Protein AF-0000000074055335 (afdb_homodimer)

Structure (mmCIF, N/CA/C/O backbone):
data_AF-0000000074055335-model_v1
#
loop_
_entity.id
_entity.type
_entity.pdbx_description
1 polymer Epimerase
#
loop_
_atom_site.group_PDB
_atom_site.id
_atom_site.type_symbol
_atom_site.label_atom_id
_atom_site.label_alt_id
_atom_site.label_comp_id
_atom_site.label_asym_id
_atom_site.label_entity_id
_atom_site.label_seq_id
_atom_site.pdbx_PDB_ins_code
_atom_site.Cartn_x
_atom_site.Cartn_y
_atom_site.Cartn_z
_atom_site.occupancy
_atom_site.B_iso_or_equiv
_atom_site.auth_seq_id
_atom_site.auth_comp_id
_atom_site.auth_asym_id
_atom_site.auth_atom_id
_atom_site.pdbx_PDB_model_num
ATOM 1 N N . MET A 1 1 ? 13.797 36.438 25.469 1 27.31 1 MET A N 1
ATOM 2 C CA . MET A 1 1 ? 13.242 35.781 26.641 1 27.31 1 MET A CA 1
ATOM 3 C C . MET A 1 1 ? 12.281 34.656 26.234 1 27.31 1 MET A C 1
ATOM 5 O O . MET A 1 1 ? 11.336 34.906 25.484 1 27.31 1 MET A O 1
ATOM 9 N N . THR A 1 2 ? 12.727 33.438 26.062 1 37.62 2 THR A N 1
ATOM 10 C CA . THR A 1 2 ? 12.078 32.188 25.703 1 37.62 2 THR A CA 1
ATOM 11 C C . THR A 1 2 ? 10.781 32 26.484 1 37.62 2 THR A C 1
ATOM 13 O O . THR A 1 2 ? 10.773 32.125 27.719 1 37.62 2 THR A O 1
ATOM 16 N N . GLY A 1 3 ? 9.742 32.5 26.078 1 39.78 3 GLY A N 1
ATOM 17 C CA . GLY A 1 3 ? 8.492 32.406 26.828 1 39.78 3 GLY A CA 1
ATOM 18 C C . GLY A 1 3 ? 8.359 31.156 27.641 1 39.78 3 GLY A C 1
ATOM 19 O O . GLY A 1 3 ? 9.102 30.188 27.438 1 39.78 3 GLY A O 1
ATOM 20 N N . PRO A 1 4 ? 7.738 31.156 28.797 1 43.66 4 PRO A N 1
ATOM 21 C CA . PRO A 1 4 ? 7.664 30.031 29.75 1 43.66 4 PRO A CA 1
ATOM 22 C C . PRO A 1 4 ? 7.41 28.703 29.047 1 43.66 4 PRO A C 1
ATOM 24 O O . PRO A 1 4 ? 6.613 28.625 28.109 1 43.66 4 PRO A O 1
ATOM 27 N N . SER A 1 5 ? 8.453 27.844 28.922 1 55.03 5 SER A N 1
ATOM 28 C CA . SER A 1 5 ? 8.391 26.438 28.484 1 55.03 5 SER A CA 1
ATOM 29 C C . SER A 1 5 ? 7.137 25.766 29.016 1 55.03 5 SER A C 1
ATOM 31 O O . SER A 1 5 ? 6.867 25.797 30.219 1 55.03 5 SER A O 1
ATOM 33 N N . ASP A 1 6 ? 6.023 25.766 28.172 1 71.88 6 ASP A N 1
ATOM 34 C CA . ASP A 1 6 ? 4.828 25 28.531 1 71.88 6 ASP A CA 1
ATOM 35 C C . ASP A 1 6 ? 5.199 23.625 29.078 1 71.88 6 ASP A C 1
ATOM 37 O O . ASP A 1 6 ? 5.773 22.797 28.359 1 71.88 6 ASP A O 1
ATOM 41 N N . GLU A 1 7 ? 5.172 23.469 30.406 1 79.56 7 GLU A N 1
ATOM 42 C CA . GLU A 1 7 ? 5.527 22.25 31.141 1 79.56 7 GLU A CA 1
ATOM 43 C C . GLU A 1 7 ? 4.965 21.016 30.438 1 79.56 7 GLU A C 1
ATOM 45 O O . GLU A 1 7 ? 5.512 19.922 30.578 1 79.56 7 GLU A O 1
ATOM 50 N N . ARG A 1 8 ? 4.039 21.266 29.625 1 84.81 8 ARG A N 1
ATOM 51 C CA . ARG A 1 8 ? 3.355 20.172 28.922 1 84.81 8 ARG A CA 1
ATOM 52 C C . ARG A 1 8 ? 4.27 19.531 27.875 1 84.81 8 ARG A C 1
ATOM 54 O O . ARG A 1 8 ? 4.043 18.391 27.469 1 84.81 8 ARG A O 1
ATOM 61 N N . PHE A 1 9 ? 5.371 20.234 27.531 1 94.5 9 PHE A N 1
ATOM 62 C CA . PHE A 1 9 ? 6.203 19.719 26.453 1 94.5 9 PHE A CA 1
ATOM 63 C C . PHE A 1 9 ? 7.656 19.594 26.906 1 94.5 9 PHE A C 1
ATOM 65 O O . PHE A 1 9 ? 8.57 19.703 26.094 1 94.5 9 PHE A O 1
ATOM 72 N N . SER A 1 10 ? 7.852 19.391 28.203 1 94.5 10 SER A N 1
ATOM 73 C CA . SER A 1 10 ? 9.18 19.297 28.797 1 94.5 10 SER A CA 1
ATOM 74 C C . SER A 1 10 ? 9.93 18.078 28.266 1 94.5 10 SER A C 1
ATOM 76 O O . SER A 1 10 ? 11.164 18.016 28.344 1 94.5 10 SER A O 1
ATOM 78 N N . HIS A 1 11 ? 9.172 17.078 27.734 1 95.44 11 HIS A N 1
ATOM 79 C CA . HIS A 1 11 ? 9.789 15.867 27.188 1 95.44 11 HIS A CA 1
ATOM 80 C C . HIS A 1 11 ? 10.656 16.188 25.984 1 95.44 11 HIS A C 1
ATOM 82 O O . HIS A 1 11 ? 11.477 15.359 25.562 1 95.44 11 HIS A O 1
ATOM 88 N N . LEU A 1 12 ? 10.578 17.359 25.406 1 97.5 12 LEU A N 1
ATOM 89 C CA . LEU A 1 12 ? 11.32 17.734 24.219 1 97.5 12 LEU A CA 1
ATOM 90 C C . LEU A 1 12 ? 12.547 18.562 24.578 1 97.5 12 LEU A C 1
ATOM 92 O O . LEU A 1 12 ? 13.398 18.828 23.734 1 97.5 12 LEU A O 1
ATOM 96 N N . SER A 1 13 ? 12.633 18.984 25.844 1 97.06 13 SER A N 1
ATOM 97 C CA . SER A 1 13 ? 13.75 19.828 26.266 1 97.06 13 SER A CA 1
ATOM 98 C C . SER A 1 13 ? 15.086 19.125 26.047 1 97.06 13 SER A C 1
ATOM 100 O O . SER A 1 13 ? 15.297 18.016 26.547 1 97.06 13 SER A O 1
ATOM 102 N N . GLY A 1 14 ? 15.945 19.719 25.266 1 97 14 GLY A N 1
ATOM 103 C CA . GLY A 1 14 ? 17.281 19.188 25.016 1 97 14 GLY A CA 1
ATOM 104 C C . GLY A 1 14 ? 17.312 18.109 23.969 1 97 14 GLY A C 1
ATOM 105 O O . GLY A 1 14 ? 18.375 17.594 23.625 1 97 14 GLY A O 1
ATOM 106 N N . LYS A 1 15 ? 16.172 17.75 23.422 1 97.44 15 LYS A N 1
ATOM 107 C CA . LYS A 1 15 ? 16.109 16.672 22.438 1 97.44 15 LYS A CA 1
ATOM 108 C C . LYS A 1 15 ? 16.484 17.188 21.047 1 97.44 15 LYS A C 1
ATOM 110 O O . LYS A 1 15 ? 16.109 18.312 20.672 1 97.44 15 LYS A O 1
ATOM 115 N N . LYS A 1 16 ? 17.234 16.406 20.328 1 97.88 16 LYS A N 1
ATOM 116 C CA . LYS A 1 16 ? 17.484 16.688 18.922 1 97.88 16 LYS A CA 1
ATOM 117 C C . LYS A 1 16 ? 16.344 16.172 18.047 1 97.88 16 LYS A C 1
ATOM 119 O O . LYS A 1 16 ? 16.047 14.969 18.031 1 97.88 16 LYS A O 1
ATOM 124 N N . VAL A 1 17 ? 15.727 17.078 17.281 1 98.44 17 VAL A N 1
ATOM 125 C CA . VAL A 1 17 ? 14.539 16.734 16.5 1 98.44 17 VAL A CA 1
ATOM 126 C C . VAL A 1 17 ? 14.773 17.047 15.023 1 98.44 17 VAL A C 1
ATOM 128 O O . VAL A 1 17 ? 15.102 18.172 14.664 1 98.44 17 VAL A O 1
ATOM 131 N N . LEU A 1 18 ? 14.656 16 14.188 1 98.31 18 LEU A N 1
ATOM 132 C CA . LEU A 1 18 ? 14.695 16.188 12.734 1 98.31 18 LEU A CA 1
ATOM 133 C C . LEU A 1 18 ? 13.289 16.281 12.156 1 98.31 18 LEU A C 1
ATOM 135 O O . LEU A 1 18 ? 12.43 15.453 12.453 1 98.31 18 LEU A O 1
ATOM 139 N N . VAL A 1 19 ? 13.078 17.328 11.344 1 98.19 19 VAL A N 1
ATOM 140 C CA . VAL A 1 19 ? 11.766 17.562 10.758 1 98.19 19 VAL A CA 1
ATOM 141 C C . VAL A 1 19 ? 11.867 17.547 9.234 1 98.19 19 VAL A C 1
ATOM 143 O O . VAL A 1 19 ? 12.625 18.328 8.656 1 98.19 19 VAL A O 1
ATOM 146 N N . THR A 1 20 ? 11.141 16.625 8.602 1 96.56 20 THR A N 1
ATOM 147 C CA . THR A 1 20 ? 10.938 16.75 7.164 1 96.56 20 THR A CA 1
ATOM 148 C C . THR A 1 20 ? 9.641 17.5 6.859 1 96.56 20 THR A C 1
ATOM 150 O O . THR A 1 20 ? 8.656 17.344 7.578 1 96.56 20 THR A O 1
ATOM 153 N N . GLY A 1 21 ? 9.703 18.312 5.836 1 93.69 21 GLY A N 1
ATOM 154 C CA . GLY A 1 21 ? 8.531 19.125 5.52 1 93.69 21 GLY A CA 1
ATOM 155 C C . GLY A 1 21 ? 8.414 20.359 6.379 1 93.69 21 GLY A C 1
ATOM 156 O O . GLY A 1 21 ? 7.355 21 6.426 1 93.69 21 GLY A O 1
ATOM 157 N N . GLY A 1 22 ? 9.453 20.734 7.023 1 94.06 22 GLY A N 1
ATOM 158 C CA . GLY A 1 22 ? 9.445 21.859 7.945 1 94.06 22 GLY A CA 1
ATOM 159 C C . GLY A 1 22 ? 9.25 23.188 7.25 1 94.06 22 GLY A C 1
ATOM 160 O O . GLY A 1 22 ? 8.789 24.156 7.863 1 94.06 22 GLY A O 1
ATOM 161 N N . THR A 1 23 ? 9.523 23.266 5.992 1 92.12 23 THR A N 1
ATOM 162 C CA . THR A 1 23 ? 9.406 24.516 5.258 1 92.12 23 THR A CA 1
ATOM 163 C C . THR A 1 23 ? 7.977 24.734 4.766 1 92.12 23 THR A C 1
ATOM 165 O O . THR A 1 23 ? 7.656 25.766 4.195 1 92.12 23 THR A O 1
ATOM 168 N N . GLY A 1 24 ? 7.141 23.766 5.02 1 91.38 24 GLY A N 1
ATOM 169 C CA . GLY A 1 24 ? 5.781 23.828 4.512 1 91.38 24 GLY A CA 1
ATOM 170 C C . GLY A 1 24 ? 4.809 24.469 5.484 1 91.38 24 GLY A C 1
ATOM 171 O O . GLY A 1 24 ? 5.227 25.062 6.48 1 91.38 24 GLY A O 1
ATOM 172 N N . PHE A 1 25 ? 3.549 24.375 5.191 1 92.44 25 PHE A N 1
ATOM 173 C CA . PHE A 1 25 ? 2.434 25 5.895 1 92.44 25 PHE A CA 1
ATOM 174 C C . PHE A 1 25 ? 2.426 24.594 7.363 1 92.44 25 PHE A C 1
ATOM 176 O O . PHE A 1 25 ? 2.559 25.453 8.242 1 92.44 25 PHE A O 1
ATOM 183 N N . VAL A 1 26 ? 2.395 23.266 7.641 1 94.81 26 VAL A N 1
ATOM 184 C CA . VAL A 1 26 ? 2.316 22.797 9.023 1 94.81 26 VAL A CA 1
ATOM 185 C C . VAL A 1 26 ? 3.615 23.141 9.75 1 94.81 26 VAL A C 1
ATOM 187 O O . VAL A 1 26 ? 3.602 23.438 10.945 1 94.81 26 VAL A O 1
ATOM 190 N N . GLY A 1 27 ? 4.75 23.125 9.023 1 95.62 27 GLY A N 1
ATOM 191 C CA . GLY A 1 27 ? 6.043 23.469 9.602 1 95.62 27 GLY A CA 1
ATOM 192 C C . GLY A 1 27 ? 6.086 24.859 10.188 1 95.62 27 GLY A C 1
ATOM 193 O O . GLY A 1 27 ? 6.695 25.094 11.234 1 95.62 27 GLY A O 1
ATOM 194 N N . ARG A 1 28 ? 5.426 25.766 9.57 1 93.38 28 ARG A N 1
ATOM 195 C CA . ARG A 1 28 ? 5.371 27.156 10.008 1 93.38 28 ARG A CA 1
ATOM 196 C C . ARG A 1 28 ? 4.809 27.266 11.422 1 93.38 28 ARG A C 1
ATOM 198 O O . ARG A 1 28 ? 5.203 28.156 12.188 1 93.38 28 ARG A O 1
ATOM 205 N N . HIS A 1 29 ? 3.885 26.422 11.719 1 95.88 29 HIS A N 1
ATOM 206 C CA . HIS A 1 29 ? 3.221 26.453 13.016 1 95.88 29 HIS A CA 1
ATOM 207 C C . HIS A 1 29 ? 3.92 25.531 14.016 1 95.88 29 HIS A C 1
ATOM 209 O O . HIS A 1 29 ? 3.832 25.75 15.227 1 95.88 29 HIS A O 1
ATOM 215 N N . LEU A 1 30 ? 4.656 24.562 13.539 1 97.69 30 LEU A N 1
ATOM 216 C CA . LEU A 1 30 ? 5.254 23.531 14.367 1 97.69 30 LEU A CA 1
ATOM 217 C C . LEU A 1 30 ? 6.625 23.969 14.875 1 97.69 30 LEU A C 1
ATOM 219 O O . LEU A 1 30 ? 6.934 23.812 16.062 1 97.69 30 LEU A O 1
ATOM 223 N N . LEU A 1 31 ? 7.492 24.562 14.07 1 97.62 31 LEU A N 1
ATOM 224 C CA . LEU A 1 31 ? 8.898 24.797 14.367 1 97.62 31 LEU A CA 1
ATOM 225 C C . LEU A 1 31 ? 9.047 25.75 15.547 1 97.62 31 LEU A C 1
ATOM 227 O O . LEU A 1 31 ? 9.789 25.469 16.484 1 97.62 31 LEU A O 1
ATOM 231 N N . PRO A 1 32 ? 8.273 26.891 15.602 1 96.31 32 PRO A N 1
ATOM 232 C CA . PRO A 1 32 ? 8.398 27.781 16.766 1 96.31 32 PRO A CA 1
ATOM 233 C C . PRO A 1 32 ? 8.031 27.078 18.078 1 96.31 32 PRO A C 1
ATOM 235 O O . PRO A 1 32 ? 8.625 27.359 19.109 1 96.31 32 PRO A O 1
ATOM 238 N N . ARG A 1 33 ? 7.094 26.188 18 1 96.75 33 ARG A N 1
ATOM 239 C CA . ARG A 1 33 ? 6.652 25.5 19.203 1 96.75 33 ARG A CA 1
ATOM 240 C C . ARG A 1 33 ? 7.699 24.484 19.672 1 96.75 33 ARG A C 1
ATOM 242 O O . ARG A 1 33 ? 7.898 24.297 20.875 1 96.75 33 ARG A O 1
ATOM 249 N N . LEU A 1 34 ? 8.344 23.812 18.75 1 97.94 34 LEU A N 1
ATOM 250 C CA . LEU A 1 34 ? 9.422 22.906 19.094 1 97.94 34 LEU A CA 1
ATOM 251 C C . LEU A 1 34 ? 10.57 23.641 19.781 1 97.94 34 LEU A C 1
ATOM 253 O O . LEU A 1 34 ? 11.094 23.172 20.797 1 97.94 34 LEU A O 1
ATOM 257 N N . LEU A 1 35 ? 10.938 24.812 19.266 1 97.31 35 LEU A N 1
ATOM 258 C CA . LEU A 1 35 ? 12 25.641 19.844 1 97.31 35 LEU A CA 1
ATOM 259 C C . LEU A 1 35 ? 11.625 26.109 21.25 1 97.31 35 LEU A C 1
ATOM 261 O O . LEU A 1 35 ? 12.438 26.047 22.172 1 97.31 35 LEU A O 1
ATOM 265 N N . ALA A 1 36 ? 10.359 26.531 21.328 1 96.25 36 ALA A N 1
ATOM 266 C CA . ALA A 1 36 ? 9.867 27 22.625 1 96.25 36 ALA A CA 1
ATOM 267 C C . ALA A 1 36 ? 9.891 25.891 23.672 1 96.25 36 ALA A C 1
ATOM 269 O O . ALA A 1 36 ? 10.055 26.156 24.859 1 96.25 36 ALA A O 1
ATOM 270 N N . ALA A 1 37 ? 9.781 24.688 23.234 1 97 37 ALA A N 1
ATOM 271 C CA . ALA A 1 37 ? 9.789 23.531 24.125 1 97 37 ALA A CA 1
ATOM 272 C C . ALA A 1 37 ? 11.219 23.141 24.5 1 97 37 ALA A C 1
ATOM 274 O O . ALA A 1 37 ? 11.43 22.219 25.297 1 97 37 ALA A O 1
ATOM 275 N N . GLY A 1 38 ? 12.219 23.766 23.922 1 97.06 38 GLY A N 1
ATOM 276 C CA . GLY A 1 38 ? 13.609 23.547 24.281 1 97.06 38 GLY A CA 1
ATOM 277 C C . GLY A 1 38 ? 14.305 22.531 23.391 1 97.06 38 GLY A C 1
ATOM 278 O O . GLY A 1 38 ? 15.391 22.047 23.719 1 97.06 38 GLY A O 1
ATOM 279 N N . ALA A 1 39 ? 13.703 22.188 22.281 1 97.81 39 ALA A N 1
ATOM 280 C CA . ALA A 1 39 ? 14.297 21.203 21.375 1 97.81 39 ALA A CA 1
ATOM 281 C C . ALA A 1 39 ? 15.367 21.844 20.484 1 97.81 39 ALA A C 1
ATOM 283 O O . ALA A 1 39 ? 15.312 23.047 20.219 1 97.81 39 ALA A O 1
ATOM 284 N N . HIS A 1 40 ? 16.359 21.047 20.125 1 98.19 40 HIS A N 1
ATOM 285 C CA . HIS A 1 40 ? 17.281 21.391 19.047 1 98.19 40 HIS A CA 1
ATOM 286 C C . HIS A 1 40 ? 16.766 20.906 17.703 1 98.19 40 HIS A C 1
ATOM 288 O O . HIS A 1 40 ? 16.891 19.719 17.391 1 98.19 40 HIS A O 1
ATOM 294 N N . VAL A 1 41 ? 16.312 21.844 16.891 1 98.31 41 VAL A N 1
ATOM 295 C CA . VAL A 1 41 ? 15.531 21.469 15.711 1 98.31 41 VAL A CA 1
ATOM 296 C C . VAL A 1 41 ? 16.406 21.562 14.461 1 98.31 41 VAL A C 1
ATOM 298 O O . VAL A 1 41 ? 17.078 22.578 14.25 1 98.31 41 VAL A O 1
ATOM 301 N N . THR A 1 42 ? 16.391 20.516 13.648 1 97.69 42 THR A N 1
ATOM 302 C CA . THR A 1 42 ? 16.984 20.484 12.32 1 97.69 42 THR A CA 1
ATOM 303 C C . THR A 1 42 ? 15.914 20.219 11.258 1 97.69 42 THR A C 1
ATOM 305 O O . THR A 1 42 ? 15.18 19.234 11.352 1 97.69 42 THR A O 1
ATOM 308 N N . CYS A 1 43 ? 15.844 21.031 10.273 1 96.94 43 CYS A N 1
ATOM 309 C CA . CYS A 1 43 ? 14.922 20.844 9.156 1 96.94 43 CYS A CA 1
ATOM 310 C C . CYS A 1 43 ? 15.641 20.219 7.961 1 96.94 43 CYS A C 1
ATOM 312 O O . CYS A 1 43 ? 16.703 20.688 7.555 1 96.94 43 CYS A O 1
ATOM 314 N N . LEU A 1 44 ? 15.016 19.219 7.477 1 95.19 44 LEU A N 1
ATOM 315 C CA . LEU A 1 44 ? 15.523 18.609 6.242 1 95.19 44 LEU A CA 1
ATOM 316 C C . LEU A 1 44 ? 15.078 19.422 5.027 1 95.19 44 LEU A C 1
ATOM 318 O O . LEU A 1 44 ? 13.883 19.703 4.867 1 95.19 44 LEU A O 1
ATOM 322 N N . THR A 1 45 ? 16 19.812 4.246 1 90.38 45 THR A N 1
ATOM 323 C CA . THR A 1 45 ? 15.688 20.609 3.059 1 90.38 45 THR A CA 1
ATOM 324 C C . THR A 1 45 ? 16.359 20.016 1.822 1 90.38 45 THR A C 1
ATOM 326 O O . THR A 1 45 ? 17.328 19.266 1.937 1 90.38 45 THR A O 1
ATOM 329 N N . ARG A 1 46 ? 15.672 20.328 0.7 1 82.88 46 ARG A N 1
ATOM 330 C CA . ARG A 1 46 ? 16.312 20.016 -0.577 1 82.88 46 ARG A CA 1
ATOM 331 C C . ARG A 1 46 ? 17.094 21.203 -1.104 1 82.88 46 ARG A C 1
ATOM 333 O O . ARG A 1 46 ? 17.016 22.312 -0.546 1 82.88 46 ARG A O 1
ATOM 340 N N . ALA A 1 47 ? 17.828 20.984 -2.098 1 71.88 47 ALA A N 1
ATOM 341 C CA . ALA A 1 47 ? 18.641 22.062 -2.664 1 71.88 47 ALA A CA 1
ATOM 342 C C . ALA A 1 47 ? 17.75 23.219 -3.109 1 71.88 47 ALA A C 1
ATOM 344 O O . ALA A 1 47 ? 18.125 24.391 -2.939 1 71.88 47 ALA A O 1
ATOM 345 N N . ALA A 1 48 ? 16.547 22.938 -3.523 1 71.25 48 ALA A N 1
ATOM 346 C CA . ALA A 1 48 ? 15.656 23.953 -4.098 1 71.25 48 ALA A CA 1
ATOM 347 C C . ALA A 1 48 ? 14.781 24.578 -3.025 1 71.25 48 ALA A C 1
ATOM 349 O O . ALA A 1 48 ? 14.039 25.531 -3.303 1 71.25 48 ALA A O 1
ATOM 350 N N . SER A 1 49 ? 14.914 24.188 -1.809 1 77.88 49 SER A N 1
ATOM 351 C CA . SER A 1 49 ? 14.023 24.656 -0.753 1 77.88 49 SER A CA 1
ATOM 352 C C . SER A 1 49 ? 14.328 26.109 -0.385 1 77.88 49 SER A C 1
ATOM 354 O O . SER A 1 49 ? 15.484 26.516 -0.349 1 77.88 49 SER A O 1
ATOM 356 N N . ARG A 1 50 ? 13.227 26.891 -0.189 1 76.19 50 ARG A N 1
ATOM 357 C CA . ARG A 1 50 ? 13.359 28.234 0.362 1 76.19 50 ARG A CA 1
ATOM 358 C C . ARG A 1 50 ? 13.406 28.203 1.886 1 76.19 50 ARG A C 1
A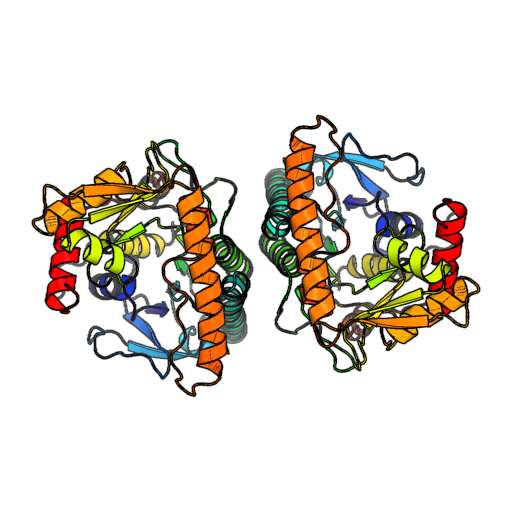TOM 360 O O . ARG A 1 50 ? 12.422 27.828 2.531 1 76.19 50 ARG A O 1
ATOM 367 N N . THR A 1 51 ? 14.555 28.594 2.418 1 82.25 51 THR A N 1
ATOM 368 C CA . THR A 1 51 ? 14.75 28.453 3.857 1 82.25 51 THR A CA 1
ATOM 369 C C . THR A 1 51 ? 14.742 29.812 4.543 1 82.25 51 THR A C 1
ATOM 371 O O . THR A 1 51 ? 14.977 29.906 5.75 1 82.25 51 THR A O 1
ATOM 374 N N . GLY A 1 52 ? 14.445 30.781 3.773 1 80.31 52 GLY A N 1
ATOM 375 C CA . GLY A 1 52 ? 14.523 32.125 4.305 1 80.31 52 GLY A CA 1
ATOM 376 C C . GLY A 1 52 ? 13.5 32.406 5.391 1 80.31 52 GLY A C 1
ATOM 377 O O . GLY A 1 52 ? 13.711 33.25 6.254 1 80.31 52 GLY A O 1
ATOM 378 N N . HIS A 1 53 ? 12.438 31.703 5.406 1 84.5 53 HIS A N 1
ATOM 379 C CA . HIS A 1 53 ? 11.352 31.984 6.344 1 84.5 53 HIS A CA 1
ATOM 380 C C . HIS A 1 53 ? 11.492 31.141 7.613 1 84.5 53 HIS A C 1
ATOM 382 O O . HIS A 1 53 ? 10.727 31.312 8.562 1 84.5 53 HIS A O 1
ATOM 388 N N . LEU A 1 54 ? 12.5 30.312 7.637 1 91.5 54 LEU A N 1
ATOM 389 C CA . LEU A 1 54 ? 12.695 29.469 8.82 1 91.5 54 LEU A CA 1
ATOM 390 C C . LEU A 1 54 ? 13.148 30.312 10.008 1 91.5 54 LEU A C 1
ATOM 392 O O . LEU A 1 54 ? 13.898 31.281 9.844 1 91.5 54 LEU A O 1
ATOM 396 N N . PRO A 1 55 ? 12.727 29.891 11.227 1 91.62 55 PRO A N 1
ATOM 397 C CA . PRO A 1 55 ? 13.242 30.578 12.414 1 91.62 55 PRO A CA 1
ATOM 398 C C . PRO A 1 55 ? 14.766 30.516 12.516 1 91.62 55 PRO A C 1
ATOM 400 O O . PRO A 1 55 ? 15.375 29.531 12.086 1 91.62 55 PRO A O 1
ATOM 403 N N . ALA A 1 56 ? 15.391 31.484 13.086 1 90.5 56 ALA A N 1
ATOM 404 C CA . ALA A 1 56 ? 16.844 31.625 13.148 1 90.5 56 ALA A CA 1
ATOM 405 C C . ALA A 1 56 ? 17.469 30.469 13.906 1 90.5 56 ALA A C 1
ATOM 407 O O . ALA A 1 56 ? 18.578 30.016 13.57 1 90.5 56 ALA A O 1
ATOM 408 N N . ASP A 1 57 ? 16.812 29.891 14.852 1 94.25 57 ASP A N 1
ATOM 409 C CA . ASP A 1 57 ? 17.406 28.875 15.727 1 94.25 57 ASP A CA 1
ATOM 410 C C . ASP A 1 57 ? 17.188 27.469 15.164 1 94.25 57 ASP A C 1
ATOM 412 O O . ASP A 1 57 ? 17.547 26.484 15.805 1 94.25 57 ASP A O 1
ATOM 416 N N . VAL A 1 58 ? 16.672 27.406 13.969 1 96.19 58 VAL A N 1
ATOM 417 C CA . VAL A 1 58 ? 16.469 26.109 13.328 1 96.19 58 VAL A CA 1
ATOM 418 C C . VAL A 1 58 ? 17.656 25.781 12.43 1 96.19 58 VAL A C 1
ATOM 420 O O . VAL A 1 58 ? 18.047 26.594 11.586 1 96.19 58 VAL A O 1
ATOM 423 N N . ALA A 1 59 ? 18.312 24.656 12.68 1 96.12 59 ALA A N 1
ATOM 424 C CA . ALA A 1 59 ? 19.375 24.188 11.797 1 96.12 59 ALA A CA 1
ATOM 425 C C . ALA A 1 59 ? 18.797 23.578 10.523 1 96.12 59 ALA A C 1
ATOM 427 O O . ALA A 1 59 ? 17.609 23.25 10.461 1 96.12 59 ALA A O 1
ATOM 428 N N . VAL A 1 60 ? 19.688 23.469 9.508 1 95.5 60 VAL A N 1
ATOM 429 C CA . VAL A 1 60 ? 19.25 22.906 8.242 1 95.5 60 VAL A CA 1
ATOM 430 C C . VAL A 1 60 ? 20.188 21.766 7.832 1 95.5 60 VAL A C 1
ATOM 432 O O . VAL A 1 60 ? 21.406 21.875 7.992 1 95.5 60 VAL A O 1
ATOM 435 N N . ALA A 1 61 ? 19.625 20.672 7.418 1 95.5 61 ALA A N 1
ATOM 436 C CA . ALA A 1 61 ? 20.359 19.562 6.816 1 95.5 61 ALA A CA 1
ATOM 437 C C . ALA A 1 61 ? 19.859 19.266 5.402 1 95.5 61 ALA A C 1
ATOM 439 O O . ALA A 1 61 ? 18.656 19.219 5.164 1 95.5 61 ALA A O 1
ATOM 440 N N . ARG A 1 62 ? 20.797 19.094 4.512 1 94.12 62 ARG A N 1
ATOM 441 C CA . ARG A 1 62 ? 20.438 18.828 3.127 1 94.12 62 ARG A CA 1
ATOM 442 C C . ARG A 1 62 ? 20.344 17.328 2.875 1 94.12 62 ARG A C 1
ATOM 444 O O . ARG A 1 62 ? 21.266 16.578 3.193 1 94.12 62 ARG A O 1
ATOM 451 N N . ALA A 1 63 ? 19.203 16.859 2.344 1 94.44 63 ALA A N 1
ATOM 452 C CA . ALA A 1 63 ? 18.984 15.477 1.951 1 94.44 63 ALA A CA 1
ATOM 453 C C . ALA A 1 63 ? 17.859 15.367 0.923 1 94.44 63 ALA A C 1
ATOM 455 O O . ALA A 1 63 ? 17.062 16.297 0.77 1 94.44 63 ALA A O 1
ATOM 456 N N . ASP A 1 64 ? 17.859 14.273 0.179 1 92.12 64 ASP A N 1
ATOM 457 C CA . ASP A 1 64 ? 16.859 14.039 -0.856 1 92.12 64 ASP A CA 1
ATOM 458 C C . ASP A 1 64 ? 16.031 12.797 -0.54 1 92.12 64 ASP A C 1
ATOM 460 O O . ASP A 1 64 ? 16.547 11.688 -0.516 1 92.12 64 ASP A O 1
ATOM 464 N N . LEU A 1 65 ? 14.789 12.977 -0.38 1 91.94 65 LEU A N 1
ATOM 465 C CA . LEU A 1 65 ? 13.891 11.883 -0.023 1 91.94 65 LEU A CA 1
ATOM 466 C C . LEU A 1 65 ? 13.656 10.961 -1.213 1 91.94 65 LEU A C 1
ATOM 468 O O . LEU A 1 65 ? 13.195 9.836 -1.046 1 91.94 65 LEU A O 1
ATOM 472 N N . ARG A 1 66 ? 13.906 11.414 -2.414 1 87.75 66 ARG A N 1
ATOM 473 C CA . ARG A 1 66 ? 13.703 10.602 -3.607 1 87.75 66 ARG A CA 1
ATOM 474 C C . ARG A 1 66 ? 14.844 9.617 -3.803 1 87.75 66 ARG A C 1
ATOM 476 O O . ARG A 1 66 ? 14.617 8.43 -4.062 1 87.75 66 ARG A O 1
ATOM 483 N N . THR A 1 67 ? 16.047 10.086 -3.59 1 88.94 67 THR A N 1
ATOM 484 C CA . THR A 1 67 ? 17.219 9.266 -3.869 1 88.94 67 THR A CA 1
ATOM 485 C C . THR A 1 67 ? 17.766 8.664 -2.58 1 88.94 67 THR A C 1
ATOM 487 O O . THR A 1 67 ? 18.531 7.688 -2.619 1 88.94 67 THR A O 1
ATOM 490 N N . GLY A 1 68 ? 17.484 9.281 -1.506 1 93.56 68 GLY A N 1
ATOM 491 C CA . GLY A 1 68 ? 18.031 8.836 -0.232 1 93.56 68 GLY A CA 1
ATOM 492 C C . GLY A 1 68 ? 19.344 9.5 0.119 1 93.56 68 GLY A C 1
ATOM 493 O O . GLY A 1 68 ? 19.859 9.32 1.223 1 93.56 68 GLY A O 1
ATOM 494 N N . GLU A 1 69 ? 19.812 10.312 -0.784 1 94.56 69 GLU A N 1
ATOM 495 C CA . GLU A 1 69 ? 21.109 10.945 -0.563 1 94.56 69 GLU A CA 1
ATOM 496 C C . GLU A 1 69 ? 21.078 11.867 0.652 1 94.56 69 GLU A C 1
ATOM 498 O O . GLU A 1 69 ? 20.188 12.719 0.764 1 94.56 69 GLU A O 1
ATOM 503 N N . GLY A 1 70 ? 22 11.664 1.592 1 95.56 70 GLY A N 1
ATOM 504 C CA . GLY A 1 70 ? 22.156 12.547 2.732 1 95.56 70 GLY A CA 1
ATOM 505 C C . GLY A 1 70 ? 21.25 12.195 3.896 1 95.56 70 GLY A C 1
ATOM 506 O O . GLY A 1 70 ? 21.344 12.789 4.969 1 95.56 70 GLY A O 1
ATOM 507 N N . LEU A 1 71 ? 20.422 11.211 3.762 1 96.38 71 LEU A N 1
ATOM 508 C CA . LEU A 1 71 ? 19.406 10.922 4.777 1 96.38 71 LEU A CA 1
ATOM 509 C C . LEU A 1 71 ? 20.047 10.289 6.008 1 96.38 71 LEU A C 1
ATOM 511 O O . LEU A 1 71 ? 19.719 10.641 7.141 1 96.38 71 LEU A O 1
ATOM 515 N N . ALA A 1 72 ? 20.953 9.359 5.781 1 95 72 ALA A N 1
ATOM 516 C CA . ALA A 1 72 ? 21.594 8.688 6.906 1 95 72 ALA A CA 1
ATOM 517 C C . ALA A 1 72 ? 22.344 9.688 7.781 1 95 72 ALA A C 1
ATOM 519 O O . ALA A 1 72 ? 22.266 9.633 9.008 1 95 72 ALA A O 1
ATOM 520 N N . GLU A 1 73 ? 23.016 10.625 7.141 1 94.81 73 GLU A N 1
ATOM 521 C CA . GLU A 1 73 ? 23.75 11.656 7.863 1 94.81 73 GLU A CA 1
ATOM 522 C C . GLU A 1 73 ? 22.812 12.555 8.656 1 94.81 73 GLU A C 1
ATOM 524 O O . GLU A 1 73 ? 23.094 12.891 9.812 1 94.81 73 GLU A O 1
ATOM 529 N N . ALA A 1 74 ? 21.719 12.852 8.086 1 95.88 74 ALA A N 1
ATOM 530 C CA . ALA A 1 74 ? 20.75 13.734 8.734 1 95.88 74 ALA A CA 1
ATOM 531 C C . ALA A 1 74 ? 20.078 13.047 9.914 1 95.88 74 ALA A C 1
ATOM 533 O O . ALA A 1 74 ? 19.734 13.703 10.906 1 95.88 74 ALA A O 1
ATOM 534 N N . LEU A 1 75 ? 19.891 11.758 9.773 1 96.19 75 LEU A N 1
ATOM 535 C CA . LEU A 1 75 ? 19.188 10.984 10.781 1 96.19 75 LEU A CA 1
ATOM 536 C C . LEU A 1 75 ? 20.109 10.648 11.953 1 96.19 75 LEU A C 1
ATOM 538 O O . LEU A 1 75 ? 19.641 10.445 13.078 1 96.19 75 LEU A O 1
ATOM 542 N N . ALA A 1 76 ? 21.375 10.602 11.703 1 93.25 76 ALA A N 1
ATOM 543 C CA . ALA A 1 76 ? 22.359 10.164 12.703 1 93.25 76 ALA A CA 1
ATOM 544 C C . ALA A 1 76 ? 22.328 11.07 13.93 1 93.25 76 ALA A C 1
ATOM 546 O O . ALA A 1 76 ? 22.422 12.297 13.812 1 93.25 76 ALA A O 1
ATOM 547 N N . GLY A 1 77 ? 22.109 10.453 15.125 1 92.56 77 GLY A N 1
ATOM 548 C CA . GLY A 1 77 ? 22.203 11.164 16.391 1 92.56 77 GLY A CA 1
ATOM 549 C C . GLY A 1 77 ? 20.906 11.852 16.781 1 92.56 77 GLY A C 1
ATOM 550 O O . GLY A 1 77 ? 20.828 12.469 17.844 1 92.56 77 GLY A O 1
ATOM 551 N N . GLN A 1 78 ? 19.859 11.75 15.953 1 96.06 78 GLN A N 1
ATOM 552 C CA . GLN A 1 78 ? 18.578 12.375 16.281 1 96.06 78 GLN A CA 1
ATOM 553 C C . GLN A 1 78 ? 17.828 11.562 17.328 1 96.06 78 GLN A C 1
ATOM 555 O O . GLN A 1 78 ? 17.844 10.328 17.297 1 96.06 78 GLN A O 1
ATOM 560 N N . ASP A 1 79 ? 17.156 12.273 18.266 1 96.56 79 ASP A N 1
ATOM 561 C CA . ASP A 1 79 ? 16.312 11.617 19.266 1 96.56 79 ASP A CA 1
ATOM 562 C C . ASP A 1 79 ? 14.906 11.367 18.719 1 96.56 79 ASP A C 1
ATOM 564 O O . ASP A 1 79 ? 14.312 10.32 19 1 96.56 79 ASP A O 1
ATOM 568 N N . VAL A 1 80 ? 14.43 12.352 18 1 98 80 VAL A N 1
ATOM 569 C CA . VAL A 1 80 ? 13.07 12.336 17.469 1 98 80 VAL A CA 1
ATOM 570 C C . VAL A 1 80 ? 13.086 12.742 16 1 98 80 VAL A C 1
ATOM 572 O O . VAL A 1 80 ? 13.836 13.641 15.609 1 98 80 VAL A O 1
ATOM 575 N N . VAL A 1 81 ? 12.312 12.047 15.203 1 98.38 81 VAL A N 1
ATOM 576 C CA . VAL A 1 81 ? 12.094 12.43 13.812 1 98.38 81 VAL A CA 1
ATOM 577 C C . VAL A 1 81 ? 10.602 12.703 13.586 1 98.38 81 VAL A C 1
ATOM 579 O O . VAL A 1 81 ? 9.758 11.898 13.984 1 98.38 81 VAL A O 1
ATOM 582 N N . ILE A 1 82 ? 10.312 13.844 13.055 1 98.62 82 ILE A N 1
ATOM 583 C CA . ILE A 1 82 ? 8.961 14.195 12.625 1 98.62 82 ILE A CA 1
ATOM 584 C C . ILE A 1 82 ? 8.906 14.266 11.102 1 98.62 82 ILE A C 1
ATOM 586 O O . ILE A 1 82 ? 9.547 15.125 10.492 1 98.62 82 ILE A O 1
ATOM 590 N N . HIS A 1 83 ? 8.133 13.336 10.531 1 97.88 83 HIS A N 1
ATOM 591 C CA . HIS A 1 83 ? 8.062 13.25 9.078 1 97.88 83 HIS A CA 1
ATOM 592 C C . HIS A 1 83 ? 6.738 13.797 8.555 1 97.88 83 HIS A C 1
ATOM 594 O O . HIS A 1 83 ? 5.695 13.156 8.719 1 97.88 83 HIS A O 1
ATOM 600 N N . MET A 1 84 ? 6.824 14.922 7.832 1 95.88 84 MET A N 1
ATOM 601 C CA . MET A 1 84 ? 5.617 15.555 7.301 1 95.88 84 MET A CA 1
ATOM 602 C C . MET A 1 84 ? 5.73 15.766 5.793 1 95.88 84 MET A C 1
ATOM 604 O O . MET A 1 84 ? 4.766 16.156 5.145 1 95.88 84 MET A O 1
ATOM 608 N N . ALA A 1 85 ? 6.836 15.492 5.266 1 89.81 85 ALA A N 1
ATOM 609 C CA . ALA A 1 85 ? 7.062 15.742 3.844 1 89.81 85 ALA A CA 1
ATOM 610 C C . ALA A 1 85 ? 6.254 14.781 2.979 1 89.81 85 ALA A C 1
ATOM 612 O O . ALA A 1 85 ? 6.137 13.602 3.305 1 89.81 85 ALA A O 1
ATOM 613 N N . ALA A 1 86 ? 5.551 15.305 2.061 1 77.62 86 ALA A N 1
ATOM 614 C CA . ALA A 1 86 ? 4.906 14.492 1.037 1 77.62 86 ALA A CA 1
ATOM 615 C C . ALA A 1 86 ? 5.449 14.82 -0.351 1 77.62 86 ALA A C 1
ATOM 617 O O . ALA A 1 86 ? 5.719 15.984 -0.657 1 77.62 86 ALA A O 1
ATOM 618 N N . LEU A 1 87 ? 5.762 13.781 -1.038 1 65.44 87 LEU A N 1
ATOM 619 C CA . LEU A 1 87 ? 6.18 14 -2.42 1 65.44 87 LEU A CA 1
ATOM 620 C C . LEU A 1 87 ? 4.977 13.992 -3.357 1 65.44 87 LEU A C 1
ATOM 622 O O . LEU A 1 87 ? 4.062 13.18 -3.199 1 65.44 87 LEU A O 1
ATOM 626 N N . LEU A 1 88 ? 4.707 15.062 -3.91 1 59.5 88 LEU A N 1
ATOM 627 C CA . LEU A 1 88 ? 3.615 15.109 -4.879 1 59.5 88 LEU A CA 1
ATOM 628 C C . LEU A 1 88 ? 4.156 15.109 -6.305 1 59.5 88 LEU A C 1
ATOM 630 O O . LEU A 1 88 ? 5.012 15.93 -6.648 1 59.5 88 LEU A O 1
ATOM 634 N N . PHE A 1 89 ? 3.979 13.773 -6.906 1 53.41 89 PHE A N 1
ATOM 635 C CA . PHE A 1 89 ? 4.332 13.688 -8.32 1 53.41 89 PHE A CA 1
ATOM 636 C C . PHE A 1 89 ? 3.092 13.453 -9.172 1 53.41 89 PHE A C 1
ATOM 638 O O . PHE A 1 89 ? 2.307 12.539 -8.906 1 53.41 89 PHE A O 1
ATOM 645 N N . GLY A 1 90 ? 2.75 14.398 -10.164 1 58.5 90 GLY A N 1
ATOM 646 C CA . GLY A 1 90 ? 1.947 14.062 -11.336 1 58.5 90 GLY A CA 1
ATOM 647 C C . GLY A 1 90 ? 0.469 13.93 -11.016 1 58.5 90 GLY A C 1
ATOM 648 O O . GLY A 1 90 ? 0.022 14.305 -9.93 1 58.5 90 GLY A O 1
ATOM 649 N N . LEU A 1 91 ? -0.24 13.484 -11.922 1 60.28 91 LEU A N 1
ATOM 650 C CA . LEU A 1 91 ? -1.696 13.578 -11.93 1 60.28 91 LEU A CA 1
ATOM 651 C C . LEU A 1 91 ? -2.334 12.195 -11.836 1 60.28 91 LEU A C 1
ATOM 653 O O . LEU A 1 91 ? -3.527 12.078 -11.547 1 60.28 91 LEU A O 1
ATOM 657 N N . GLY A 1 92 ? -1.576 11.172 -11.93 1 72.25 92 GLY A N 1
ATOM 658 C CA . GLY A 1 92 ? -2.227 9.867 -11.922 1 72.25 92 GLY A CA 1
ATOM 659 C C . GLY A 1 92 ? -2.248 9.219 -10.555 1 72.25 92 GLY A C 1
ATOM 660 O O . GLY A 1 92 ? -1.491 9.609 -9.664 1 72.25 92 GLY A O 1
ATOM 661 N N . TRP A 1 93 ? -3.172 8.328 -10.359 1 79.94 93 TRP A N 1
ATOM 662 C CA . TRP A 1 93 ? -3.348 7.68 -9.062 1 79.94 93 TRP A CA 1
ATOM 663 C C . TRP A 1 93 ? -2.068 6.973 -8.633 1 79.94 93 TRP A C 1
ATOM 665 O O . TRP A 1 93 ? -1.732 6.949 -7.441 1 79.94 93 TRP A O 1
ATOM 675 N N . GLN A 1 94 ? -1.274 6.543 -9.57 1 85.56 94 GLN A N 1
ATOM 676 C CA . GLN A 1 94 ? -0.065 5.801 -9.227 1 85.56 94 GLN A CA 1
ATOM 677 C C . GLN A 1 94 ? 1.039 6.742 -8.75 1 85.56 94 GLN A C 1
ATOM 679 O O . GLN A 1 94 ? 1.961 6.32 -8.047 1 85.56 94 GLN A O 1
ATOM 684 N N . ASP A 1 95 ? 0.935 7.91 -9.234 1 83.88 95 ASP A N 1
ATOM 685 C CA . ASP A 1 95 ? 1.965 8.875 -8.867 1 83.88 95 ASP A CA 1
ATOM 686 C C . ASP A 1 95 ? 1.949 9.148 -7.363 1 83.88 95 ASP A C 1
ATOM 688 O O . ASP A 1 95 ? 3.002 9.328 -6.75 1 83.88 95 ASP A O 1
ATOM 692 N N . TYR A 1 96 ? 0.733 9.086 -6.789 1 83.31 96 TYR A N 1
ATOM 693 C CA . TYR A 1 96 ? 0.619 9.219 -5.34 1 83.31 96 TYR A CA 1
ATOM 694 C C . TYR A 1 96 ? 1.346 8.094 -4.625 1 83.31 96 TYR A C 1
ATOM 696 O O . TYR A 1 96 ? 2.148 8.336 -3.721 1 83.31 96 TYR A O 1
ATOM 704 N N . LEU A 1 97 ? 1.155 6.969 -5.102 1 87.88 97 LEU A N 1
ATOM 705 C CA . LEU A 1 97 ? 1.726 5.781 -4.469 1 87.88 97 LEU A CA 1
ATOM 706 C C . LEU A 1 97 ? 3.236 5.738 -4.664 1 87.88 97 LEU A C 1
ATOM 708 O O . LEU A 1 97 ? 3.982 5.508 -3.709 1 87.88 97 LEU A O 1
ATOM 712 N N . ARG A 1 98 ? 3.648 6.008 -5.836 1 88.19 98 ARG A N 1
ATOM 713 C CA . ARG A 1 98 ? 5.062 5.918 -6.184 1 88.19 98 ARG A CA 1
ATOM 714 C C . ARG A 1 98 ? 5.887 6.918 -5.383 1 88.19 98 ARG A C 1
ATOM 716 O O . ARG A 1 98 ? 6.883 6.547 -4.758 1 88.19 98 ARG A O 1
ATOM 723 N N . ALA A 1 99 ? 5.473 8.109 -5.375 1 85.81 99 ALA A N 1
ATOM 724 C CA . ALA A 1 99 ? 6.23 9.188 -4.75 1 85.81 99 ALA A CA 1
ATOM 725 C C . ALA A 1 99 ? 6.359 8.969 -3.246 1 85.81 99 ALA A C 1
ATOM 727 O O . ALA A 1 99 ? 7.465 9 -2.699 1 85.81 99 ALA A O 1
ATOM 728 N N . ASN A 1 100 ? 5.277 8.672 -2.623 1 86.5 100 ASN A N 1
ATOM 729 C CA . ASN A 1 100 ? 5.297 8.523 -1.173 1 86.5 100 ASN A CA 1
ATOM 730 C C . ASN A 1 100 ? 5.988 7.227 -0.75 1 86.5 100 ASN A C 1
ATOM 732 O O . ASN A 1 100 ? 6.676 7.191 0.271 1 86.5 100 ASN A O 1
ATOM 736 N N . ALA A 1 101 ? 5.82 6.23 -1.556 1 89.5 101 ALA A N 1
ATOM 737 C CA . ALA A 1 101 ? 6.504 4.977 -1.262 1 89.5 101 ALA A CA 1
ATOM 738 C C . ALA A 1 101 ? 8.016 5.133 -1.388 1 89.5 101 ALA A C 1
ATOM 740 O O . ALA A 1 101 ? 8.773 4.602 -0.568 1 89.5 101 ALA A O 1
ATOM 741 N N . LEU A 1 102 ? 8.375 5.82 -2.393 1 90.19 102 LEU A N 1
ATOM 742 C CA . LEU A 1 102 ? 9.805 6.035 -2.623 1 90.19 102 LEU A CA 1
ATOM 743 C C . LEU A 1 102 ? 10.438 6.77 -1.446 1 90.19 102 LEU A C 1
ATOM 745 O O . LEU A 1 102 ? 11.5 6.379 -0.967 1 90.19 102 LEU A O 1
ATOM 749 N N . ALA A 1 103 ? 9.805 7.746 -1 1 92.12 103 ALA A N 1
ATOM 750 C CA . ALA A 1 103 ? 10.312 8.516 0.133 1 92.12 103 ALA A CA 1
ATOM 751 C C . ALA A 1 103 ? 10.359 7.664 1.398 1 92.12 103 ALA A C 1
ATOM 753 O O . ALA A 1 103 ? 11.352 7.695 2.135 1 92.12 103 ALA A O 1
ATOM 754 N N . ALA A 1 104 ? 9.312 6.938 1.66 1 94.94 104 ALA A N 1
ATOM 755 C CA . ALA A 1 104 ? 9.242 6.078 2.84 1 94.94 104 ALA A CA 1
ATOM 756 C C . ALA A 1 104 ? 10.336 5.016 2.809 1 94.94 104 ALA A C 1
ATOM 758 O O . ALA A 1 104 ? 10.977 4.738 3.828 1 94.94 104 ALA A O 1
ATOM 759 N N . ARG A 1 105 ? 10.594 4.496 1.676 1 94.44 105 ARG A N 1
ATOM 760 C CA . ARG A 1 105 ? 11.625 3.477 1.532 1 94.44 105 ARG A CA 1
ATOM 761 C C . ARG A 1 105 ? 13.016 4.07 1.74 1 94.44 105 ARG A C 1
ATOM 763 O O . ARG A 1 105 ? 13.875 3.445 2.363 1 94.44 105 ARG A O 1
ATOM 770 N N . ALA A 1 106 ? 13.211 5.188 1.158 1 94.31 106 ALA A N 1
ATOM 771 C CA . ALA A 1 106 ? 14.492 5.867 1.354 1 94.31 106 ALA A CA 1
ATOM 772 C C . ALA A 1 106 ? 14.766 6.094 2.838 1 94.31 106 ALA A C 1
ATOM 774 O O . ALA A 1 106 ? 15.883 5.871 3.307 1 94.31 106 ALA A O 1
ATOM 775 N N . LEU A 1 107 ? 13.75 6.484 3.514 1 96.06 107 LEU A N 1
ATOM 776 C CA . LEU A 1 107 ? 13.883 6.691 4.953 1 96.06 107 LEU A CA 1
ATOM 777 C C . LEU A 1 107 ? 14.172 5.375 5.664 1 96.06 107 LEU A C 1
ATOM 779 O O . LEU A 1 107 ? 15.031 5.316 6.543 1 96.06 107 LEU A O 1
ATOM 783 N N . ALA A 1 108 ? 13.484 4.348 5.309 1 95.38 108 ALA A N 1
ATOM 784 C CA . ALA A 1 108 ? 13.664 3.035 5.926 1 95.38 108 ALA A CA 1
ATOM 785 C C . ALA A 1 108 ? 15.086 2.529 5.723 1 95.38 108 ALA A C 1
ATOM 787 O O . ALA A 1 108 ? 15.711 2.021 6.656 1 95.38 108 ALA A O 1
ATOM 788 N N . VAL A 1 109 ? 15.57 2.693 4.543 1 94.5 109 VAL A N 1
ATOM 789 C CA . VAL A 1 109 ? 16.922 2.26 4.227 1 94.5 109 VAL A CA 1
ATOM 790 C C . VAL A 1 109 ? 17.938 3.074 5.035 1 94.5 109 VAL A C 1
ATOM 792 O O . VAL A 1 109 ? 18.875 2.518 5.609 1 94.5 109 VAL A O 1
ATOM 795 N N . ALA A 1 110 ? 17.719 4.32 5.07 1 95.38 110 ALA A N 1
ATOM 796 C CA . ALA A 1 110 ? 18.609 5.199 5.824 1 95.38 110 ALA A CA 1
ATOM 797 C C . ALA A 1 110 ? 18.625 4.828 7.305 1 95.38 110 ALA A C 1
ATOM 799 O O . ALA A 1 110 ? 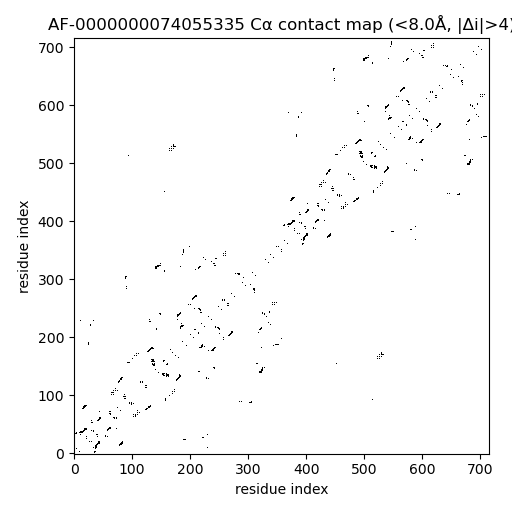19.672 4.855 7.953 1 95.38 110 ALA A O 1
ATOM 800 N N . LEU A 1 111 ? 17.484 4.516 7.828 1 94.81 111 LEU A N 1
ATOM 801 C CA . LEU A 1 111 ? 17.375 4.105 9.227 1 94.81 111 LEU A CA 1
ATOM 802 C C . LEU A 1 111 ? 18.156 2.818 9.477 1 94.81 111 LEU A C 1
ATOM 804 O O . LEU A 1 111 ? 18.812 2.68 10.5 1 94.81 111 LEU A O 1
ATOM 808 N N . ALA A 1 112 ? 18.047 1.938 8.594 1 91.69 112 ALA A N 1
ATOM 809 C CA . ALA A 1 112 ? 18.797 0.692 8.695 1 91.69 112 ALA A CA 1
ATOM 810 C C . ALA A 1 112 ? 20.312 0.959 8.68 1 91.69 112 ALA A C 1
ATOM 812 O O . ALA A 1 112 ? 21.062 0.333 9.422 1 91.69 112 ALA A O 1
ATOM 813 N N . ASP A 1 113 ? 20.688 1.879 7.82 1 92.12 113 ASP A N 1
ATOM 814 C CA . ASP A 1 113 ? 22.094 2.26 7.738 1 92.12 113 ASP A CA 1
ATOM 815 C C . ASP A 1 113 ? 22.578 2.859 9.055 1 92.12 113 ASP A C 1
ATOM 817 O O . ASP A 1 113 ? 23.672 2.545 9.516 1 92.12 113 ASP A O 1
ATOM 821 N N . VAL A 1 114 ? 21.766 3.654 9.586 1 92.75 114 VAL A N 1
ATOM 822 C CA . VAL A 1 114 ? 22.109 4.289 10.859 1 92.75 114 VAL A CA 1
ATOM 823 C C . VAL A 1 114 ? 22.234 3.23 11.953 1 92.75 114 VAL A C 1
ATOM 825 O O . VAL A 1 114 ? 23.156 3.275 12.766 1 92.75 114 VAL A O 1
ATOM 828 N N . GLU A 1 115 ? 21.312 2.312 12.008 1 89.75 115 GLU A N 1
ATOM 829 C CA . GLU A 1 115 ? 21.328 1.235 12.992 1 89.75 115 GLU A CA 1
ATOM 830 C C . GLU A 1 115 ? 22.594 0.384 12.859 1 89.75 115 GLU A C 1
ATOM 832 O O . GLU A 1 115 ? 23.219 0.028 13.852 1 89.75 115 GLU A O 1
ATOM 837 N N . ALA A 1 116 ? 22.938 0.088 11.672 1 88.31 116 ALA A N 1
ATOM 838 C CA . ALA A 1 116 ? 24.125 -0.724 11.414 1 88.31 116 ALA A CA 1
ATOM 839 C C . ALA A 1 116 ? 25.391 -0.006 11.859 1 88.31 116 ALA A C 1
ATOM 841 O O . ALA A 1 116 ? 26.312 -0.633 12.391 1 88.31 116 ALA A O 1
ATOM 842 N N . ALA A 1 117 ? 25.391 1.191 11.656 1 85.44 117 ALA A N 1
ATOM 843 C CA . ALA A 1 117 ? 26.547 1.994 12.031 1 85.44 117 ALA A CA 1
ATOM 844 C C . ALA A 1 117 ? 26.625 2.166 13.547 1 85.44 117 ALA A C 1
ATOM 846 O O . ALA A 1 117 ? 27.719 2.352 14.102 1 85.44 117 ALA A O 1
ATOM 847 N N . ALA A 1 118 ? 25.5 2.197 14.258 1 80.38 118 ALA A N 1
ATOM 848 C CA . ALA A 1 118 ? 25.422 2.41 15.695 1 80.38 118 ALA A CA 1
ATOM 849 C C . ALA A 1 118 ? 25.906 1.182 16.469 1 80.38 118 ALA A C 1
ATOM 851 O O . ALA A 1 118 ? 26.375 1.294 17.594 1 80.38 118 ALA A O 1
ATOM 852 N N . GLN A 1 119 ? 25.609 -0.127 16.062 1 66.56 119 GLN A N 1
ATOM 853 C CA . GLN A 1 119 ? 26.094 -1.316 16.75 1 66.56 119 GLN A CA 1
ATOM 854 C C . GLN A 1 119 ? 27.516 -1.12 17.266 1 66.56 119 GLN A C 1
ATOM 856 O O . GLN A 1 119 ? 27.906 -1.71 18.266 1 66.56 119 GLN A O 1
ATOM 861 N N . GLY A 1 120 ? 28.141 0.001 16.797 1 54.41 120 GLY A N 1
ATOM 862 C CA . GLY A 1 120 ? 29.484 0.274 17.297 1 54.41 120 GLY A CA 1
ATOM 863 C C . GLY A 1 120 ? 29.562 1.52 18.156 1 54.41 120 GLY A C 1
ATOM 864 O O . GLY A 1 120 ? 30.5 1.688 18.938 1 54.41 120 GLY A O 1
ATOM 865 N N . SER A 1 121 ? 28.719 2.533 18.016 1 53.53 121 SER A N 1
ATOM 866 C CA . SER A 1 121 ? 28.984 3.854 18.594 1 53.53 121 SER A CA 1
ATOM 867 C C . SER A 1 121 ? 27.938 4.211 19.641 1 53.53 121 SER A C 1
ATOM 869 O O . SER A 1 121 ? 28.094 5.184 20.375 1 53.53 121 SER A O 1
ATOM 871 N N . GLY A 1 122 ? 26.922 3.295 19.969 1 54.81 122 GLY A N 1
ATOM 872 C CA . GLY A 1 122 ? 25.922 3.572 21 1 54.81 122 GLY A CA 1
ATOM 873 C C . GLY A 1 122 ? 24.797 4.457 20.5 1 54.81 122 GLY A C 1
ATOM 874 O O . GLY A 1 122 ? 23.828 4.695 21.219 1 54.81 122 GLY A O 1
ATOM 875 N N . LYS A 1 123 ? 25.141 5.273 19.422 1 60.88 123 LYS A N 1
ATOM 876 C CA . LYS A 1 123 ? 24.062 6.164 18.969 1 60.88 123 LYS A CA 1
ATOM 877 C C . LYS A 1 123 ? 23.078 5.426 18.078 1 60.88 123 LYS A C 1
ATOM 879 O O . LYS A 1 123 ? 23.391 5.102 16.938 1 60.88 123 LYS A O 1
ATOM 884 N N . GLY A 1 124 ? 21.953 4.902 18.594 1 74.06 124 GLY A N 1
ATOM 885 C CA . GLY A 1 124 ? 21 4 17.969 1 74.06 124 GLY A CA 1
ATOM 886 C C . GLY A 1 124 ? 19.922 4.723 17.188 1 74.06 124 GLY A C 1
ATOM 887 O O . GLY A 1 124 ? 20.109 5.875 16.781 1 74.06 124 GLY A O 1
ATOM 888 N N . LEU A 1 125 ? 18.984 4.16 16.688 1 83.56 125 LEU A N 1
ATOM 889 C CA . LEU A 1 125 ? 17.781 4.66 16.031 1 83.56 125 LEU A CA 1
ATOM 890 C C . LEU A 1 125 ? 17.094 5.715 16.875 1 83.56 125 LEU A C 1
ATOM 892 O O . LEU A 1 125 ? 17.203 5.703 18.109 1 83.56 125 LEU A O 1
ATOM 896 N N . PRO A 1 126 ? 16.516 6.805 16.141 1 92.12 126 PRO A N 1
ATOM 897 C CA . PRO A 1 126 ? 15.672 7.707 16.938 1 92.12 126 PRO A CA 1
ATOM 898 C C . PRO A 1 126 ? 14.695 6.957 17.844 1 92.12 126 PRO A C 1
ATOM 900 O O . PRO A 1 126 ? 14.148 5.926 17.438 1 92.12 126 PRO A O 1
ATOM 903 N N . ALA A 1 127 ? 14.617 7.406 19.016 1 90.25 127 ALA A N 1
ATOM 904 C CA . ALA A 1 127 ? 13.727 6.77 19.984 1 90.25 127 ALA A CA 1
ATOM 905 C C . ALA A 1 127 ? 12.266 6.895 19.547 1 90.25 127 ALA A C 1
ATOM 907 O O . ALA A 1 127 ? 11.43 6.062 19.906 1 90.25 127 ALA A O 1
ATOM 908 N N . ARG A 1 128 ? 12.062 8.008 18.75 1 96.19 128 ARG A N 1
ATOM 909 C CA . ARG A 1 128 ? 10.688 8.281 18.328 1 96.19 128 ARG A CA 1
ATOM 910 C C . ARG A 1 128 ? 10.641 8.789 16.891 1 96.19 128 ARG A C 1
ATOM 912 O O . ARG A 1 128 ? 11.477 9.602 16.484 1 96.19 128 ARG A O 1
ATOM 919 N N . PHE A 1 129 ? 9.719 8.203 16.172 1 98.12 129 PHE A N 1
ATOM 920 C CA . PHE A 1 129 ? 9.406 8.641 14.812 1 98.12 129 PHE A CA 1
ATOM 921 C C . PHE A 1 129 ? 7.926 8.984 14.672 1 98.12 129 PHE A C 1
ATOM 923 O O . PHE A 1 129 ? 7.074 8.094 14.734 1 98.12 129 PHE A O 1
ATOM 930 N N . VAL A 1 130 ? 7.637 10.281 14.492 1 98.75 130 VAL A N 1
ATOM 931 C CA . VAL A 1 130 ? 6.254 10.727 14.344 1 98.75 130 VAL A CA 1
ATOM 932 C C . VAL A 1 130 ? 5.941 10.961 12.867 1 98.75 130 VAL A C 1
ATOM 934 O O . VAL A 1 130 ? 6.574 11.797 12.219 1 98.75 130 VAL A O 1
ATOM 937 N N . LEU A 1 131 ? 4.992 10.211 12.344 1 98.5 131 LEU A N 1
ATOM 938 C CA . LEU A 1 131 ? 4.527 10.367 10.969 1 98.5 131 LEU A CA 1
ATOM 939 C C . LEU A 1 131 ? 3.209 11.133 10.93 1 98.5 131 LEU A C 1
ATOM 941 O O . LEU A 1 131 ? 2.234 10.734 11.57 1 98.5 131 LEU A O 1
ATOM 945 N N . VAL A 1 132 ? 3.24 12.188 10.18 1 98 132 VAL A N 1
ATOM 946 C CA . VAL A 1 132 ? 1.979 12.867 9.883 1 98 132 VAL A CA 1
ATOM 947 C C . VAL A 1 132 ? 1.362 12.273 8.625 1 98 132 VAL A C 1
ATOM 949 O O . VAL A 1 132 ? 1.795 12.578 7.508 1 98 132 VAL A O 1
ATOM 952 N N . SER A 1 133 ? 0.399 11.445 8.805 1 97.19 133 SER A N 1
ATOM 953 C CA . SER A 1 133 ? -0.355 10.797 7.738 1 97.19 133 SER A CA 1
ATOM 954 C C . SER A 1 133 ? -1.63 11.57 7.418 1 97.19 133 SER A C 1
ATOM 956 O O . SER A 1 133 ? -1.58 12.773 7.137 1 97.19 133 SER A O 1
ATOM 958 N N . SER A 1 134 ? -2.744 10.898 7.285 1 96.06 134 SER A N 1
ATOM 959 C CA . SER A 1 134 ? -3.992 11.562 6.918 1 96.06 134 SER A CA 1
ATOM 960 C C . SER A 1 134 ? -5.199 10.711 7.297 1 96.06 134 SER A C 1
ATOM 962 O O . SER A 1 134 ? -5.133 9.484 7.277 1 96.06 134 SER A O 1
ATOM 964 N N . LEU A 1 135 ? -6.277 11.398 7.625 1 97.44 135 LEU A N 1
ATOM 965 C CA . LEU A 1 135 ? -7.551 10.711 7.828 1 97.44 135 LEU A CA 1
ATOM 966 C C . LEU A 1 135 ? -7.914 9.867 6.617 1 97.44 135 LEU A C 1
ATOM 968 O O . LEU A 1 135 ? -8.562 8.82 6.75 1 97.44 135 LEU A O 1
ATOM 972 N N . ALA A 1 136 ? -7.438 10.227 5.473 1 95.06 136 ALA A N 1
ATOM 973 C CA . ALA A 1 136 ? -7.711 9.508 4.234 1 95.06 136 ALA A CA 1
ATOM 974 C C . ALA A 1 136 ? -7.176 8.078 4.305 1 95.06 136 ALA A C 1
ATOM 976 O O . ALA A 1 136 ? -7.648 7.195 3.582 1 95.06 136 ALA A O 1
ATOM 977 N N . ALA A 1 137 ? -6.199 7.859 5.105 1 96.06 137 ALA A N 1
ATOM 978 C CA . ALA A 1 137 ? -5.664 6.508 5.27 1 96.06 137 ALA A CA 1
ATOM 979 C C . ALA A 1 137 ? -6.648 5.617 6.023 1 96.06 137 ALA A C 1
ATOM 981 O O . ALA A 1 137 ? -6.641 4.395 5.859 1 96.06 137 ALA A O 1
ATOM 982 N N . THR A 1 138 ? -7.457 6.234 6.91 1 96.44 138 THR A N 1
ATOM 983 C CA . THR A 1 138 ? -8.477 5.488 7.641 1 96.44 138 THR A CA 1
ATOM 984 C C . THR A 1 138 ? -9.719 5.293 6.781 1 96.44 138 THR A C 1
ATOM 986 O O . THR A 1 138 ? -10.219 4.172 6.645 1 96.44 138 THR A O 1
ATOM 989 N N . GLY A 1 139 ? -10.18 6.34 6.203 1 95.75 139 GLY A N 1
ATOM 990 C CA . GLY A 1 139 ? -11.406 6.281 5.422 1 95.75 139 GLY A CA 1
ATOM 991 C C . GLY A 1 139 ? -12.484 7.207 5.945 1 95.75 139 GLY A C 1
ATOM 992 O O . GLY A 1 139 ? -12.297 7.895 6.949 1 95.75 139 GLY A O 1
ATOM 993 N N . PRO A 1 140 ? -13.578 7.223 5.242 1 95 140 PRO A N 1
ATOM 994 C CA . PRO A 1 140 ? -14.656 8.164 5.547 1 95 140 PRO A CA 1
ATOM 995 C C . PRO A 1 140 ? -15.578 7.664 6.656 1 95 140 PRO A C 1
ATOM 997 O O . PRO A 1 140 ? -15.602 6.465 6.953 1 95 140 PRO A O 1
ATOM 1000 N N . SER A 1 141 ? -16.203 8.57 7.293 1 94.31 141 SER A N 1
ATOM 1001 C CA . SER A 1 141 ? -17.297 8.32 8.227 1 94.31 141 SER A CA 1
ATOM 1002 C C . SER A 1 141 ? -18.219 9.531 8.328 1 94.31 141 SER A C 1
ATOM 1004 O O . SER A 1 141 ? -17.766 10.672 8.352 1 94.31 141 SER A O 1
ATOM 1006 N N . ASP A 1 142 ? -19.516 9.211 8.367 1 92.12 142 ASP A N 1
ATOM 1007 C CA . ASP A 1 142 ? -20.484 10.289 8.508 1 92.12 142 ASP A CA 1
ATOM 1008 C C . ASP A 1 142 ? -21.219 10.203 9.852 1 92.12 142 ASP A C 1
ATOM 1010 O O . ASP A 1 142 ? -22.125 10.984 10.125 1 92.12 142 ASP A O 1
ATOM 1014 N N . CYS A 1 143 ? -20.75 9.344 10.648 1 91.69 143 CYS A N 1
ATOM 1015 C CA . CYS A 1 143 ? -21.422 9.133 11.922 1 91.69 143 CYS A CA 1
ATOM 1016 C C . CYS A 1 143 ? -20.578 9.656 13.078 1 91.69 143 CYS A C 1
ATOM 1018 O O . CYS A 1 143 ? -19.453 9.203 13.289 1 91.69 143 CYS A O 1
ATOM 1020 N N . PRO A 1 144 ? -21.172 10.586 13.844 1 92 144 PRO A N 1
ATOM 1021 C CA . PRO A 1 144 ? -20.422 11.047 15.023 1 92 144 PRO A CA 1
ATOM 1022 C C . PRO A 1 144 ? -20.156 9.93 16.031 1 92 144 PRO A C 1
ATOM 1024 O O . PRO A 1 144 ? -21 9.039 16.203 1 92 144 PRO A O 1
ATOM 1027 N N . PRO A 1 145 ? -19.031 9.984 16.75 1 93.31 145 PRO A N 1
ATOM 1028 C CA . PRO A 1 145 ? -18.031 11.047 16.75 1 93.31 145 PRO A CA 1
ATOM 1029 C C . PRO A 1 145 ? -17.062 10.938 15.578 1 93.31 145 PRO A C 1
ATOM 1031 O O . PRO A 1 145 ? -16.172 11.789 15.422 1 93.31 145 PRO A O 1
ATOM 1034 N N . GLY A 1 146 ? -17.25 9.953 14.734 1 94.5 146 GLY A N 1
ATOM 1035 C CA . GLY A 1 146 ? -16.375 9.703 13.602 1 94.5 146 GLY A CA 1
ATOM 1036 C C . GLY A 1 146 ? -15.617 8.391 13.719 1 94.5 146 GLY A C 1
ATOM 1037 O O . GLY A 1 146 ? -15.844 7.613 14.648 1 94.5 146 GLY A O 1
ATOM 1038 N N . VAL A 1 147 ? -14.734 8.164 12.734 1 93.38 147 VAL A N 1
ATOM 1039 C CA . VAL A 1 147 ? -13.992 6.906 12.703 1 93.38 147 VAL A CA 1
ATOM 1040 C C . VAL A 1 147 ? -13.023 6.844 13.883 1 93.38 147 VAL A C 1
ATOM 1042 O O . VAL A 1 147 ? -12.367 7.836 14.211 1 93.38 147 VAL A O 1
ATOM 1045 N N . ALA A 1 148 ? -12.977 5.707 14.477 1 93.19 148 ALA A N 1
ATOM 1046 C CA . ALA A 1 148 ? -12.078 5.473 15.602 1 93.19 148 ALA A CA 1
ATOM 1047 C C . ALA A 1 148 ? -10.664 5.148 15.109 1 93.19 148 ALA A C 1
ATOM 1049 O O . ALA A 1 148 ? -10.469 4.793 13.945 1 93.19 148 ALA A O 1
ATOM 1050 N N . ASP A 1 149 ? -9.734 5.273 16.047 1 92.69 149 ASP A N 1
ATOM 1051 C CA . ASP A 1 149 ? -8.328 5.074 15.711 1 92.69 149 ASP A CA 1
ATOM 1052 C C . ASP A 1 149 ? -8.047 3.613 15.375 1 92.69 149 ASP A C 1
ATOM 1054 O O . ASP A 1 149 ? -7.09 3.309 14.656 1 92.69 149 ASP A O 1
ATOM 1058 N N . ASN A 1 150 ? -8.875 2.707 15.906 1 89 150 ASN A N 1
ATOM 1059 C CA . ASN A 1 150 ? -8.625 1.283 15.703 1 89 150 ASN A CA 1
ATOM 1060 C C . ASN A 1 150 ? -9.469 0.729 14.555 1 89 150 ASN A C 1
ATOM 1062 O O . ASN A 1 150 ? -9.508 -0.482 14.336 1 89 150 ASN A O 1
ATOM 1066 N N . ALA A 1 151 ? -10.109 1.631 13.859 1 90.5 151 ALA A N 1
ATOM 1067 C CA . ALA A 1 151 ? -10.906 1.184 12.727 1 90.5 151 ALA A CA 1
ATOM 1068 C C . ALA A 1 151 ? -10.023 0.553 11.648 1 90.5 151 ALA A C 1
ATOM 1070 O O . ALA A 1 151 ? -8.883 0.97 11.453 1 90.5 151 ALA A O 1
ATOM 1071 N N . VAL A 1 152 ? -10.586 -0.445 10.969 1 88.62 152 VAL A N 1
ATOM 1072 C CA . VAL A 1 152 ? -9.883 -1.025 9.828 1 88.62 152 VAL A CA 1
ATOM 1073 C C . VAL A 1 152 ? -9.766 0.01 8.711 1 88.62 152 VAL A C 1
ATOM 1075 O O . VAL A 1 152 ? -10.773 0.558 8.258 1 88.62 152 VAL A O 1
ATOM 1078 N N . PRO A 1 153 ? -8.586 0.286 8.336 1 93.62 153 PRO A N 1
ATOM 1079 C CA . PRO A 1 153 ? -8.422 1.295 7.289 1 93.62 153 PRO A CA 1
ATOM 1080 C C . PRO A 1 153 ? -9.18 0.943 6.008 1 93.62 153 PRO A C 1
ATOM 1082 O O . PRO A 1 153 ? -9.172 -0.214 5.582 1 93.62 153 PRO A O 1
ATOM 1085 N N . ALA A 1 154 ? -9.82 1.888 5.434 1 91.88 154 ALA A N 1
ATOM 1086 C CA . ALA A 1 154 ? -10.594 1.744 4.199 1 91.88 154 ALA A CA 1
ATOM 1087 C C . ALA A 1 154 ? -10.461 2.988 3.326 1 91.88 154 ALA A C 1
ATOM 1089 O O . ALA A 1 154 ? -11.453 3.662 3.045 1 91.88 154 ALA A O 1
ATOM 1090 N N . PRO A 1 155 ? -9.227 3.205 2.85 1 94.88 155 PRO A N 1
ATOM 1091 C CA . PRO A 1 155 ? -9.055 4.371 1.977 1 94.88 155 PRO A CA 1
ATOM 1092 C C . PRO A 1 155 ? -9.938 4.309 0.73 1 94.88 155 PRO A C 1
ATOM 1094 O O . PRO A 1 155 ? -10.258 3.217 0.254 1 94.88 155 PRO A O 1
ATOM 1097 N N . VAL A 1 156 ? -10.281 5.496 0.18 1 93.69 156 VAL A N 1
ATOM 1098 C CA . VAL A 1 156 ? -11.164 5.531 -0.983 1 93.69 156 VAL A CA 1
ATOM 1099 C C . VAL A 1 156 ? -10.508 6.336 -2.105 1 93.69 156 VAL A C 1
ATOM 1101 O O . VAL A 1 156 ? -11.156 6.664 -3.1 1 93.69 156 VAL A O 1
ATOM 1104 N N . SER A 1 157 ? -9.266 6.699 -1.953 1 90.94 157 SER A N 1
ATOM 1105 C CA . SER A 1 157 ? -8.523 7.492 -2.926 1 90.94 157 SER A CA 1
ATOM 1106 C C . SER A 1 157 ? -7.07 7.035 -3.023 1 90.94 157 SER A C 1
ATOM 1108 O O . SER A 1 157 ? -6.566 6.355 -2.129 1 90.94 157 SER A O 1
ATOM 1110 N N . ALA A 1 158 ? -6.41 7.363 -4.141 1 89.94 158 ALA A N 1
ATOM 1111 C CA . ALA A 1 158 ? -4.992 7.062 -4.305 1 89.94 158 ALA A CA 1
ATOM 1112 C C . ALA A 1 158 ? -4.16 7.727 -3.213 1 89.94 158 ALA A C 1
ATOM 1114 O O . ALA A 1 158 ? -3.191 7.145 -2.719 1 89.94 158 ALA A O 1
ATOM 1115 N N . TYR A 1 159 ? -4.551 8.906 -2.879 1 89.69 159 TYR A N 1
ATOM 1116 C CA . TYR A 1 159 ? -3.887 9.609 -1.789 1 89.69 159 TYR A CA 1
ATOM 1117 C C . TYR A 1 159 ? -3.99 8.828 -0.488 1 89.69 159 TYR A C 1
ATOM 1119 O O . TYR A 1 159 ? -2.982 8.586 0.183 1 89.69 159 TYR A O 1
ATOM 1127 N N . GLY A 1 160 ? -5.195 8.375 -0.115 1 93.62 160 GLY A N 1
ATOM 1128 C CA . GLY A 1 160 ? -5.398 7.582 1.085 1 93.62 160 GLY A CA 1
ATOM 1129 C C . GLY A 1 160 ? -4.582 6.301 1.095 1 93.62 160 GLY A C 1
ATOM 1130 O O . GLY A 1 160 ? -3.934 5.98 2.092 1 93.62 160 GLY A O 1
ATOM 1131 N N . TRP A 1 161 ? -4.629 5.629 -0.007 1 93.56 161 TRP A N 1
ATOM 1132 C CA . TRP A 1 161 ? -3.871 4.391 -0.126 1 93.56 161 TRP A CA 1
ATOM 1133 C C . TRP A 1 161 ? -2.375 4.652 -0.002 1 93.56 161 TRP A C 1
ATOM 1135 O O . TRP A 1 161 ? -1.646 3.857 0.596 1 93.56 161 TRP A O 1
ATOM 1145 N N . SER A 1 162 ? -1.901 5.723 -0.599 1 92.94 162 SER A N 1
ATOM 1146 C CA . SER A 1 162 ? -0.486 6.074 -0.536 1 92.94 162 SER A CA 1
ATOM 1147 C C . SER A 1 162 ? -0.043 6.324 0.902 1 92.94 162 SER A C 1
ATOM 1149 O O . SER A 1 162 ? 1.043 5.902 1.305 1 92.94 162 SER A O 1
ATOM 1151 N N . LYS A 1 163 ? -0.881 7.02 1.612 1 95 163 LYS A N 1
ATOM 1152 C CA . LYS A 1 163 ? -0.553 7.289 3.01 1 95 163 LYS A CA 1
ATOM 1153 C C . LYS A 1 163 ? -0.529 6 3.826 1 95 163 LYS A C 1
ATOM 1155 O O . LYS A 1 163 ? 0.346 5.812 4.676 1 95 163 LYS A O 1
ATOM 1160 N N . LEU A 1 164 ? -1.466 5.18 3.621 1 95.88 164 LEU A N 1
ATOM 1161 C CA . LEU A 1 164 ? -1.488 3.898 4.32 1 95.88 164 LEU A CA 1
ATOM 1162 C C . LEU A 1 164 ? -0.234 3.088 4.012 1 95.88 164 LEU A C 1
ATOM 1164 O O . LEU A 1 164 ? 0.35 2.473 4.91 1 95.88 164 LEU A O 1
ATOM 1168 N N . LEU A 1 165 ? 0.145 3.039 2.754 1 95.38 165 LEU A N 1
ATOM 1169 C CA . LEU A 1 165 ? 1.345 2.316 2.346 1 95.38 165 LEU A CA 1
ATOM 1170 C C . LEU A 1 165 ? 2.576 2.857 3.066 1 95.38 165 LEU A C 1
ATOM 1172 O O . LEU A 1 165 ? 3.412 2.084 3.541 1 95.38 165 LEU A O 1
ATOM 1176 N N . VAL A 1 166 ? 2.68 4.156 3.201 1 96.31 166 VAL A N 1
ATOM 1177 C CA . VAL A 1 166 ? 3.789 4.797 3.898 1 96.31 166 VAL A CA 1
ATOM 1178 C C . VAL A 1 166 ? 3.828 4.328 5.352 1 96.31 166 VAL A C 1
ATOM 1180 O O . VAL A 1 166 ? 4.895 4.004 5.875 1 96.31 166 VAL A O 1
ATOM 1183 N N . GLU A 1 167 ? 2.654 4.281 5.996 1 97.25 167 GLU A N 1
ATOM 1184 C CA . GLU A 1 167 ? 2.553 3.812 7.375 1 97.25 167 GLU A CA 1
ATOM 1185 C C . GLU A 1 167 ? 3.111 2.398 7.52 1 97.25 167 GLU A C 1
ATOM 1187 O O . GLU A 1 167 ? 3.799 2.096 8.492 1 97.25 167 GLU A O 1
ATOM 1192 N N . GLN A 1 168 ? 2.791 1.602 6.543 1 95.44 168 GLN A N 1
ATOM 1193 C CA . GLN A 1 168 ? 3.217 0.208 6.625 1 95.44 168 GLN A CA 1
ATOM 1194 C C . GLN A 1 168 ? 4.719 0.078 6.402 1 95.44 168 GLN A C 1
ATOM 1196 O O . GLN A 1 168 ? 5.395 -0.676 7.109 1 95.44 168 GLN A O 1
ATOM 1201 N N . ILE A 1 169 ? 5.277 0.771 5.426 1 95.75 169 ILE A N 1
ATOM 1202 C CA . ILE A 1 169 ? 6.703 0.717 5.129 1 95.75 169 ILE A CA 1
ATOM 1203 C C . ILE A 1 169 ? 7.504 1.176 6.344 1 95.75 169 ILE A C 1
ATOM 1205 O O . ILE A 1 169 ? 8.422 0.484 6.789 1 95.75 169 ILE A O 1
ATOM 1209 N N . LEU A 1 170 ? 7.121 2.287 6.859 1 97.12 170 LEU A N 1
ATOM 1210 C CA . LEU A 1 170 ? 7.848 2.822 8.008 1 97.12 170 LEU A CA 1
ATOM 1211 C C . LEU A 1 170 ? 7.582 1.989 9.25 1 97.12 170 LEU A C 1
ATOM 1213 O O . LEU A 1 170 ? 8.461 1.838 10.102 1 97.12 170 LEU A O 1
ATOM 1217 N N . GLY A 1 171 ? 6.344 1.491 9.398 1 96.44 171 GLY A N 1
ATOM 1218 C CA . GLY A 1 171 ? 6.027 0.607 10.508 1 96.44 171 GLY A CA 1
ATOM 1219 C C . GLY A 1 171 ? 6.895 -0.635 10.547 1 96.44 171 GLY A C 1
ATOM 1220 O O . GLY A 1 171 ? 7.301 -1.082 11.625 1 96.44 171 GLY A O 1
ATOM 1221 N N . ARG A 1 172 ? 7.141 -1.204 9.406 1 94 172 ARG A N 1
ATOM 1222 C CA . ARG A 1 172 ? 8.008 -2.377 9.305 1 94 172 ARG A CA 1
ATOM 1223 C C . ARG A 1 172 ? 9.43 -2.049 9.75 1 94 172 ARG A C 1
ATOM 1225 O O . ARG A 1 172 ? 10.07 -2.852 10.43 1 94 172 ARG A O 1
ATOM 1232 N N . ALA A 1 173 ? 9.867 -0.861 9.438 1 92.94 173 ALA A N 1
ATOM 1233 C CA . ALA A 1 173 ? 11.242 -0.449 9.727 1 92.94 173 ALA A CA 1
ATOM 1234 C C . ALA A 1 173 ? 11.391 -0.043 11.188 1 92.94 173 ALA A C 1
ATOM 1236 O O . ALA A 1 173 ? 12.461 -0.212 11.773 1 92.94 173 ALA A O 1
ATOM 1237 N N . LEU A 1 174 ? 10.297 0.445 11.812 1 95.38 174 LEU A N 1
ATOM 1238 C CA . LEU A 1 174 ? 10.469 1.15 13.078 1 95.38 174 LEU A CA 1
ATOM 1239 C C . LEU A 1 174 ? 9.75 0.42 14.203 1 95.38 174 LEU A C 1
ATOM 1241 O O . LEU A 1 174 ? 10.031 0.66 15.383 1 95.38 174 LEU A O 1
ATOM 1245 N N . GLY A 1 175 ? 8.781 -0.398 13.875 1 92.62 175 GLY A N 1
ATOM 1246 C CA . GLY A 1 175 ? 7.992 -1.046 14.914 1 92.62 175 GLY A CA 1
ATOM 1247 C C . GLY A 1 175 ? 7.281 -0.064 15.82 1 92.62 175 GLY A C 1
ATOM 1248 O O . GLY A 1 175 ? 6.609 0.855 15.344 1 92.62 175 GLY A O 1
ATOM 1249 N N . ASP A 1 176 ? 7.469 -0.222 17.109 1 92.44 176 ASP A N 1
ATOM 1250 C CA . ASP A 1 176 ? 6.738 0.557 18.109 1 92.44 176 ASP A CA 1
ATOM 1251 C C . ASP A 1 176 ? 7.297 1.974 18.219 1 92.44 176 ASP A C 1
ATOM 1253 O O . ASP A 1 176 ? 6.691 2.838 18.859 1 92.44 176 ASP A O 1
ATOM 1257 N N . ARG A 1 177 ? 8.422 2.275 17.594 1 95.69 177 ARG A N 1
ATOM 1258 C CA . ARG A 1 177 ? 8.992 3.621 17.609 1 95.69 177 ARG A CA 1
ATOM 1259 C C . ARG A 1 177 ? 8.172 4.559 16.719 1 95.69 177 ARG A C 1
ATOM 1261 O O . ARG A 1 177 ? 8.281 5.781 16.844 1 95.69 177 ARG A O 1
ATOM 1268 N N . LEU A 1 178 ? 7.355 3.957 15.859 1 97.81 178 LEU A N 1
ATOM 1269 C CA . LEU A 1 178 ? 6.539 4.766 14.953 1 97.81 178 LEU A CA 1
ATOM 1270 C C . LEU A 1 178 ? 5.227 5.168 15.625 1 97.81 178 LEU A C 1
ATOM 1272 O O . LEU A 1 178 ? 4.5 4.312 16.141 1 97.81 178 LEU A O 1
ATOM 1276 N N . VAL A 1 179 ? 4.961 6.441 15.672 1 98.5 179 VAL A N 1
ATOM 1277 C CA . VAL A 1 179 ? 3.664 6.992 16.047 1 98.5 179 VAL A CA 1
ATOM 1278 C C . VAL A 1 179 ? 3.053 7.727 14.852 1 98.5 179 VAL A C 1
ATOM 1280 O O . VAL A 1 179 ? 3.697 8.586 14.242 1 98.5 179 VAL A O 1
ATOM 1283 N N . THR A 1 180 ? 1.852 7.352 14.5 1 98.5 180 THR A N 1
ATOM 1284 C CA . THR A 1 180 ? 1.201 7.914 13.32 1 98.5 180 THR A CA 1
ATOM 1285 C C . THR A 1 180 ? 0.062 8.844 13.727 1 98.5 180 THR A C 1
ATOM 1287 O O . THR A 1 180 ? -0.792 8.477 14.531 1 98.5 180 THR A O 1
ATOM 1290 N N . LEU A 1 181 ? 0.098 10.023 13.211 1 98.5 181 LEU A N 1
ATOM 1291 C CA . LEU A 1 181 ? -0.99 10.984 13.352 1 98.5 181 LEU A CA 1
ATOM 1292 C C . LEU A 1 181 ? -1.779 11.109 12.055 1 98.5 181 LEU A C 1
ATOM 1294 O O . LEU A 1 181 ? -1.199 11.336 10.992 1 98.5 181 LEU A O 1
ATOM 1298 N N . ARG A 1 182 ? -3.092 10.875 12.117 1 98.44 182 ARG A N 1
ATOM 1299 C CA . ARG A 1 182 ? -3.977 10.977 10.961 1 98.44 182 ARG A CA 1
ATOM 1300 C C . ARG A 1 182 ? -4.922 12.164 11.094 1 98.44 182 ARG A C 1
ATOM 1302 O O . ARG A 1 182 ? -6.078 12 11.5 1 98.44 182 ARG A O 1
ATOM 1309 N N . PRO A 1 183 ? -4.488 13.305 10.656 1 98.06 183 PRO A N 1
ATOM 1310 C CA . PRO A 1 183 ? -5.332 14.5 10.766 1 98.06 183 PRO A CA 1
ATOM 1311 C C . PRO A 1 183 ? -6.398 14.57 9.68 1 98.06 183 PRO A C 1
ATOM 1313 O O . PRO A 1 183 ? -6.23 13.992 8.602 1 98.06 183 PRO A O 1
ATOM 1316 N N . PRO A 1 184 ? -7.527 15.25 10.023 1 97.25 184 PRO A N 1
ATOM 1317 C CA . PRO A 1 184 ? -8.484 15.656 8.984 1 97.25 184 PRO A CA 1
ATOM 1318 C C . PRO A 1 184 ? -8.047 16.906 8.227 1 97.25 184 PRO A C 1
ATOM 1320 O O . PRO A 1 184 ? -6.848 17.109 8 1 97.25 184 PRO A O 1
ATOM 1323 N N . ILE A 1 185 ? -8.984 17.75 7.832 1 95.81 185 ILE A N 1
ATOM 1324 C CA . ILE A 1 185 ? -8.656 19.016 7.184 1 95.81 185 ILE A CA 1
ATOM 1325 C C . ILE A 1 185 ? -7.816 19.891 8.125 1 95.81 185 ILE A C 1
ATOM 1327 O O . ILE A 1 185 ? -8.211 20.125 9.266 1 95.81 185 ILE A O 1
ATOM 1331 N N . ILE A 1 186 ? -6.672 20.25 7.688 1 97.38 186 ILE A N 1
ATOM 1332 C CA . ILE A 1 186 ? -5.848 21.203 8.422 1 97.38 186 ILE A CA 1
ATOM 1333 C C . ILE A 1 186 ? -5.941 22.578 7.762 1 97.38 186 ILE A C 1
ATOM 1335 O O . ILE A 1 186 ? -5.82 22.688 6.539 1 97.38 186 ILE A O 1
ATOM 1339 N N . TYR A 1 187 ? -6.227 23.578 8.539 1 96.75 187 TYR A N 1
ATOM 1340 C CA . TYR A 1 187 ? -6.316 24.922 7.984 1 96.75 187 TYR A CA 1
ATOM 1341 C C . TYR A 1 187 ? -5.57 25.922 8.852 1 96.75 187 TYR A C 1
ATOM 1343 O O . TYR A 1 187 ? -5.223 25.625 10 1 96.75 187 TYR A O 1
ATOM 1351 N N . GLY A 1 188 ? -5.27 27.016 8.305 1 97.38 188 GLY A N 1
ATOM 1352 C CA . GLY A 1 188 ? -4.531 28.078 8.977 1 97.38 188 GLY A CA 1
ATOM 1353 C C . GLY A 1 188 ? -3.693 28.922 8.031 1 97.38 188 GLY A C 1
ATOM 1354 O O . GLY A 1 188 ? -3.682 28.672 6.82 1 97.38 188 GLY A O 1
ATOM 1355 N N . SER A 1 189 ? -3.021 29.906 8.656 1 95.81 189 SER A N 1
ATOM 1356 C CA . SER A 1 189 ? -2.154 30.781 7.871 1 95.81 189 SER A CA 1
ATOM 1357 C C . SER A 1 189 ? -1.071 29.984 7.148 1 95.81 189 SER A C 1
ATOM 1359 O O . SER A 1 189 ? -0.387 29.156 7.762 1 95.81 189 SER A O 1
ATOM 1361 N N . GLY A 1 190 ? -1.023 30.156 5.828 1 92.75 190 GLY A N 1
ATOM 1362 C CA . GLY A 1 190 ? 0.015 29.5 5.051 1 92.75 190 GLY A CA 1
ATOM 1363 C C . GLY A 1 190 ? -0.489 28.297 4.277 1 92.75 190 GLY A C 1
ATOM 1364 O O . GLY A 1 190 ? 0.226 27.75 3.438 1 92.75 190 GLY A O 1
ATOM 1365 N N . ASP A 1 191 ? -1.699 27.891 4.539 1 93.69 191 ASP A N 1
ATOM 1366 C CA . ASP A 1 191 ? -2.266 26.734 3.848 1 93.69 191 ASP A CA 1
ATOM 1367 C C . ASP A 1 191 ? -2.557 27.062 2.383 1 93.69 191 ASP A C 1
ATOM 1369 O O . ASP A 1 191 ? -3.25 28.031 2.084 1 93.69 191 ASP A O 1
ATOM 1373 N N . LYS A 1 192 ? -2.068 26.266 1.526 1 88.69 192 LYS A N 1
ATOM 1374 C CA . LYS A 1 192 ? -2.33 26.484 0.108 1 88.69 192 LYS A CA 1
ATOM 1375 C C . LYS A 1 192 ? -3.424 25.562 -0.406 1 88.69 192 LYS A C 1
ATOM 1377 O O . LYS A 1 192 ? -3.986 25.781 -1.479 1 88.69 192 LYS A O 1
ATOM 1382 N N . GLY A 1 193 ? -3.701 24.578 0.355 1 86.88 193 GLY A N 1
ATOM 1383 C CA . GLY A 1 193 ? -4.695 23.594 -0.065 1 86.88 193 GLY A CA 1
ATOM 1384 C C . GLY A 1 193 ? -6.102 24.156 -0.122 1 86.88 193 GLY A C 1
ATOM 1385 O O . GLY A 1 193 ? -6.816 23.953 -1.103 1 86.88 193 GLY A O 1
ATOM 1386 N N . LEU A 1 194 ? -6.445 24.922 0.839 1 90.75 194 LEU A N 1
ATOM 1387 C CA . LEU A 1 194 ? -7.797 25.469 0.928 1 90.75 194 LEU A CA 1
ATOM 1388 C C . LEU A 1 194 ? -7.859 26.875 0.324 1 90.75 194 LEU A C 1
ATOM 1390 O O . LEU A 1 194 ? -8.938 27.469 0.249 1 90.75 194 LEU A O 1
ATOM 1394 N N . LEU A 1 195 ? -6.777 27.359 -0.145 1 90.31 195 LEU A N 1
ATOM 1395 C CA . LEU A 1 195 ? -6.715 28.734 -0.665 1 90.31 195 LEU A CA 1
ATOM 1396 C C . LEU A 1 195 ? -7.746 28.938 -1.77 1 90.31 195 LEU A C 1
ATOM 1398 O O . LEU A 1 195 ? -8.445 29.953 -1.792 1 90.31 195 LEU A O 1
ATOM 1402 N N . PRO A 1 196 ? -7.926 27.953 -2.674 1 86.88 196 PRO A N 1
ATOM 1403 C CA . PRO A 1 196 ? -8.945 28.141 -3.709 1 86.88 196 PRO A CA 1
ATOM 1404 C C . PRO A 1 196 ? -10.352 28.281 -3.133 1 86.88 196 PRO A C 1
ATOM 1406 O O . PRO A 1 196 ? -11.18 29.016 -3.678 1 86.88 196 PRO A O 1
ATOM 1409 N N . VAL A 1 197 ? -10.609 27.641 -2.123 1 89.5 197 VAL A N 1
ATOM 1410 C CA . VAL A 1 197 ? -11.914 27.719 -1.479 1 89.5 197 VAL A CA 1
ATOM 1411 C C . VAL A 1 197 ? -12.094 29.094 -0.827 1 89.5 197 VAL A C 1
ATOM 1413 O O . VAL A 1 197 ? -13.156 29.703 -0.933 1 89.5 197 VAL A O 1
ATOM 1416 N N . PHE A 1 198 ? -11.094 29.562 -0.192 1 92.56 198 PHE A N 1
ATOM 1417 C CA . PHE A 1 198 ? -11.125 30.891 0.417 1 92.56 198 PHE A CA 1
ATOM 1418 C C . PHE A 1 198 ? -11.328 31.969 -0.642 1 92.56 198 PHE A C 1
ATOM 1420 O O . PHE A 1 198 ? -12.07 32.938 -0.426 1 92.56 198 PHE A O 1
ATOM 1427 N N . LYS A 1 199 ? -10.648 31.797 -1.712 1 92.31 199 LYS A N 1
ATOM 1428 C CA . LYS A 1 199 ? -10.789 32.75 -2.803 1 92.31 199 LYS A CA 1
ATOM 1429 C C . LYS A 1 199 ? -12.211 32.75 -3.352 1 92.31 199 LYS A C 1
ATOM 1431 O O . LYS A 1 199 ? -12.758 33.812 -3.666 1 92.31 199 LYS A O 1
ATOM 1436 N N . GLY A 1 200 ? -12.797 31.609 -3.535 1 91.81 200 GLY A N 1
ATOM 1437 C CA . GLY A 1 200 ? -14.203 31.531 -3.912 1 91.81 200 GLY A CA 1
ATOM 1438 C C . GLY A 1 200 ? -15.125 32.219 -2.918 1 91.81 200 GLY A C 1
ATOM 1439 O O . GLY A 1 200 ? -16.016 32.969 -3.307 1 91.81 200 GLY A O 1
ATOM 1440 N N . ALA A 1 201 ? -14.891 31.984 -1.697 1 93.12 201 ALA A N 1
ATOM 1441 C CA . ALA A 1 201 ? -15.695 32.594 -0.636 1 93.12 201 ALA A CA 1
ATOM 1442 C C . ALA A 1 201 ? -15.555 34.094 -0.637 1 93.12 201 ALA A C 1
ATOM 1444 O O . ALA A 1 201 ? -16.531 34.812 -0.379 1 93.12 201 ALA A O 1
ATOM 1445 N N . ALA A 1 202 ? -14.391 34.531 -0.868 1 93.56 202 ALA A N 1
ATOM 1446 C CA . ALA A 1 202 ? -14.148 35.969 -0.95 1 93.56 202 ALA A CA 1
ATOM 1447 C C . ALA A 1 202 ? -14.969 36.594 -2.064 1 93.56 202 ALA A C 1
ATOM 1449 O O . ALA A 1 202 ? -15.297 37.781 -2.004 1 93.56 202 ALA A O 1
ATOM 1450 N N . ARG A 1 203 ? -15.266 35.812 -3.023 1 92.5 203 ARG A N 1
ATOM 1451 C CA . ARG A 1 203 ? -16.094 36.281 -4.129 1 92.5 203 ARG A CA 1
ATOM 1452 C C . ARG A 1 203 ? -17.578 36.031 -3.85 1 92.5 203 ARG A C 1
ATOM 1454 O O . ARG A 1 203 ? -18.422 36.281 -4.699 1 92.5 203 ARG A O 1
ATOM 1461 N N . GLY A 1 204 ? -17.828 35.438 -2.762 1 92.44 204 GLY A N 1
ATOM 1462 C CA . GLY A 1 204 ? -19.203 35.281 -2.312 1 92.44 204 GLY A CA 1
ATOM 1463 C C . GLY A 1 204 ? -19.781 33.906 -2.531 1 92.44 204 GLY A C 1
ATOM 1464 O O . GLY A 1 204 ? -20.984 33.688 -2.354 1 92.44 204 GLY A O 1
ATOM 1465 N N . PHE A 1 205 ? -18.922 33 -2.895 1 92.06 205 PHE A N 1
ATOM 1466 C CA . PHE A 1 205 ? -19.469 31.688 -3.152 1 92.06 205 PHE A CA 1
ATOM 1467 C C . PHE A 1 205 ? -18.562 30.594 -2.588 1 92.06 205 PHE A C 1
ATOM 1469 O O . PHE A 1 205 ? -17.359 30.812 -2.412 1 92.06 205 PHE A O 1
ATOM 1476 N N . ALA A 1 206 ? -19.141 29.5 -2.275 1 90.62 206 ALA A N 1
ATOM 1477 C CA . ALA A 1 206 ? -18.438 28.266 -1.89 1 90.62 206 ALA A CA 1
ATOM 1478 C C . ALA A 1 206 ? -19.188 27.031 -2.371 1 90.62 206 ALA A C 1
ATOM 1480 O O . ALA A 1 206 ? -20.375 27.109 -2.701 1 90.62 206 ALA A O 1
ATOM 1481 N N . VAL A 1 207 ? -18.438 25.969 -2.459 1 85.44 207 VAL A N 1
ATOM 1482 C CA . VAL A 1 207 ? -19.047 24.75 -2.982 1 85.44 207 VAL A CA 1
ATOM 1483 C C . VAL A 1 207 ? -19.016 23.656 -1.91 1 85.44 207 VAL A C 1
ATOM 1485 O O . VAL A 1 207 ? -18.031 23.516 -1.189 1 85.44 207 VAL A O 1
ATOM 1488 N N . SER A 1 208 ? -20.109 22.984 -1.715 1 86.19 208 SER A N 1
ATOM 1489 C CA . SER A 1 208 ? -20.219 21.781 -0.88 1 86.19 208 SER A CA 1
ATOM 1490 C C . SER A 1 208 ? -20.547 20.547 -1.718 1 86.19 208 SER A C 1
ATOM 1492 O O . SER A 1 208 ? -21.344 20.625 -2.658 1 86.19 208 SER A O 1
ATOM 1494 N N . PRO A 1 209 ? -19.891 19.438 -1.357 1 85.56 209 PRO A N 1
ATOM 1495 C CA . PRO A 1 209 ? -20.125 18.25 -2.164 1 85.56 209 PRO A CA 1
ATOM 1496 C C . PRO A 1 209 ? -21.516 17.656 -1.953 1 85.56 209 PRO A C 1
ATOM 1498 O O . PRO A 1 209 ? -21.922 17.438 -0.812 1 85.56 209 PRO A O 1
ATOM 1501 N N . GLY A 1 210 ? -22.156 17.281 -3.127 1 81.31 210 GLY A N 1
ATOM 1502 C CA . GLY A 1 210 ? -23.406 16.531 -3.115 1 81.31 210 GLY A CA 1
ATOM 1503 C C . GLY A 1 210 ? -24.625 17.438 -2.951 1 81.31 210 GLY A C 1
ATOM 1504 O O . GLY A 1 210 ? -24.719 18.172 -1.976 1 81.31 210 GLY A O 1
ATOM 1505 N N . ALA A 1 211 ? -25.516 17.266 -3.879 1 78.69 211 ALA A N 1
ATOM 1506 C CA . ALA A 1 211 ? -26.781 18 -3.771 1 78.69 211 ALA A CA 1
ATOM 1507 C C . ALA A 1 211 ? -27.688 17.375 -2.715 1 78.69 211 ALA A C 1
ATOM 1509 O O . ALA A 1 211 ? -27.734 16.141 -2.58 1 78.69 211 ALA A O 1
ATOM 1510 N N . PHE A 1 212 ? -28.266 18.141 -1.865 1 77.81 212 PHE A N 1
ATOM 1511 C CA . PHE A 1 212 ? -29.297 17.781 -0.904 1 77.81 212 PHE A CA 1
ATOM 1512 C C . PHE A 1 212 ? -28.719 16.938 0.223 1 77.81 212 PHE A C 1
ATOM 1514 O O . PHE A 1 212 ? -29.391 16.031 0.743 1 77.81 212 PHE A O 1
ATOM 1521 N N . ARG A 1 213 ? -27.484 16.953 0.395 1 82.62 213 ARG A N 1
ATOM 1522 C CA . ARG A 1 213 ? -26.922 16.203 1.521 1 82.62 213 ARG A CA 1
ATOM 1523 C C . ARG A 1 213 ? -26.031 17.094 2.379 1 82.62 213 ARG A C 1
ATOM 1525 O O . ARG A 1 213 ? -25.5 18.094 1.896 1 82.62 213 ARG A O 1
ATOM 1532 N N . ASP A 1 214 ? -26.109 16.703 3.621 1 86.44 214 ASP A N 1
ATOM 1533 C CA . ASP A 1 214 ? -25.109 17.281 4.516 1 86.44 214 ASP A CA 1
ATOM 1534 C C . ASP A 1 214 ? -23.781 16.531 4.418 1 86.44 214 ASP A C 1
ATOM 1536 O O . ASP A 1 214 ? -23.75 15.336 4.105 1 86.44 214 ASP A O 1
ATOM 1540 N N . PHE A 1 215 ? -22.719 17.219 4.387 1 92.62 215 PHE A N 1
ATOM 1541 C CA . PHE A 1 215 ? -21.391 16.641 4.305 1 92.62 215 PHE A CA 1
ATOM 1542 C C . PHE A 1 215 ? -20.578 16.953 5.555 1 92.62 215 PHE A C 1
ATOM 1544 O O . PHE A 1 215 ? -19.875 17.969 5.605 1 92.62 215 PHE A O 1
ATOM 1551 N N . PRO A 1 216 ? -20.734 16.078 6.551 1 95.06 216 PRO A N 1
ATOM 1552 C CA . PRO A 1 216 ? -20.016 16.344 7.801 1 95.06 216 PRO A CA 1
ATOM 1553 C C . PRO A 1 216 ? -18.5 16.203 7.66 1 95.06 216 PRO A C 1
ATOM 1555 O O . PRO A 1 216 ? -18.016 15.281 6.988 1 95.06 216 PRO A O 1
ATOM 1558 N N . VAL A 1 217 ? -17.766 17.109 8.305 1 95.94 217 VAL A N 1
ATOM 1559 C CA . VAL A 1 217 ? -16.312 17.094 8.211 1 95.94 217 VAL A CA 1
ATOM 1560 C C . VAL A 1 217 ? -15.695 17.453 9.562 1 95.94 217 VAL A C 1
ATOM 1562 O O . VAL A 1 217 ? -16.25 18.266 10.305 1 95.94 217 VAL A O 1
ATOM 1565 N N . SER A 1 218 ? -14.609 16.781 9.891 1 97.44 218 SER A N 1
ATOM 1566 C CA . SER A 1 218 ? -13.734 17.203 10.977 1 97.44 218 SER A CA 1
ATOM 1567 C C . SER A 1 218 ? -12.633 18.141 10.477 1 97.44 218 SER A C 1
ATOM 1569 O O . SER A 1 218 ? -12.25 18.078 9.305 1 97.44 218 SER A O 1
ATOM 1571 N N . ALA A 1 219 ? -12.203 19.031 11.328 1 97.44 219 ALA A N 1
ATOM 1572 C CA . ALA A 1 219 ? -11.133 19.969 11 1 97.44 219 ALA A CA 1
ATOM 1573 C C . ALA A 1 219 ? -10.242 20.25 12.211 1 97.44 219 ALA A C 1
ATOM 1575 O O . ALA A 1 219 ? -10.617 19.938 13.344 1 97.44 219 ALA A O 1
ATOM 1576 N N . VAL A 1 220 ? -9.07 20.719 11.922 1 98.25 220 VAL A N 1
ATOM 1577 C CA . VAL A 1 220 ? -8.141 21.109 12.969 1 98.25 220 VAL A CA 1
ATOM 1578 C C . VAL A 1 220 ? -7.277 22.281 12.484 1 98.25 220 VAL A C 1
ATOM 1580 O O . VAL A 1 220 ? -6.848 22.297 11.328 1 98.25 220 VAL A O 1
ATOM 1583 N N . HIS A 1 221 ? -7.191 23.266 13.359 1 98.44 221 HIS A N 1
ATOM 1584 C CA . HIS A 1 221 ? -6.297 24.375 13.031 1 98.44 221 HIS A CA 1
ATOM 1585 C C . HIS A 1 221 ? -4.836 23.953 13.141 1 98.44 221 HIS A C 1
ATOM 1587 O O . HIS A 1 221 ? -4.484 23.125 13.984 1 98.44 221 HIS A O 1
ATOM 1593 N N . ALA A 1 222 ? -3.965 24.562 12.367 1 98.19 222 ALA A N 1
ATOM 1594 C CA . ALA A 1 222 ? -2.549 24.219 12.281 1 98.19 222 ALA A CA 1
ATOM 1595 C C . ALA A 1 222 ? -1.871 24.344 13.641 1 98.19 222 ALA A C 1
ATOM 1597 O O . ALA A 1 222 ? -0.959 23.578 13.961 1 98.19 222 ALA A O 1
ATOM 1598 N N . ARG A 1 223 ? -2.295 25.266 14.461 1 97.62 223 ARG A N 1
ATOM 1599 C CA . ARG A 1 223 ? -1.725 25.422 15.797 1 97.62 223 ARG A CA 1
ATOM 1600 C C . ARG A 1 223 ? -2.023 24.219 16.672 1 97.62 223 ARG A C 1
ATOM 1602 O O . ARG A 1 223 ? -1.158 23.75 17.422 1 97.62 223 ARG A O 1
ATOM 1609 N N . ASP A 1 224 ? -3.26 23.766 16.578 1 98.19 224 ASP A N 1
ATOM 1610 C CA . ASP A 1 224 ? -3.631 22.562 17.328 1 98.19 224 ASP A CA 1
ATOM 1611 C C . ASP A 1 224 ? -2.973 21.328 16.75 1 98.19 224 ASP A C 1
ATOM 1613 O O . ASP A 1 224 ? -2.629 20.391 17.469 1 98.19 224 ASP A O 1
ATOM 1617 N N . MET A 1 225 ? -2.805 21.312 15.445 1 98.12 225 MET A N 1
ATOM 1618 C CA . MET A 1 225 ? -2.049 20.234 14.797 1 98.12 225 MET A CA 1
ATOM 1619 C C . MET A 1 225 ? -0.625 20.172 15.336 1 98.12 225 MET A C 1
ATOM 1621 O O . MET A 1 225 ? -0.119 19.094 15.633 1 98.12 225 MET A O 1
ATOM 1625 N N . ALA A 1 226 ? -0.001 21.312 15.461 1 98.06 226 ALA A N 1
ATOM 1626 C CA . ALA A 1 226 ? 1.352 21.375 16.016 1 98.06 226 ALA A CA 1
ATOM 1627 C C . ALA A 1 226 ? 1.395 20.828 17.438 1 98.06 226 ALA A C 1
ATOM 1629 O O . ALA A 1 226 ? 2.307 20.078 17.781 1 98.06 226 ALA A O 1
ATOM 1630 N N . GLN A 1 227 ? 0.403 21.219 18.203 1 97.69 227 GLN A N 1
ATOM 1631 C CA . GLN A 1 227 ? 0.301 20.688 19.562 1 97.69 227 GLN A CA 1
ATOM 1632 C C . GLN A 1 227 ? 0.256 19.156 19.547 1 97.69 227 GLN A C 1
ATOM 1634 O O . GLN A 1 227 ? 0.95 18.5 20.328 1 97.69 227 GLN A O 1
ATOM 1639 N N . ALA A 1 228 ? -0.571 18.625 18.703 1 98.5 228 ALA A N 1
ATOM 1640 C CA . ALA A 1 228 ? -0.736 17.172 18.609 1 98.5 228 ALA A CA 1
ATOM 1641 C C . ALA A 1 228 ? 0.58 16.5 18.25 1 98.5 228 ALA A C 1
ATOM 1643 O O . ALA A 1 228 ? 0.918 15.445 18.797 1 98.5 228 ALA A O 1
ATOM 1644 N N . VAL A 1 229 ? 1.312 17.078 17.328 1 98.69 229 VAL A N 1
ATOM 1645 C CA . VAL A 1 229 ? 2.594 16.516 16.906 1 98.69 229 VAL A CA 1
ATOM 1646 C C . VAL A 1 229 ? 3.551 16.469 18.094 1 98.69 229 VAL A C 1
ATOM 1648 O O . VAL A 1 229 ? 4.215 15.453 18.328 1 98.69 229 VAL A O 1
ATOM 1651 N N . LEU A 1 230 ? 3.641 17.562 18.891 1 98.56 230 LEU A N 1
ATOM 1652 C CA . LEU A 1 230 ? 4.516 17.594 20.062 1 98.56 230 LEU A CA 1
ATOM 1653 C C . LEU A 1 230 ? 4.145 16.5 21.062 1 98.56 230 LEU A C 1
ATOM 1655 O O . LEU A 1 230 ? 5.02 15.828 21.609 1 98.56 230 LEU A O 1
ATOM 1659 N N . LEU A 1 231 ? 2.855 16.312 21.25 1 98.44 231 LEU A N 1
ATOM 1660 C CA . LEU A 1 231 ? 2.381 15.305 22.188 1 98.44 231 LEU A CA 1
ATOM 1661 C C . LEU A 1 231 ? 2.742 13.906 21.703 1 98.44 231 LEU A C 1
ATOM 1663 O O . LEU A 1 231 ? 3.061 13.023 22.516 1 98.44 231 LEU A O 1
ATOM 1667 N N . CYS A 1 232 ? 2.742 13.695 20.406 1 98.5 232 CYS A N 1
ATOM 1668 C CA . CYS A 1 232 ? 3.051 12.391 19.828 1 98.5 232 CYS A CA 1
ATOM 1669 C C . CYS A 1 232 ? 4.531 12.062 19.984 1 98.5 232 CYS A C 1
ATOM 1671 O O . CYS A 1 232 ? 4.941 10.922 19.781 1 98.5 232 CYS A O 1
ATOM 1673 N N . CYS A 1 233 ? 5.336 13.039 20.359 1 98.31 233 CYS A N 1
ATOM 1674 C CA . CYS A 1 233 ? 6.762 12.828 20.578 1 98.31 233 CYS A CA 1
ATOM 1675 C C . CYS A 1 233 ? 7.023 12.234 21.953 1 98.31 233 CYS A C 1
ATOM 1677 O O . CYS A 1 233 ? 8.141 11.812 22.25 1 98.31 233 CYS A O 1
ATOM 1679 N N . LYS A 1 234 ? 5.973 12.156 22.797 1 97.25 234 LYS A N 1
ATOM 1680 C CA . LYS A 1 234 ? 6.113 11.57 24.125 1 97.25 234 LYS A CA 1
ATOM 1681 C C . LYS A 1 234 ? 6.465 10.086 24.031 1 97.25 234 LYS A C 1
ATOM 1683 O O . LYS A 1 234 ? 6.047 9.398 23.094 1 97.25 234 LYS A O 1
ATOM 1688 N N . ASP A 1 235 ? 7.125 9.602 25.047 1 94.88 235 ASP A N 1
ATOM 1689 C CA . ASP A 1 235 ? 7.496 8.188 25.109 1 94.88 235 ASP A CA 1
ATOM 1690 C C . ASP A 1 235 ? 6.262 7.309 25.297 1 94.88 235 ASP A C 1
ATOM 1692 O O . ASP A 1 235 ? 6.285 6.125 24.953 1 94.88 235 ASP A O 1
ATOM 1696 N N . THR A 1 236 ? 5.16 7.891 25.781 1 96.06 236 THR A N 1
ATOM 1697 C CA . THR A 1 236 ? 3.951 7.125 26.062 1 96.06 236 THR A CA 1
ATOM 1698 C C . THR A 1 236 ? 3.096 6.988 24.797 1 96.06 236 THR A C 1
ATOM 1700 O O . THR A 1 236 ? 2.172 6.172 24.75 1 96.06 236 THR A O 1
ATOM 1703 N N . ALA A 1 237 ? 3.393 7.773 23.812 1 97.44 237 ALA A N 1
ATOM 1704 C CA . ALA A 1 237 ? 2.613 7.699 22.578 1 97.44 237 ALA A CA 1
ATOM 1705 C C . ALA A 1 237 ? 2.867 6.387 21.859 1 97.44 237 ALA A C 1
ATOM 1707 O O . ALA A 1 237 ? 3.99 5.879 21.844 1 97.44 237 ALA A O 1
ATOM 1708 N N . ARG A 1 238 ? 1.789 5.809 21.312 1 96.5 238 ARG A N 1
ATOM 1709 C CA . ARG A 1 238 ? 1.917 4.551 20.578 1 96.5 238 ARG A CA 1
ATOM 1710 C C . ARG A 1 238 ? 0.839 4.434 19.5 1 96.5 238 ARG A C 1
ATOM 1712 O O . ARG A 1 238 ? -0.3 4.855 19.703 1 96.5 238 ARG A O 1
ATOM 1719 N N . GLY A 1 239 ? 1.224 3.875 18.438 1 96.25 239 GLY A N 1
ATOM 1720 C CA . GLY A 1 239 ? 0.237 3.506 17.438 1 96.25 239 GLY A CA 1
ATOM 1721 C C . GLY A 1 239 ? -0.285 4.695 16.641 1 96.25 239 GLY A C 1
ATOM 1722 O O . GLY A 1 239 ? 0.489 5.559 16.234 1 96.25 239 GLY A O 1
ATOM 1723 N N . VAL A 1 240 ? -1.573 4.676 16.359 1 97.88 240 VAL A N 1
ATOM 1724 C CA . VAL A 1 240 ? -2.215 5.648 15.477 1 97.88 240 VAL A CA 1
ATOM 1725 C C . VAL A 1 240 ? -3.154 6.539 16.281 1 97.88 240 VAL A C 1
ATOM 1727 O O . VAL A 1 240 ? -3.879 6.051 17.156 1 97.88 240 VAL A O 1
ATOM 1730 N N . TYR A 1 241 ? -3.115 7.84 16.016 1 98.56 241 TYR A N 1
ATOM 1731 C CA . TYR A 1 241 ? -4.035 8.789 16.625 1 98.56 241 TYR A CA 1
ATOM 1732 C C . TYR A 1 241 ? -4.75 9.617 15.562 1 98.56 241 TYR A C 1
ATOM 1734 O O . TYR A 1 241 ? -4.145 10.023 14.57 1 98.56 241 TYR A O 1
ATOM 1742 N N . HIS A 1 242 ? -6.023 9.836 15.773 1 98.44 242 HIS A N 1
ATOM 1743 C CA . HIS A 1 242 ? -6.75 10.898 15.086 1 98.44 242 HIS A CA 1
ATOM 1744 C C . HIS A 1 242 ? -6.797 12.164 15.93 1 98.44 242 HIS A C 1
ATOM 1746 O O . HIS A 1 242 ? -6.641 12.117 17.156 1 98.44 242 HIS A O 1
ATOM 1752 N N . ILE A 1 243 ? -7.023 13.289 15.195 1 98.06 243 ILE A N 1
ATOM 1753 C CA . ILE A 1 243 ? -7.16 14.562 15.898 1 98.06 243 ILE A CA 1
ATOM 1754 C C . ILE A 1 243 ? -8.242 15.406 15.227 1 98.06 243 ILE A C 1
ATOM 1756 O O . ILE A 1 243 ? -8.516 15.242 14.039 1 98.06 243 ILE A O 1
ATOM 1760 N N . ASN A 1 244 ? -8.883 16.172 15.953 1 97.75 244 ASN A N 1
ATOM 1761 C CA . ASN A 1 244 ? -9.812 17.188 15.484 1 97.75 244 ASN A CA 1
ATOM 1762 C C . ASN A 1 244 ? -9.945 18.328 16.484 1 97.75 244 ASN A C 1
ATOM 1764 O O . ASN A 1 244 ? -9.266 18.344 17.5 1 97.75 244 ASN A O 1
ATOM 1768 N N . ASP A 1 245 ? -10.719 19.312 16.219 1 97.12 245 ASP A N 1
ATOM 1769 C CA . ASP A 1 245 ? -10.828 20.469 17.094 1 97.12 245 ASP A CA 1
ATOM 1770 C C . ASP A 1 245 ? -12 20.312 18.062 1 97.12 245 ASP A C 1
ATOM 1772 O O . ASP A 1 245 ? -12.328 21.25 18.797 1 97.12 245 ASP A O 1
ATOM 1776 N N . GLY A 1 246 ? -12.633 19.172 18.016 1 94.38 246 GLY A N 1
ATOM 1777 C CA . GLY A 1 246 ? -13.719 18.906 18.938 1 94.38 246 GLY A CA 1
ATOM 1778 C C . GLY A 1 246 ? -15.078 19.281 18.375 1 94.38 246 GLY A C 1
ATOM 1779 O O . GLY A 1 246 ? -16.109 18.922 18.938 1 94.38 246 GLY A O 1
ATOM 1780 N N . GLY A 1 247 ? -15.094 19.938 17.281 1 92.12 247 GLY A N 1
ATOM 1781 C CA . GLY A 1 247 ? -16.344 20.375 16.688 1 92.12 247 GLY A CA 1
ATOM 1782 C C . GLY A 1 247 ? -16.922 19.375 15.695 1 92.12 247 GLY A C 1
ATOM 1783 O O . GLY A 1 247 ? -16.219 18.469 15.25 1 92.12 247 GLY A O 1
ATOM 1784 N N . LEU A 1 248 ? -18.188 19.516 15.469 1 88.75 248 LEU A N 1
ATOM 1785 C CA . LEU A 1 248 ? -18.922 18.812 14.414 1 88.75 248 LEU A CA 1
ATOM 1786 C C . LEU A 1 248 ? -19.5 19.797 13.406 1 88.75 248 LEU A C 1
ATOM 1788 O O . LEU A 1 248 ? -20.375 20.594 13.734 1 88.75 248 LEU A O 1
ATOM 1792 N N . TYR A 1 249 ? -18.891 19.672 12.227 1 92.56 249 TYR A N 1
ATOM 1793 C CA . TYR A 1 249 ? -19.281 20.641 11.211 1 92.56 249 TYR A CA 1
ATOM 1794 C C . TYR A 1 249 ? -19.828 19.938 9.977 1 92.56 249 TYR A C 1
ATOM 1796 O O . TYR A 1 249 ? -19.469 18.781 9.695 1 92.56 249 TYR A O 1
ATOM 1804 N N . SER A 1 250 ? -20.75 20.672 9.375 1 93.12 250 SER A N 1
ATOM 1805 C CA . SER A 1 250 ? -20.984 20.375 7.965 1 93.12 250 SER A CA 1
ATOM 1806 C C . SER A 1 250 ? -20.062 21.219 7.078 1 93.12 250 SER A C 1
ATOM 1808 O O . SER A 1 250 ? -19.594 22.281 7.488 1 93.12 250 SER A O 1
ATOM 1810 N N . MET A 1 251 ? -19.828 20.703 5.898 1 93.5 251 MET A N 1
ATOM 1811 C CA . MET A 1 251 ? -19.016 21.484 4.965 1 93.5 251 MET A CA 1
ATOM 1812 C C . MET A 1 251 ? -19.641 22.859 4.727 1 93.5 251 MET A C 1
ATOM 1814 O O . MET A 1 251 ? -18.938 23.859 4.641 1 93.5 251 MET A O 1
ATOM 1818 N N . ALA A 1 252 ? -20.969 22.922 4.668 1 92.12 252 ALA A N 1
ATOM 1819 C CA . ALA A 1 252 ? -21.672 24.188 4.484 1 92.12 252 ALA A CA 1
ATOM 1820 C C . ALA A 1 252 ? -21.406 25.141 5.648 1 92.12 252 ALA A C 1
ATOM 1822 O O . ALA A 1 252 ? -21.125 26.328 5.438 1 92.12 252 ALA A O 1
ATOM 1823 N N . HIS A 1 253 ? -21.516 24.594 6.801 1 93.06 253 HIS A N 1
ATOM 1824 C CA . HIS A 1 253 ? -21.234 25.406 7.977 1 93.06 253 HIS A CA 1
ATOM 1825 C C . HIS A 1 253 ? -19.781 25.875 7.992 1 93.06 253 HIS A C 1
ATOM 1827 O O . HIS A 1 253 ? -19.5 27.031 8.312 1 93.06 253 HIS A O 1
ATOM 1833 N N . PHE A 1 254 ? -18.859 24.984 7.711 1 94.69 254 PHE A N 1
ATOM 1834 C CA . PHE A 1 254 ? -17.438 25.297 7.605 1 94.69 254 PHE A CA 1
ATOM 1835 C C . PHE A 1 254 ? -17.203 26.469 6.668 1 94.69 254 PHE A C 1
ATOM 1837 O O . PHE A 1 254 ? -16.5 27.422 7.016 1 94.69 254 PHE A O 1
ATOM 1844 N N . CYS A 1 255 ? -17.922 26.469 5.574 1 93.75 255 CYS A N 1
ATOM 1845 C CA . CYS A 1 255 ? -17.781 27.516 4.57 1 93.75 255 CYS A CA 1
ATOM 1846 C C . CYS A 1 255 ? -18.406 28.812 5.051 1 93.75 255 CYS A C 1
ATOM 1848 O O . CYS A 1 255 ? -17.891 29.906 4.77 1 93.75 255 CYS A O 1
ATOM 1850 N N . ARG A 1 256 ? -19.469 28.719 5.695 1 94.44 256 ARG A N 1
ATOM 1851 C CA . ARG A 1 256 ? -20.141 29.922 6.188 1 94.44 256 ARG A CA 1
ATOM 1852 C C . ARG A 1 256 ? -19.266 30.656 7.203 1 94.44 256 ARG A C 1
ATOM 1854 O O . ARG A 1 256 ? -19.219 31.891 7.207 1 94.44 256 ARG A O 1
ATOM 1861 N N . VAL A 1 257 ? -18.609 29.875 8.039 1 95.56 257 VAL A N 1
ATOM 1862 C CA . VAL A 1 257 ? -17.719 30.484 9.008 1 95.56 257 VAL A CA 1
ATOM 1863 C C . VAL A 1 257 ? -16.531 31.141 8.281 1 95.56 257 VAL A C 1
ATOM 1865 O O . VAL A 1 257 ? -16.078 32.219 8.672 1 95.56 257 VAL A O 1
ATOM 1868 N N . MET A 1 258 ? -16.062 30.516 7.246 1 95.44 258 MET A N 1
ATOM 1869 C CA . MET A 1 258 ? -15.031 31.078 6.383 1 95.44 258 MET A CA 1
ATOM 1870 C C . MET A 1 258 ? -15.492 32.406 5.789 1 95.44 258 MET A C 1
ATOM 1872 O O . MET A 1 258 ? -14.75 33.375 5.812 1 95.44 258 MET A O 1
ATOM 1876 N N . GLY A 1 259 ? -16.703 32.438 5.301 1 95.38 259 GLY A N 1
ATOM 1877 C CA . GLY A 1 259 ? -17.281 33.656 4.746 1 95.38 259 GLY A CA 1
ATOM 1878 C C . GLY A 1 259 ? -17.375 34.781 5.754 1 95.38 259 GLY A C 1
ATOM 1879 O O . GLY A 1 259 ? -17.062 35.906 5.445 1 95.38 259 GLY A O 1
ATOM 1880 N N . ALA A 1 260 ? -17.797 34.406 6.875 1 96.19 260 ALA A N 1
ATOM 1881 C CA . ALA A 1 260 ? -17.906 35.406 7.938 1 96.19 260 ALA A CA 1
ATOM 1882 C C . ALA A 1 260 ? -16.562 36.062 8.242 1 96.19 260 ALA A C 1
ATOM 1884 O O . ALA A 1 260 ? -16.469 37.25 8.43 1 96.19 260 ALA A O 1
ATOM 1885 N N . ALA A 1 261 ? -15.523 35.25 8.305 1 96.25 261 ALA A N 1
ATOM 1886 C CA . ALA A 1 261 ? -14.172 35.75 8.578 1 96.25 261 ALA A CA 1
ATOM 1887 C C . ALA A 1 261 ? -13.672 36.656 7.449 1 96.25 261 ALA A C 1
ATOM 1889 O O . ALA A 1 261 ? -12.836 37.531 7.668 1 96.25 261 ALA A O 1
ATOM 1890 N N . LEU A 1 262 ? -14.258 36.469 6.285 1 96.5 262 LEU A N 1
ATOM 1891 C CA . LEU A 1 262 ? -13.859 37.219 5.105 1 96.5 262 LEU A CA 1
ATOM 1892 C C . LEU A 1 262 ? -14.695 38.5 4.961 1 96.5 262 LEU A C 1
ATOM 1894 O O . LEU A 1 262 ? -14.5 39.281 4.027 1 96.5 262 LEU A O 1
ATOM 1898 N N . GLY A 1 263 ? -15.68 38.625 5.836 1 94.5 263 GLY A N 1
ATOM 1899 C CA . GLY A 1 263 ? -16.594 39.75 5.742 1 94.5 263 GLY A CA 1
ATOM 1900 C C . GLY A 1 263 ? -17.75 39.5 4.797 1 94.5 263 GLY A C 1
ATOM 1901 O O . GLY A 1 263 ? -18.312 40.438 4.238 1 94.5 263 GLY A O 1
ATOM 1902 N N . ARG A 1 264 ? -17.953 38.281 4.508 1 92.06 264 ARG A N 1
ATOM 1903 C CA . ARG A 1 264 ? -19.062 37.875 3.664 1 92.06 264 ARG A CA 1
ATOM 1904 C C . ARG A 1 264 ? -20.047 37 4.438 1 92.06 264 ARG A C 1
ATOM 1906 O O . ARG A 1 264 ? -20.203 35.812 4.125 1 92.06 264 ARG A O 1
ATOM 1913 N N . PRO A 1 265 ? -20.812 37.5 5.297 1 87.31 265 PRO A N 1
ATOM 1914 C CA . PRO A 1 265 ? -21.672 36.688 6.152 1 87.31 265 PRO A CA 1
ATOM 1915 C C . PRO A 1 265 ? -22.797 36 5.371 1 87.31 265 PRO A C 1
ATOM 1917 O O . PRO A 1 265 ? -23.375 35.031 5.844 1 87.31 265 PRO A O 1
ATOM 1920 N N . ARG A 1 266 ? -23.156 36.562 4.172 1 90.75 266 ARG A N 1
ATOM 1921 C CA . ARG A 1 266 ? -24.203 35.969 3.354 1 90.75 266 ARG A CA 1
ATOM 1922 C C . ARG A 1 266 ? -23.609 35.125 2.238 1 90.75 266 ARG A C 1
ATOM 1924 O O . ARG A 1 266 ? -24.078 35.156 1.104 1 90.75 266 ARG A O 1
ATOM 1931 N N . LEU A 1 267 ? -22.625 34.344 2.568 1 91.38 267 LEU A N 1
ATOM 1932 C CA . LEU A 1 267 ? -21.953 33.469 1.606 1 91.38 267 LEU A CA 1
ATOM 1933 C C . LEU A 1 267 ? -22.938 32.469 1.028 1 91.38 267 LEU A C 1
ATOM 1935 O O . LEU A 1 267 ? -23.703 31.844 1.77 1 91.38 267 LEU A O 1
ATOM 1939 N N . ARG A 1 268 ? -23 32.344 -0.299 1 92.31 268 ARG A N 1
ATOM 1940 C CA . ARG A 1 268 ? -23.844 31.344 -0.967 1 92.31 268 ARG A CA 1
ATOM 1941 C C . ARG A 1 268 ? -23.109 30.016 -1.098 1 92.31 268 ARG A C 1
ATOM 1943 O O . ARG A 1 268 ? -22.109 29.922 -1.803 1 92.31 268 ARG A O 1
ATOM 1950 N N . VAL A 1 269 ? -23.641 29.031 -0.443 1 92.12 269 VAL A N 1
ATOM 1951 C CA . VAL A 1 269 ? -23.062 27.703 -0.537 1 92.12 269 VAL A CA 1
ATOM 1952 C C . VAL A 1 269 ? -23.797 26.891 -1.605 1 92.12 269 VAL A C 1
ATOM 1954 O O . VAL A 1 269 ? -24.984 26.594 -1.455 1 92.12 269 VAL A O 1
ATOM 1957 N N . ILE A 1 270 ? -23.109 26.578 -2.635 1 89.62 270 ILE A N 1
ATOM 1958 C CA . ILE A 1 270 ? -23.688 25.828 -3.744 1 89.62 270 ILE A CA 1
ATOM 1959 C C . ILE A 1 270 ? -23.438 24.328 -3.531 1 89.62 270 ILE A C 1
ATOM 1961 O O . ILE A 1 270 ? -22.297 23.906 -3.354 1 89.62 270 ILE A O 1
ATOM 1965 N N . HIS A 1 271 ? -24.438 23.594 -3.539 1 90.38 271 HIS A N 1
ATOM 1966 C CA . HIS A 1 271 ? -24.344 22.141 -3.443 1 90.38 271 HIS A CA 1
ATOM 1967 C C . HIS A 1 271 ? -24.312 21.484 -4.824 1 90.38 271 HIS A C 1
ATOM 1969 O O . HIS A 1 271 ? -25.359 21.359 -5.477 1 90.38 271 HIS A O 1
ATOM 1975 N N . LEU A 1 272 ? -23.203 21.062 -5.207 1 86.75 272 LEU A N 1
ATOM 1976 C CA . LEU A 1 272 ? -23.047 20.5 -6.547 1 86.75 272 LEU A CA 1
ATOM 1977 C C . LEU A 1 272 ? -23.438 19.031 -6.574 1 86.75 272 LEU A C 1
ATOM 1979 O O . LEU A 1 272 ? -22.953 18.234 -5.766 1 86.75 272 LEU A O 1
ATOM 1983 N N . PRO A 1 273 ? -24.25 18.719 -7.562 1 88.88 273 PRO A N 1
ATOM 1984 C CA . PRO A 1 273 ? -24.594 17.312 -7.691 1 88.88 273 PRO A CA 1
ATOM 1985 C C . PRO A 1 273 ? -23.391 16.438 -8.031 1 88.88 273 PRO A C 1
ATOM 1987 O O . PRO A 1 273 ? -22.516 16.844 -8.789 1 88.88 273 PRO A O 1
ATOM 1990 N N . LEU A 1 274 ? -23.391 15.25 -7.508 1 87 274 LEU A N 1
ATOM 1991 C CA . LEU A 1 274 ? -22.25 14.352 -7.621 1 87 274 LEU A CA 1
ATOM 1992 C C . LEU A 1 274 ? -21.938 14.055 -9.086 1 87 274 LEU A C 1
ATOM 1994 O O . LEU A 1 274 ? -20.766 14.031 -9.477 1 87 274 LEU A O 1
ATOM 1998 N N . PRO A 1 275 ? -22.953 13.867 -9.938 1 85.19 275 PRO A N 1
ATOM 1999 C CA . PRO A 1 275 ? -22.625 13.617 -11.344 1 85.19 275 PRO A CA 1
ATOM 2000 C C . PRO A 1 275 ? -21.875 14.781 -12 1 85.19 275 PRO A C 1
ATOM 2002 O O . PRO A 1 275 ? -20.984 14.562 -12.812 1 85.19 275 PRO A O 1
ATOM 2005 N N . LEU A 1 276 ? -22.312 15.961 -11.609 1 84.88 276 LEU A N 1
ATOM 2006 C CA . LEU A 1 276 ? -21.625 17.125 -12.141 1 84.88 276 LEU A CA 1
ATOM 2007 C C . LEU A 1 276 ? -20.188 17.188 -11.633 1 84.88 276 LEU A C 1
ATOM 2009 O O . LEU A 1 276 ? -19.266 17.531 -12.391 1 84.88 276 LEU A O 1
ATOM 2013 N N . MET A 1 277 ? -20.031 16.859 -10.422 1 84.75 277 MET A N 1
ATOM 2014 C CA . MET A 1 277 ? -18.688 16.828 -9.836 1 84.75 277 MET A CA 1
ATOM 2015 C C . MET A 1 277 ? -17.812 15.773 -10.516 1 84.75 277 MET A C 1
ATOM 2017 O O . MET A 1 277 ? -16.625 15.992 -10.742 1 84.75 277 MET A O 1
ATOM 2021 N N . ALA A 1 278 ? -18.406 14.711 -10.867 1 84.31 278 ALA A N 1
ATOM 2022 C CA . ALA A 1 278 ? -17.688 13.641 -11.555 1 84.31 278 ALA A CA 1
ATOM 2023 C C . ALA A 1 278 ? -17.172 14.109 -12.914 1 84.31 278 ALA A C 1
ATOM 2025 O O . ALA A 1 278 ? -16.031 13.844 -13.273 1 84.31 278 ALA A O 1
ATOM 2026 N N . VAL A 1 279 ? -18.031 14.812 -13.578 1 81 279 VAL A N 1
ATOM 2027 C CA . VAL A 1 279 ? -17.703 15.281 -14.922 1 81 279 VAL A CA 1
ATOM 2028 C C . VAL A 1 279 ? -16.562 16.297 -14.852 1 81 279 VAL A C 1
ATOM 2030 O O . VAL A 1 279 ? -15.602 16.234 -15.625 1 81 279 VAL A O 1
ATOM 2033 N N . THR A 1 280 ? -16.656 17.172 -13.859 1 79.06 280 THR A N 1
ATOM 2034 C CA . THR A 1 280 ? -15.633 18.203 -13.75 1 79.06 280 THR A CA 1
ATOM 2035 C C . THR A 1 280 ? -14.297 17.609 -13.312 1 79.06 280 THR A C 1
ATOM 2037 O O . THR A 1 280 ? -13.234 18.047 -13.758 1 79.06 280 THR A O 1
ATOM 2040 N N . ALA A 1 281 ? -14.383 16.656 -12.516 1 78.31 281 ALA A N 1
ATOM 2041 C CA . ALA A 1 281 ? -13.164 15.969 -12.086 1 78.31 281 ALA A CA 1
ATOM 2042 C C . ALA A 1 281 ? -12.508 15.227 -13.25 1 78.31 281 ALA A C 1
ATOM 2044 O O . ALA A 1 281 ? -11.281 15.234 -13.383 1 78.31 281 ALA A O 1
ATOM 2045 N N . GLY A 1 282 ? -13.359 14.609 -13.992 1 76.38 282 GLY A N 1
ATOM 2046 C CA . GLY A 1 282 ? -12.867 13.93 -15.18 1 76.38 282 GLY A CA 1
ATOM 2047 C C . GLY A 1 282 ? -12.188 14.859 -16.172 1 76.38 282 GLY A C 1
ATOM 2048 O O . GLY A 1 282 ? -11.102 14.555 -16.672 1 76.38 282 GLY A O 1
ATOM 2049 N N . LEU A 1 283 ? -12.82 15.961 -16.391 1 71.94 283 LEU A N 1
ATOM 2050 C CA . LEU A 1 283 ? -12.281 16.953 -17.312 1 71.94 283 LEU A CA 1
ATOM 2051 C C . LEU A 1 283 ? -10.969 17.531 -16.781 1 71.94 283 LEU A C 1
ATOM 2053 O O . LEU A 1 283 ? -10.016 17.719 -17.547 1 71.94 283 LEU A O 1
ATOM 2057 N N . ALA A 1 284 ? -10.922 17.75 -15.523 1 70.5 284 ALA A N 1
ATOM 2058 C CA . ALA A 1 284 ? -9.711 18.281 -14.898 1 70.5 284 ALA A CA 1
ATOM 2059 C C . ALA A 1 284 ? -8.57 17.266 -14.977 1 70.5 284 ALA A C 1
ATOM 2061 O O . ALA A 1 284 ? -7.422 17.641 -15.227 1 70.5 284 ALA A O 1
ATOM 2062 N N . SER A 1 285 ? -8.953 16.109 -14.742 1 69 285 SER A N 1
ATOM 2063 C CA . SER A 1 285 ? -7.941 15.047 -14.805 1 69 285 SER A CA 1
ATOM 2064 C C . SER A 1 285 ? -7.418 14.867 -16.219 1 69 285 SER A C 1
ATOM 2066 O O . SER A 1 285 ? -6.219 14.672 -16.422 1 69 285 SER A O 1
ATOM 2068 N N . SER A 1 286 ? -8.297 14.922 -17.125 1 66.69 286 SER A N 1
ATOM 2069 C CA . SER A 1 286 ? -7.914 14.797 -18.531 1 66.69 286 SER A CA 1
ATOM 2070 C C . SER A 1 286 ? -7.129 16.016 -19 1 66.69 286 SER A C 1
ATOM 2072 O O . SER A 1 286 ? -6.172 15.883 -19.781 1 66.69 286 SER A O 1
ATOM 2074 N N . GLY A 1 287 ? -7.594 17.172 -18.594 1 58.81 287 GLY A N 1
ATOM 2075 C CA . GLY A 1 287 ? -6.887 18.406 -18.938 1 58.81 287 GLY A CA 1
ATOM 2076 C C . GLY A 1 287 ? -5.496 18.469 -18.344 1 58.81 287 GLY A C 1
ATOM 2077 O O . GLY A 1 287 ? -4.562 18.953 -18.984 1 58.81 287 GLY A O 1
ATOM 2078 N N . GLY A 1 288 ? -5.465 18.062 -17.141 1 54.38 288 GLY A N 1
ATOM 2079 C CA . GLY A 1 288 ? -4.16 18 -16.5 1 54.38 288 GLY A CA 1
ATOM 2080 C C . GLY A 1 288 ? -3.199 17.062 -17.219 1 54.38 288 GLY A C 1
ATOM 2081 O O . GLY A 1 288 ? -2.027 17.391 -17.391 1 54.38 288 GLY A O 1
ATOM 2082 N N . LEU A 1 289 ? -3.781 15.953 -17.578 1 54 289 LEU A N 1
ATOM 2083 C CA . LEU A 1 289 ? -2.967 15.008 -18.328 1 54 289 LEU A CA 1
ATOM 2084 C C . LEU A 1 289 ? -2.531 15.602 -19.672 1 54 289 LEU A C 1
ATOM 2086 O O . LEU A 1 289 ? -1.376 15.445 -20.078 1 54 289 LEU A O 1
ATOM 2090 N N . LEU A 1 290 ? -3.494 16.203 -20.266 1 53 290 LEU A N 1
ATOM 2091 C CA . LEU A 1 290 ? -3.195 16.828 -21.547 1 53 290 LEU A CA 1
ATOM 2092 C C . LEU A 1 290 ? -2.164 17.938 -21.375 1 53 290 LEU A C 1
ATOM 2094 O O . LEU A 1 290 ? -1.254 18.078 -22.203 1 53 290 LEU A O 1
ATOM 2098 N N . TRP A 1 291 ? -2.43 18.656 -20.359 1 52.59 291 TRP A N 1
ATOM 2099 C CA . TRP A 1 291 ? -1.495 19.75 -20.094 1 52.59 291 TRP A CA 1
ATOM 2100 C C . TRP A 1 291 ? -0.113 19.203 -19.75 1 52.59 291 TRP A C 1
ATOM 2102 O O . TRP A 1 291 ? 0.903 19.75 -20.188 1 52.59 291 TRP A O 1
ATOM 2112 N N . ALA A 1 292 ? -0.124 18.266 -18.906 1 51.16 292 ALA A N 1
ATOM 2113 C CA . ALA A 1 292 ? 1.153 17.625 -18.594 1 51.16 292 ALA A CA 1
ATOM 2114 C C . ALA A 1 292 ? 1.835 17.125 -19.859 1 51.16 292 ALA A C 1
ATOM 2116 O O . ALA A 1 292 ? 3.051 17.25 -20.016 1 51.16 292 ALA A O 1
ATOM 2117 N N . ARG A 1 293 ? 1.077 16.516 -20.719 1 50.66 293 ARG A N 1
ATOM 2118 C CA . ARG A 1 293 ? 1.601 16.047 -22 1 50.66 293 ARG A CA 1
ATOM 2119 C C . ARG A 1 293 ? 2.08 17.203 -22.859 1 50.66 293 ARG A C 1
ATOM 2121 O O . ARG A 1 293 ? 3.102 17.094 -23.547 1 50.66 293 ARG A O 1
ATOM 2128 N N . LEU A 1 294 ? 1.299 18.172 -22.781 1 47.03 294 LEU A N 1
ATOM 2129 C CA . LEU A 1 294 ? 1.654 19.344 -23.594 1 47.03 294 LEU A CA 1
ATOM 2130 C C . LEU A 1 294 ? 2.82 20.094 -22.969 1 47.03 294 LEU A C 1
ATOM 2132 O O . LEU A 1 294 ? 3.641 20.672 -23.688 1 47.03 294 LEU A O 1
ATOM 2136 N N . SER A 1 295 ? 2.699 20.141 -21.656 1 46.34 295 SER A N 1
ATOM 2137 C CA . SER A 1 295 ? 3.766 20.875 -20.984 1 46.34 295 SER A CA 1
ATOM 2138 C C . SER A 1 295 ? 5.07 20.078 -21 1 46.34 295 SER A C 1
ATOM 2140 O O . SER A 1 295 ? 6.129 20.609 -20.656 1 46.34 295 SER A O 1
ATOM 2142 N N . CYS A 1 296 ? 4.984 18.781 -20.938 1 45.12 296 CYS A N 1
ATOM 2143 C CA . CYS A 1 296 ? 6.227 18.031 -21.078 1 45.12 296 CYS A CA 1
ATOM 2144 C C . CYS A 1 296 ? 7.07 18.562 -22.219 1 45.12 296 CYS A C 1
ATOM 2146 O O . CYS A 1 296 ? 8.281 18.359 -22.266 1 45.12 296 CYS A O 1
ATOM 2148 N N . CYS A 1 297 ? 6.434 18.922 -23.297 1 38.81 297 CYS A N 1
ATOM 2149 C CA . CYS A 1 297 ? 7.191 19.531 -24.375 1 38.81 297 CYS A CA 1
ATOM 2150 C C . CYS A 1 297 ? 7.723 20.906 -23.969 1 38.81 297 CYS A C 1
ATOM 2152 O O . CYS A 1 297 ? 8.547 21.484 -24.672 1 38.81 297 CYS A O 1
ATOM 2154 N N . LEU A 1 298 ? 7.059 21.547 -23.125 1 36.5 298 LEU A N 1
ATOM 2155 C CA . LEU A 1 298 ? 7.617 22.828 -22.703 1 36.5 298 LEU A CA 1
ATOM 2156 C C . LEU A 1 298 ? 8.586 22.641 -21.547 1 36.5 298 LEU A C 1
ATOM 2158 O O . LEU A 1 298 ? 8.391 21.781 -20.688 1 36.5 298 LEU A O 1
ATOM 2162 N N . PRO A 1 299 ? 9.898 22.984 -21.719 1 37.59 299 PRO A N 1
ATOM 2163 C CA . PRO A 1 299 ? 11.008 22.859 -20.781 1 37.59 299 PRO A CA 1
ATOM 2164 C C . PRO A 1 299 ? 10.609 23.219 -19.344 1 37.59 299 PRO A C 1
ATOM 2166 O O . PRO A 1 299 ? 11.461 23.281 -18.453 1 37.59 299 PRO A O 1
ATOM 2169 N N . SER A 1 300 ? 9.523 23.906 -19.078 1 36.41 300 SER A N 1
ATOM 2170 C CA . SER A 1 300 ? 9.477 24.5 -17.734 1 36.41 300 SER A CA 1
ATOM 2171 C C . SER A 1 300 ? 9.359 23.438 -16.656 1 36.41 300 SER A C 1
ATOM 2173 O O . SER A 1 300 ? 8.609 22.469 -16.812 1 36.41 300 SER A O 1
ATOM 2175 N N . ARG A 1 301 ? 10.367 23.219 -15.75 1 41.41 301 ARG A N 1
ATOM 2176 C CA . ARG A 1 301 ? 10.82 22.547 -14.539 1 41.41 301 ARG A CA 1
ATOM 2177 C C . ARG A 1 301 ? 9.719 22.516 -13.484 1 41.41 301 ARG A C 1
ATOM 2179 O O . ARG A 1 301 ? 9.969 22.172 -12.32 1 41.41 301 ARG A O 1
ATOM 2186 N N . ALA A 1 302 ? 8.648 23.219 -13.625 1 39.56 302 ALA A N 1
ATOM 2187 C CA . ALA A 1 302 ? 7.855 23.344 -12.406 1 39.56 302 ALA A CA 1
ATOM 2188 C C . ALA A 1 302 ? 7.105 22.047 -12.094 1 39.56 302 ALA A C 1
ATOM 2190 O O . ALA A 1 302 ? 6.461 21.469 -12.977 1 39.56 302 ALA A O 1
ATOM 2191 N N . PRO A 1 303 ? 7.465 21.406 -11.141 1 46.44 303 PRO A N 1
ATOM 2192 C CA . PRO A 1 303 ? 6.707 20.234 -10.711 1 46.44 303 PRO A CA 1
ATOM 2193 C C . PRO A 1 303 ? 5.195 20.422 -10.828 1 46.44 303 PRO A C 1
ATOM 2195 O O . PRO A 1 303 ? 4.668 21.453 -10.406 1 46.44 303 PRO A O 1
ATOM 2198 N N . GLN A 1 304 ? 4.641 19.891 -11.875 1 47.5 304 GLN A N 1
ATOM 2199 C CA . GLN A 1 304 ? 3.215 20.062 -12.141 1 47.5 304 GLN A CA 1
ATOM 2200 C C . GLN A 1 304 ? 2.373 19.484 -11 1 47.5 304 GLN A C 1
ATOM 2202 O O . GLN A 1 304 ? 2.463 18.297 -10.695 1 47.5 304 GLN A O 1
ATOM 2207 N N . ARG A 1 305 ? 2.145 20.344 -10.102 1 52.38 305 ARG A N 1
ATOM 2208 C CA . ARG A 1 305 ? 1.203 19.969 -9.047 1 52.38 305 ARG A CA 1
ATOM 2209 C C . ARG A 1 305 ? -0.144 19.578 -9.641 1 52.38 305 ARG A C 1
ATOM 2211 O O . ARG A 1 305 ? -0.629 20.203 -10.578 1 52.38 305 ARG A O 1
ATOM 2218 N N . ALA A 1 306 ? -0.583 18.375 -9.352 1 54.19 306 ALA A N 1
ATOM 2219 C CA . ALA A 1 306 ? -1.937 17.969 -9.734 1 54.19 306 ALA A CA 1
ATOM 2220 C C . ALA A 1 306 ? -2.939 19.078 -9.438 1 54.19 306 ALA A C 1
ATOM 2222 O O . ALA A 1 306 ? -2.795 19.812 -8.445 1 54.19 306 ALA A O 1
ATOM 2223 N N . PRO A 1 307 ? -3.904 19.328 -10.43 1 56.47 307 PRO A N 1
ATOM 2224 C CA . PRO A 1 307 ? -4.957 20.281 -10.062 1 56.47 307 PRO A CA 1
ATOM 2225 C C . PRO A 1 307 ? -5.625 19.938 -8.734 1 56.47 307 PRO A C 1
ATOM 2227 O O . PRO A 1 307 ? -5.691 18.766 -8.352 1 56.47 307 PRO A O 1
ATOM 2230 N N . ASN A 1 308 ? -5.984 20.891 -7.992 1 60.34 308 ASN A N 1
ATOM 2231 C CA . ASN A 1 308 ? -6.633 20.75 -6.691 1 60.34 308 ASN A CA 1
ATOM 2232 C C . ASN A 1 308 ? -7.867 19.859 -6.785 1 60.34 308 ASN A C 1
ATOM 2234 O O . ASN A 1 308 ? -8.188 19.125 -5.836 1 60.34 308 ASN A O 1
ATOM 2238 N N . TRP A 1 309 ? -8.469 19.922 -8.039 1 68.31 309 TRP A N 1
ATOM 2239 C CA . TRP A 1 309 ? -9.664 19.109 -8.266 1 68.31 309 TRP A CA 1
ATOM 2240 C C . TRP A 1 309 ? -9.398 18.031 -9.312 1 68.31 309 TRP A C 1
ATOM 2242 O O . TRP A 1 309 ? -8.992 18.344 -10.438 1 68.31 309 TRP A O 1
ATOM 2252 N N . ASN A 1 310 ? -9.508 16.797 -8.898 1 75.62 310 ASN A N 1
ATOM 2253 C CA . ASN A 1 310 ? -9.289 15.648 -9.773 1 75.62 310 ASN A CA 1
ATOM 2254 C C . ASN A 1 310 ? -10.148 14.453 -9.359 1 75.62 310 ASN A C 1
ATOM 2256 O O . ASN A 1 310 ? -11.016 14.578 -8.492 1 75.62 310 ASN A O 1
ATOM 2260 N N . LEU A 1 311 ? -9.992 13.398 -10.047 1 78.44 311 LEU A N 1
ATOM 2261 C CA . LEU A 1 311 ? -10.828 12.227 -9.797 1 78.44 311 LEU A CA 1
ATOM 2262 C C . LEU A 1 311 ? -10.586 11.68 -8.398 1 78.44 311 LEU A C 1
ATOM 2264 O O . LEU A 1 311 ? -11.508 11.156 -7.762 1 78.44 311 LEU A O 1
ATOM 2268 N N . ASP A 1 312 ? -9.461 11.867 -7.922 1 84.19 312 ASP A N 1
ATOM 2269 C CA . ASP A 1 312 ? -9.141 11.406 -6.578 1 84.19 312 ASP A CA 1
ATOM 2270 C C . ASP A 1 312 ? -9.906 12.203 -5.523 1 84.19 312 ASP A C 1
ATOM 2272 O O . ASP A 1 312 ? -10.453 11.633 -4.578 1 84.19 312 ASP A O 1
ATOM 2276 N N . LYS A 1 313 ? -9.945 13.469 -5.715 1 82.69 313 LYS A N 1
ATOM 2277 C CA . LYS A 1 313 ? -10.711 14.32 -4.809 1 82.69 313 LYS A CA 1
ATOM 2278 C C . LYS A 1 313 ? -12.203 14.055 -4.926 1 82.69 313 LYS A C 1
ATOM 2280 O O . LYS A 1 313 ? -12.938 14.141 -3.939 1 82.69 313 LYS A O 1
ATOM 2285 N N . TYR A 1 314 ? -12.602 13.805 -6.137 1 84.38 314 TYR A N 1
ATOM 2286 C CA . TYR A 1 314 ? -14 13.453 -6.32 1 84.38 314 TYR A CA 1
ATOM 2287 C C . TYR A 1 314 ? -14.359 12.203 -5.52 1 84.38 314 TYR A C 1
ATOM 2289 O O . TYR A 1 314 ? -15.43 12.133 -4.914 1 84.38 314 TYR A O 1
ATOM 2297 N N . ARG A 1 315 ? -13.492 11.227 -5.52 1 86.56 315 ARG A N 1
ATOM 2298 C CA . ARG A 1 315 ? -13.734 9.992 -4.781 1 86.56 315 ARG A CA 1
ATOM 2299 C C . ARG A 1 315 ? -13.891 10.266 -3.289 1 86.56 315 ARG A C 1
ATOM 2301 O O . ARG A 1 315 ? -14.664 9.594 -2.605 1 86.56 315 ARG A O 1
ATOM 2308 N N . GLU A 1 316 ? -13.211 11.188 -2.85 1 88.31 316 GLU A N 1
ATOM 2309 C CA . GLU A 1 316 ? -13.344 11.57 -1.446 1 88.31 316 GLU A CA 1
ATOM 2310 C C . GLU A 1 316 ? -14.617 12.383 -1.212 1 88.31 316 GLU A C 1
ATOM 2312 O O . GLU A 1 316 ? -15.32 12.156 -0.227 1 88.31 316 GLU A O 1
ATOM 2317 N N . ALA A 1 317 ? -14.906 13.211 -2.145 1 88.81 317 ALA A N 1
ATOM 2318 C CA . ALA A 1 317 ? -16.047 14.109 -2.018 1 88.81 317 ALA A CA 1
ATOM 2319 C C . ALA A 1 317 ? -17.359 13.336 -2.133 1 88.81 317 ALA A C 1
ATOM 2321 O O . ALA A 1 317 ? -18.391 13.781 -1.622 1 88.81 317 ALA A O 1
ATOM 2322 N N . ARG A 1 318 ? -17.312 12.25 -2.807 1 90.62 318 ARG A N 1
ATOM 2323 C CA . ARG A 1 318 ? -18.547 11.516 -3.035 1 90.62 318 ARG A CA 1
ATOM 2324 C C . ARG A 1 318 ? -18.953 10.727 -1.794 1 90.62 318 ARG A C 1
ATOM 2326 O O . ARG A 1 318 ? -20.062 10.219 -1.711 1 90.62 318 ARG A O 1
ATOM 2333 N N . GLN A 1 319 ? -18.062 10.633 -0.874 1 91.31 319 GLN A N 1
ATOM 2334 C CA . GLN A 1 319 ? -18.375 9.906 0.353 1 91.31 319 GLN A CA 1
ATOM 2335 C C . GLN A 1 319 ? -19.391 10.672 1.199 1 91.31 319 GLN A C 1
ATOM 2337 O O . GLN A 1 319 ? -19.719 11.828 0.907 1 91.31 319 GLN A O 1
ATOM 2342 N N . ALA A 1 320 ? -19.875 9.969 2.244 1 89.06 320 ALA A N 1
ATOM 2343 C CA . ALA A 1 320 ? -20.969 10.547 3.035 1 89.06 320 ALA A CA 1
ATOM 2344 C C . ALA A 1 320 ? -20.438 11.594 4.012 1 89.06 320 ALA A C 1
ATOM 2346 O O . ALA A 1 320 ? -21.188 12.453 4.469 1 89.06 320 ALA A O 1
ATOM 2347 N N . GLY A 1 321 ? -19.219 11.477 4.375 1 94.31 321 GLY A N 1
ATOM 2348 C CA . GLY A 1 321 ? -18.609 12.414 5.309 1 94.31 321 GLY A CA 1
ATOM 2349 C C . GLY A 1 321 ? -17.219 12.008 5.742 1 94.31 321 GLY A C 1
ATOM 2350 O O . GLY A 1 321 ? -16.766 10.898 5.441 1 94.31 321 GLY A O 1
ATOM 2351 N N . TRP A 1 322 ? -16.562 12.922 6.438 1 96.31 322 TRP A N 1
ATOM 2352 C CA . TRP A 1 322 ? -15.188 12.711 6.906 1 96.31 322 TRP A CA 1
ATOM 2353 C C . TRP A 1 322 ? -15.039 13.148 8.359 1 96.31 322 TRP A C 1
ATOM 2355 O O . TRP A 1 322 ? -14.375 14.148 8.641 1 96.31 322 TRP A O 1
ATOM 2365 N N . LEU A 1 323 ? -15.594 12.328 9.211 1 96.75 323 LEU A N 1
ATOM 2366 C CA . LEU A 1 323 ? -15.5 12.578 10.648 1 96.75 323 LEU A CA 1
ATOM 2367 C C . LEU A 1 323 ? -14.508 11.617 11.297 1 96.75 323 LEU A C 1
ATOM 2369 O O . LEU A 1 323 ? -14.445 10.438 10.93 1 96.75 323 LEU A O 1
ATOM 2373 N N . CYS A 1 324 ? -13.727 12.133 12.25 1 97.38 324 CYS A N 1
ATOM 2374 C CA . CYS A 1 324 ? -12.836 11.266 13.016 1 97.38 324 CYS A CA 1
ATOM 2375 C C . CYS A 1 324 ? -12.945 11.555 14.508 1 97.38 324 CYS A C 1
ATOM 2377 O O . CYS A 1 324 ? -13.32 12.664 14.906 1 97.38 324 CYS A O 1
ATOM 2379 N N . ASP A 1 325 ? -12.695 10.586 15.273 1 97.5 325 ASP A N 1
ATOM 2380 C CA . ASP A 1 325 ? -12.781 10.656 16.719 1 97.5 325 ASP A CA 1
ATOM 2381 C C . ASP A 1 325 ? -11.398 10.859 17.344 1 97.5 325 ASP A C 1
ATOM 2383 O O . ASP A 1 325 ? -10.5 10.039 17.156 1 97.5 325 ASP A O 1
ATOM 2387 N N . ALA A 1 326 ? -11.227 11.93 18.156 1 97.69 326 ALA A N 1
ATOM 2388 C CA . ALA A 1 326 ? -9.938 12.25 18.766 1 97.69 326 ALA A CA 1
ATOM 2389 C C . ALA A 1 326 ? -9.922 11.867 20.25 1 97.69 326 ALA A C 1
ATOM 2391 O O . ALA A 1 326 ? -9.125 12.391 21.016 1 97.69 326 ALA A O 1
ATOM 2392 N N . ALA A 1 327 ? -10.734 10.977 20.672 1 96.81 327 ALA A N 1
ATOM 2393 C CA . ALA A 1 327 ? -10.875 10.617 22.078 1 96.81 327 ALA A CA 1
ATOM 2394 C C . ALA A 1 327 ? -9.594 9.977 22.609 1 96.81 327 ALA A C 1
ATOM 2396 O O . ALA A 1 327 ? -9.188 10.25 23.734 1 96.81 327 ALA A O 1
ATOM 2397 N N . ARG A 1 328 ? -8.945 9.18 21.875 1 97.62 328 ARG A N 1
ATOM 2398 C CA . ARG A 1 328 ? -7.785 8.438 22.359 1 97.62 328 ARG A CA 1
A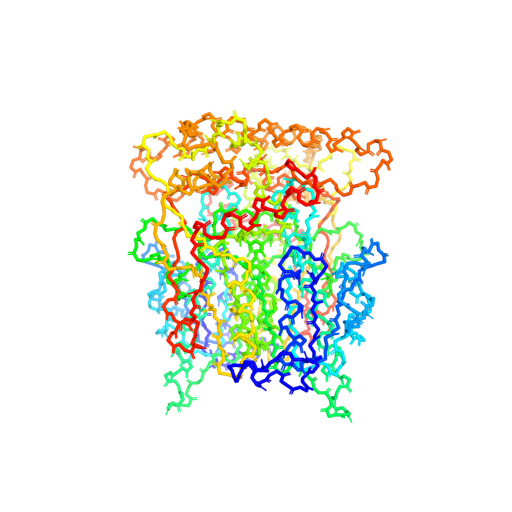TOM 2399 C C . ARG A 1 328 ? -6.625 9.375 22.656 1 97.62 328 ARG A C 1
ATOM 2401 O O . ARG A 1 328 ? -6.012 9.281 23.719 1 97.62 328 ARG A O 1
ATOM 2408 N N . ILE A 1 329 ? -6.316 10.289 21.75 1 98.12 329 ILE A N 1
ATOM 2409 C CA . ILE A 1 329 ? -5.184 11.18 21.953 1 98.12 329 ILE A CA 1
ATOM 2410 C C . ILE A 1 329 ? -5.469 12.109 23.125 1 98.12 329 ILE A C 1
ATOM 2412 O O . ILE A 1 329 ? -4.562 12.469 23.875 1 98.12 329 ILE A O 1
ATOM 2416 N N . ARG A 1 330 ? -6.723 12.516 23.328 1 97.69 330 ARG A N 1
ATOM 2417 C CA . ARG A 1 330 ? -7.113 13.336 24.469 1 97.69 330 ARG A CA 1
ATOM 2418 C C . ARG A 1 330 ? -6.883 12.594 25.781 1 97.69 330 ARG A C 1
ATOM 2420 O O . ARG A 1 330 ? -6.309 13.141 26.734 1 97.69 330 ARG A O 1
ATOM 2427 N N . ARG A 1 331 ? -7.262 11.375 25.781 1 97 331 ARG A N 1
ATOM 2428 C CA . ARG A 1 331 ? -7.184 10.562 27 1 97 331 ARG A CA 1
ATOM 2429 C C . ARG A 1 331 ? -5.742 10.164 27.297 1 97 331 ARG A C 1
ATOM 2431 O O . ARG A 1 331 ? -5.285 10.273 28.438 1 97 331 ARG A O 1
ATOM 2438 N N . GLU A 1 332 ? -4.988 9.773 26.281 1 97.44 332 GLU A N 1
ATOM 2439 C CA . GLU A 1 332 ? -3.689 9.141 26.5 1 97.44 332 GLU A CA 1
ATOM 2440 C C . GLU A 1 332 ? -2.568 10.172 26.531 1 97.44 332 GLU A C 1
ATOM 2442 O O . GLU A 1 332 ? -1.564 9.984 27.219 1 97.44 332 GLU A O 1
ATOM 2447 N N . LEU A 1 333 ? -2.744 11.312 25.734 1 97.69 333 LEU A N 1
ATOM 2448 C CA . LEU A 1 333 ? -1.602 12.203 25.578 1 97.69 333 LEU A CA 1
ATOM 2449 C C . LEU A 1 333 ? -1.939 13.609 26.078 1 97.69 333 LEU A C 1
ATOM 2451 O O . LEU A 1 333 ? -1.072 14.484 26.109 1 97.69 333 LEU A O 1
ATOM 2455 N N . GLY A 1 334 ? -3.209 13.852 26.406 1 97 334 GLY A N 1
ATOM 2456 C CA . GLY A 1 334 ? -3.598 15.141 26.953 1 97 334 GLY A CA 1
ATOM 2457 C C . GLY A 1 334 ? -3.844 16.188 25.875 1 97 334 GLY A C 1
ATOM 2458 O O . GLY A 1 334 ? -3.662 17.375 26.109 1 97 334 GLY A O 1
ATOM 2459 N N . TYR A 1 335 ? -4.219 15.781 24.719 1 97.56 335 TYR A N 1
ATOM 2460 C CA . TYR A 1 335 ? -4.547 16.703 23.641 1 97.56 335 TYR A CA 1
ATOM 2461 C C . TYR A 1 335 ? -5.781 17.531 23.984 1 97.56 335 TYR A C 1
ATOM 2463 O O . TYR A 1 335 ? -6.812 16.984 24.375 1 97.56 335 TYR A O 1
ATOM 2471 N N . GLU A 1 336 ? -5.633 18.844 23.828 1 96.12 336 GLU A N 1
ATOM 2472 C CA . GLU A 1 336 ? -6.715 19.797 24.078 1 96.12 336 GLU A CA 1
ATOM 2473 C C . GLU A 1 336 ? -6.734 20.891 23 1 96.12 336 GLU A C 1
ATOM 2475 O O . GLU A 1 336 ? -5.973 21.859 23.078 1 96.12 336 GLU A O 1
ATOM 2480 N N . PRO A 1 337 ? -7.66 20.703 22.078 1 95.94 337 PRO A N 1
ATOM 2481 C CA . PRO A 1 337 ? -7.746 21.781 21.094 1 95.94 337 PRO A CA 1
ATOM 2482 C C . PRO A 1 337 ? -8.102 23.125 21.703 1 95.94 337 PRO A C 1
ATOM 2484 O O . PRO A 1 337 ? -8.938 23.203 22.609 1 95.94 337 PRO A O 1
ATOM 2487 N N . ARG A 1 338 ? -7.461 24.203 21.203 1 95.62 338 ARG A N 1
ATOM 2488 C CA . ARG A 1 338 ? -7.633 25.5 21.828 1 95.62 338 ARG A CA 1
ATOM 2489 C C . ARG A 1 338 ? -8.164 26.531 20.828 1 95.62 338 ARG A C 1
ATOM 2491 O O . ARG A 1 338 ? -8.625 27.594 21.203 1 95.62 338 ARG A O 1
ATOM 2498 N N . VAL A 1 339 ? -8.094 26.234 19.594 1 97.31 339 VAL A N 1
ATOM 2499 C CA . VAL A 1 339 ? -8.492 27.188 18.562 1 97.31 339 VAL A CA 1
ATOM 2500 C C . VAL A 1 339 ? -9.906 26.859 18.062 1 97.31 339 VAL A C 1
ATOM 2502 O O . VAL A 1 339 ? -10.141 25.797 17.5 1 97.31 339 VAL A O 1
ATOM 2505 N N . SER A 1 340 ? -10.805 27.797 18.281 1 96.56 340 SER A N 1
ATOM 2506 C CA . SER A 1 340 ? -12.141 27.609 17.734 1 96.56 340 SER A CA 1
ATOM 2507 C C . SER A 1 340 ? -12.148 27.797 16.219 1 96.56 340 SER A C 1
ATOM 2509 O O . SER A 1 340 ? -11.219 28.359 15.648 1 96.56 340 SER A O 1
ATOM 2511 N N . LEU A 1 341 ? -13.219 27.266 15.617 1 97.19 341 LEU A N 1
ATOM 2512 C CA . LEU A 1 341 ? -13.32 27.375 14.164 1 97.19 341 LEU A CA 1
ATOM 2513 C C . LEU A 1 341 ? -13.305 28.844 13.734 1 97.19 341 LEU A C 1
ATOM 2515 O O . LEU A 1 341 ? -12.602 29.203 12.789 1 97.19 341 LEU A O 1
ATOM 2519 N N . ALA A 1 342 ? -14.039 29.703 14.43 1 96.88 342 ALA A N 1
ATOM 2520 C CA . ALA A 1 342 ? -14.133 31.109 14.094 1 96.88 342 ALA A CA 1
ATOM 2521 C C . ALA A 1 342 ? -12.773 31.797 14.219 1 96.88 342 ALA A C 1
ATOM 2523 O O . ALA A 1 342 ? -12.352 32.531 13.32 1 96.88 342 ALA A O 1
ATOM 2524 N N . GLU A 1 343 ? -12.109 31.531 15.344 1 97.56 343 GLU A N 1
ATOM 2525 C CA . GLU A 1 343 ? -10.789 32.125 15.578 1 97.56 343 GLU A CA 1
ATOM 2526 C C . GLU A 1 343 ? -9.781 31.641 14.539 1 97.56 343 GLU A C 1
ATOM 2528 O O . GLU A 1 343 ? -8.961 32.406 14.055 1 97.56 343 GLU A O 1
ATOM 2533 N N . GLY A 1 344 ? -9.844 30.359 14.25 1 97.94 344 GLY A N 1
ATOM 2534 C CA . GLY A 1 344 ? -8.93 29.781 13.273 1 97.94 344 GLY A CA 1
ATOM 2535 C C . GLY A 1 344 ? -9.141 30.328 11.875 1 97.94 344 GLY A C 1
ATOM 2536 O O . GLY A 1 344 ? -8.172 30.609 11.156 1 97.94 344 GLY A O 1
ATOM 2537 N N . MET A 1 345 ? -10.359 30.531 11.523 1 97.25 345 MET A N 1
ATOM 2538 C CA . MET A 1 345 ? -10.664 31.078 10.203 1 97.25 345 MET A CA 1
ATOM 2539 C C . MET A 1 345 ? -10.188 32.531 10.094 1 97.25 345 MET A C 1
ATOM 2541 O O . MET A 1 345 ? -9.641 32.906 9.062 1 97.25 345 MET A O 1
ATOM 2545 N N . ALA A 1 346 ? -10.414 33.219 11.117 1 97.69 346 ALA A N 1
ATOM 2546 C CA . ALA A 1 346 ? -9.938 34.594 11.133 1 97.69 346 ALA A CA 1
ATOM 2547 C C . ALA A 1 346 ? -8.422 34.656 10.984 1 97.69 346 ALA A C 1
ATOM 2549 O O . ALA A 1 346 ? -7.898 35.5 10.234 1 97.69 346 ALA A O 1
ATOM 2550 N N . GLU A 1 347 ? -7.785 33.812 11.711 1 97.56 347 GLU A N 1
ATOM 2551 C CA . GLU A 1 347 ? -6.328 33.75 11.641 1 97.56 347 GLU A CA 1
ATOM 2552 C C . GLU A 1 347 ? -5.859 33.375 10.234 1 97.56 347 GLU A C 1
ATOM 2554 O O . GLU A 1 347 ? -4.879 33.906 9.734 1 97.56 347 GLU A O 1
ATOM 2559 N N . ALA A 1 348 ? -6.496 32.438 9.609 1 97.25 348 ALA A N 1
ATOM 2560 C CA . ALA A 1 348 ? -6.16 32.031 8.25 1 97.25 348 ALA A CA 1
ATOM 2561 C C . ALA A 1 348 ? -6.312 33.188 7.27 1 97.25 348 ALA A C 1
ATOM 2563 O O . ALA A 1 348 ? -5.414 33.438 6.461 1 97.25 348 ALA A O 1
ATOM 2564 N N . VAL A 1 349 ? -7.422 33.906 7.414 1 97 349 VAL A N 1
ATOM 2565 C CA . VAL A 1 349 ? -7.715 35.031 6.531 1 97 349 VAL A CA 1
ATOM 2566 C C . VAL A 1 349 ? -6.652 36.094 6.703 1 97 349 VAL A C 1
ATOM 2568 O O . VAL A 1 349 ? -6.145 36.656 5.719 1 97 349 VAL A O 1
ATOM 2571 N N . GLU A 1 350 ? -6.359 36.406 7.922 1 97.12 350 GLU A N 1
ATOM 2572 C CA . GLU A 1 350 ? -5.324 37.406 8.203 1 97.12 350 GLU A CA 1
ATOM 2573 C C . GLU A 1 350 ? -3.99 37 7.582 1 97.12 350 GLU A C 1
ATOM 2575 O O . GLU A 1 350 ? -3.279 37.812 7.023 1 97.12 350 GLU A O 1
ATOM 2580 N N . GLY A 1 351 ? -3.676 35.75 7.723 1 95.88 351 GLY A N 1
ATOM 2581 C CA . GLY A 1 351 ? -2.455 35.219 7.121 1 95.88 351 GLY A CA 1
ATOM 2582 C C . GLY A 1 351 ? -2.438 35.375 5.609 1 95.88 351 GLY A C 1
ATOM 2583 O O . GLY A 1 351 ? -1.436 35.781 5.027 1 95.88 351 GLY A O 1
ATOM 2584 N N . TYR A 1 352 ? -3.525 35.031 4.992 1 95.75 352 TYR A N 1
ATOM 2585 C CA . TYR A 1 352 ? -3.629 35.125 3.541 1 95.75 352 TYR A CA 1
ATOM 2586 C C . TYR A 1 352 ? -3.469 36.562 3.09 1 95.75 352 TYR A C 1
ATOM 2588 O O . TYR A 1 352 ? -2.807 36.844 2.086 1 95.75 352 TYR A O 1
ATOM 2596 N N . ARG A 1 353 ? -4.043 37.469 3.797 1 96 353 ARG A N 1
ATOM 2597 C CA . ARG A 1 353 ? -3.955 38.906 3.467 1 96 353 ARG A CA 1
ATOM 2598 C C . ARG A 1 353 ? -2.527 39.406 3.625 1 96 353 ARG A C 1
ATOM 2600 O O . ARG A 1 353 ? -2.031 40.156 2.777 1 96 353 ARG A O 1
ATOM 2607 N N . ARG A 1 354 ? -1.879 39 4.648 1 94.75 354 ARG A N 1
ATOM 2608 C CA . ARG A 1 354 ? -0.497 39.375 4.895 1 94.75 354 ARG A CA 1
ATOM 2609 C C . ARG A 1 354 ? 0.415 38.938 3.76 1 94.75 354 ARG A C 1
ATOM 2611 O O . ARG A 1 354 ? 1.351 39.656 3.385 1 94.75 354 ARG A O 1
ATOM 2618 N N . GLU A 1 355 ? 0.108 37.781 3.186 1 93.12 355 GLU A N 1
ATOM 2619 C CA . GLU A 1 355 ? 0.931 37.219 2.123 1 93.12 355 GLU A CA 1
ATOM 2620 C C . GLU A 1 355 ? 0.493 37.75 0.753 1 93.12 355 GLU A C 1
ATOM 2622 O O . GLU A 1 355 ? 1.13 37.438 -0.259 1 93.12 355 GLU A O 1
ATOM 2627 N N . GLY A 1 356 ? -0.637 38.375 0.673 1 93.5 356 GLY A N 1
ATOM 2628 C CA . GLY A 1 356 ? -1.137 38.938 -0.576 1 93.5 356 GLY A CA 1
ATOM 2629 C C . GLY A 1 356 ? -1.911 37.938 -1.406 1 93.5 356 GLY A C 1
ATOM 2630 O O . GLY A 1 356 ? -2.01 38.062 -2.627 1 93.5 356 GLY A O 1
ATOM 2631 N N . TRP A 1 357 ? -2.363 36.906 -0.764 1 92.81 357 TRP A N 1
ATOM 2632 C CA . TRP A 1 357 ? -3.07 35.844 -1.495 1 92.81 357 TRP A CA 1
ATOM 2633 C C . TRP A 1 357 ? -4.562 36.156 -1.582 1 92.81 357 TRP A C 1
ATOM 2635 O O . TRP A 1 357 ? -5.281 35.562 -2.389 1 92.81 357 TRP A O 1
ATOM 2645 N N . LEU A 1 358 ? -5.043 37 -0.694 1 91.12 358 LEU A N 1
ATOM 2646 C CA . LEU A 1 358 ? -6.438 37.438 -0.653 1 91.12 358 LEU A CA 1
ATOM 2647 C C . LEU A 1 358 ? -6.539 38.969 -0.656 1 91.12 358 LEU A C 1
ATOM 2649 O O . LEU A 1 358 ? -5.629 39.656 -0.185 1 91.12 358 LEU A O 1
ATOM 2653 N N . MET B 1 1 ? 3.201 -46.438 -0.429 1 27.73 1 MET B N 1
ATOM 2654 C CA . MET B 1 1 ? 4.648 -46.312 -0.281 1 27.73 1 MET B CA 1
ATOM 2655 C C . MET B 1 1 ? 5.109 -44.906 -0.624 1 27.73 1 MET B C 1
ATOM 2657 O O . MET B 1 1 ? 4.82 -44.375 -1.709 1 27.73 1 MET B O 1
ATOM 2661 N N . THR B 1 2 ? 5.195 -43.969 0.313 1 37.53 2 THR B N 1
ATOM 2662 C CA . THR B 1 2 ? 5.621 -42.562 0.317 1 37.53 2 THR B CA 1
ATOM 2663 C C . THR B 1 2 ? 6.914 -42.406 -0.477 1 37.53 2 THR B C 1
ATOM 2665 O O . THR B 1 2 ? 7.887 -43.125 -0.252 1 37.53 2 THR B O 1
ATOM 2668 N N . GLY B 1 3 ? 6.871 -42.219 -1.693 1 40.12 3 GLY B N 1
ATOM 2669 C CA . GLY B 1 3 ? 8.07 -42.125 -2.504 1 40.12 3 GLY B CA 1
ATOM 2670 C C . GLY B 1 3 ? 9.234 -41.469 -1.775 1 40.12 3 GLY B C 1
ATOM 2671 O O . GLY B 1 3 ? 9.039 -40.844 -0.732 1 40.12 3 GLY B O 1
ATOM 2672 N N . PRO B 1 4 ? 10.469 -41.875 -1.99 1 43.5 4 PRO B N 1
ATOM 2673 C CA . PRO B 1 4 ? 11.648 -41.406 -1.261 1 43.5 4 PRO B CA 1
ATOM 2674 C C . PRO B 1 4 ? 11.641 -39.906 -0.997 1 43.5 4 PRO B C 1
ATOM 2676 O O . PRO B 1 4 ? 11.266 -39.125 -1.876 1 43.5 4 PRO B O 1
ATOM 2679 N N . SER B 1 5 ? 11.312 -39.5 0.253 1 54.81 5 SER B N 1
ATOM 2680 C CA . SER B 1 5 ? 11.453 -38.125 0.765 1 54.81 5 SER B CA 1
ATOM 2681 C C . SER B 1 5 ? 12.695 -37.438 0.203 1 54.81 5 SER B C 1
ATOM 2683 O O . SER B 1 5 ? 13.805 -38 0.291 1 54.81 5 SER B O 1
ATOM 2685 N N . ASP B 1 6 ? 12.508 -36.656 -0.94 1 71.38 6 ASP B N 1
ATOM 2686 C CA . ASP B 1 6 ? 13.602 -35.844 -1.455 1 71.38 6 ASP B CA 1
ATOM 2687 C C . ASP B 1 6 ? 14.336 -35.156 -0.32 1 71.38 6 ASP B C 1
ATOM 2689 O O . ASP B 1 6 ? 13.758 -34.312 0.381 1 71.38 6 ASP B O 1
ATOM 2693 N N . GLU B 1 7 ? 15.492 -35.688 0.076 1 79.12 7 GLU B N 1
ATOM 2694 C CA . GLU B 1 7 ? 16.328 -35.219 1.166 1 79.12 7 GLU B CA 1
ATOM 2695 C C . GLU B 1 7 ? 16.438 -33.688 1.146 1 79.12 7 GLU B C 1
ATOM 2697 O O . GLU B 1 7 ? 16.656 -33.062 2.184 1 79.12 7 GLU B O 1
ATOM 2702 N N . ARG B 1 8 ? 16.094 -33.156 0.043 1 84.69 8 ARG B N 1
ATOM 2703 C CA . ARG B 1 8 ? 16.203 -31.719 -0.155 1 84.69 8 ARG B CA 1
ATOM 2704 C C . ARG B 1 8 ? 15.133 -30.984 0.645 1 84.69 8 ARG B C 1
ATOM 2706 O O . ARG B 1 8 ? 15.266 -29.781 0.918 1 84.69 8 ARG B O 1
ATOM 2713 N N . PHE B 1 9 ? 14.109 -31.734 1.125 1 94.5 9 PHE B N 1
ATOM 2714 C CA . PHE B 1 9 ? 13 -31.047 1.787 1 94.5 9 PHE B CA 1
ATOM 2715 C C . PHE B 1 9 ? 12.742 -31.656 3.162 1 94.5 9 PHE B C 1
ATOM 2717 O O . PHE B 1 9 ? 11.609 -31.625 3.654 1 94.5 9 PHE B O 1
ATOM 2724 N N . SER B 1 10 ? 13.789 -32.219 3.766 1 94.38 10 SER B N 1
ATOM 2725 C CA . SER B 1 10 ? 13.688 -32.875 5.066 1 94.38 10 SER B CA 1
ATOM 2726 C C . SER B 1 10 ? 13.305 -31.875 6.156 1 94.38 10 SER B C 1
ATOM 2728 O O . SER B 1 10 ? 12.836 -32.25 7.227 1 94.38 10 SER B O 1
ATOM 2730 N N . HIS B 1 11 ? 13.547 -30.547 5.887 1 95.44 11 HIS B N 1
ATOM 2731 C CA . HIS B 1 11 ? 13.219 -29.516 6.867 1 95.44 11 HIS B CA 1
ATOM 2732 C C . HIS B 1 11 ? 11.719 -29.453 7.109 1 95.44 11 HIS B C 1
ATOM 2734 O O . HIS B 1 11 ? 11.266 -28.844 8.086 1 95.44 11 HIS B O 1
ATOM 2740 N N . LEU B 1 12 ? 10.891 -30.078 6.312 1 97.44 12 LEU B N 1
ATOM 2741 C CA . LEU B 1 12 ? 9.438 -30.031 6.43 1 97.44 12 LEU B CA 1
ATOM 2742 C C . LEU B 1 12 ? 8.906 -31.266 7.125 1 97.44 12 LEU B C 1
ATOM 2744 O O . LEU B 1 12 ? 7.723 -31.328 7.473 1 97.44 12 LEU B O 1
ATOM 2748 N N . SER B 1 13 ? 9.766 -32.281 7.312 1 96.94 13 SER B N 1
ATOM 2749 C CA . SER B 1 13 ? 9.328 -33.531 7.926 1 96.94 13 SER B CA 1
ATOM 2750 C C . SER B 1 13 ? 8.758 -33.281 9.32 1 96.94 13 SER B C 1
ATOM 2752 O O . SER B 1 13 ? 9.43 -32.719 10.18 1 96.94 13 SER B O 1
ATOM 2754 N N . GLY B 1 14 ? 7.52 -33.656 9.516 1 96.94 14 GLY B N 1
ATOM 2755 C CA . GLY B 1 14 ? 6.883 -33.531 10.82 1 96.94 14 GLY B CA 1
ATOM 2756 C C . GLY B 1 14 ? 6.352 -32.156 11.109 1 96.94 14 GLY B C 1
ATOM 2757 O O . GLY B 1 14 ? 5.75 -31.922 12.156 1 96.94 14 GLY B O 1
ATOM 2758 N N . LYS B 1 15 ? 6.555 -31.219 10.219 1 97.38 15 LYS B N 1
ATOM 2759 C CA . LYS B 1 15 ? 6.113 -29.844 10.445 1 97.38 15 LYS B CA 1
ATOM 2760 C C . LYS B 1 15 ? 4.633 -29.672 10.125 1 97.38 15 LYS B C 1
ATOM 2762 O O . LYS B 1 15 ? 4.125 -30.281 9.172 1 97.38 15 LYS B O 1
ATOM 2767 N N . LYS B 1 16 ? 3.951 -28.938 10.953 1 97.81 16 LYS B N 1
ATOM 2768 C CA . LYS B 1 16 ? 2.58 -28.531 10.656 1 97.81 16 LYS B CA 1
ATOM 2769 C C . LYS B 1 16 ? 2.555 -27.312 9.742 1 97.81 16 LYS B C 1
ATOM 2771 O O . LYS B 1 16 ? 3.064 -26.25 10.109 1 97.81 16 LYS B O 1
ATOM 2776 N N . VAL B 1 17 ? 1.911 -27.453 8.578 1 98.38 17 VAL B N 1
ATOM 2777 C CA . VAL B 1 17 ? 1.93 -26.406 7.566 1 98.38 17 VAL B CA 1
ATOM 2778 C C . VAL B 1 17 ? 0.5 -26 7.227 1 98.38 17 VAL B C 1
ATOM 2780 O O . VAL B 1 17 ? -0.317 -26.828 6.828 1 98.38 17 VAL B O 1
ATOM 2783 N N . LEU B 1 18 ? 0.204 -24.688 7.43 1 98.31 18 LEU B N 1
ATOM 2784 C CA . LEU B 1 18 ? -1.068 -24.125 7.004 1 98.31 18 LEU B CA 1
ATOM 2785 C C . LEU B 1 18 ? -0.933 -23.453 5.641 1 98.31 18 LEU B C 1
ATOM 2787 O O . LEU B 1 18 ? -0.024 -22.641 5.426 1 98.31 18 LEU B O 1
ATOM 2791 N N . VAL B 1 19 ? -1.852 -23.812 4.73 1 98.12 19 VAL B N 1
ATOM 2792 C CA . VAL B 1 19 ? -1.804 -23.266 3.377 1 98.12 19 VAL B CA 1
ATOM 2793 C C . VAL B 1 19 ? -3.105 -22.531 3.07 1 98.12 19 VAL B C 1
ATOM 2795 O O . VAL B 1 19 ? -4.188 -23.109 3.15 1 98.12 19 VAL B O 1
ATOM 2798 N N . THR B 1 20 ? -2.992 -21.234 2.777 1 96.5 20 THR B N 1
ATOM 2799 C CA . THR B 1 20 ? -4.125 -20.547 2.176 1 96.5 20 THR B CA 1
ATOM 2800 C C . THR B 1 20 ? -4.027 -20.562 0.653 1 96.5 20 THR B C 1
ATOM 2802 O O . THR B 1 20 ? -2.93 -20.469 0.097 1 96.5 20 THR B O 1
ATOM 2805 N N . GLY B 1 21 ? -5.168 -20.719 0.018 1 93.5 21 GLY B N 1
ATOM 2806 C CA . GLY B 1 21 ? -5.156 -20.828 -1.433 1 93.5 21 GLY B CA 1
ATOM 2807 C C . GLY B 1 21 ? -4.801 -22.219 -1.929 1 93.5 21 GLY B C 1
ATOM 2808 O O . GLY B 1 21 ? -4.477 -22.391 -3.105 1 93.5 21 GLY B O 1
ATOM 2809 N N . GLY B 1 22 ? -4.859 -23.172 -1.094 1 93.94 22 GLY B N 1
ATOM 2810 C CA . GLY B 1 22 ? -4.469 -24.531 -1.425 1 93.94 22 GLY B CA 1
ATOM 2811 C C . GLY B 1 22 ? -5.391 -25.188 -2.436 1 93.94 22 GLY B C 1
ATOM 2812 O O . GLY B 1 22 ? -4.988 -26.125 -3.131 1 93.94 22 GLY B O 1
ATOM 2813 N N . THR B 1 23 ? -6.574 -24.703 -2.586 1 91.94 23 THR B N 1
ATOM 2814 C CA . THR B 1 23 ? -7.535 -25.297 -3.508 1 91.94 23 THR B CA 1
ATOM 2815 C C . THR B 1 23 ? -7.352 -24.75 -4.918 1 91.94 23 THR B C 1
ATOM 2817 O O . THR B 1 23 ? -8.016 -25.188 -5.855 1 91.94 23 THR B O 1
ATOM 2820 N N . GLY B 1 24 ? -6.445 -23.828 -5.051 1 91.25 24 GLY B N 1
ATOM 2821 C CA . GLY B 1 24 ? -6.254 -23.172 -6.336 1 91.25 24 GLY B CA 1
ATOM 2822 C C . GLY B 1 24 ? -5.219 -23.859 -7.207 1 91.25 24 GLY B C 1
ATOM 2823 O O . GLY B 1 24 ? -4.789 -24.969 -6.906 1 91.25 24 GLY B O 1
ATOM 2824 N N . PHE B 1 25 ? -4.82 -23.234 -8.289 1 92.38 25 PHE B N 1
ATOM 2825 C CA . PHE B 1 25 ? -3.934 -23.719 -9.336 1 92.38 25 PHE B CA 1
ATOM 2826 C C . PHE B 1 25 ? -2.588 -24.125 -8.758 1 92.38 25 PHE B C 1
ATOM 2828 O O . PHE B 1 25 ? -2.199 -25.297 -8.844 1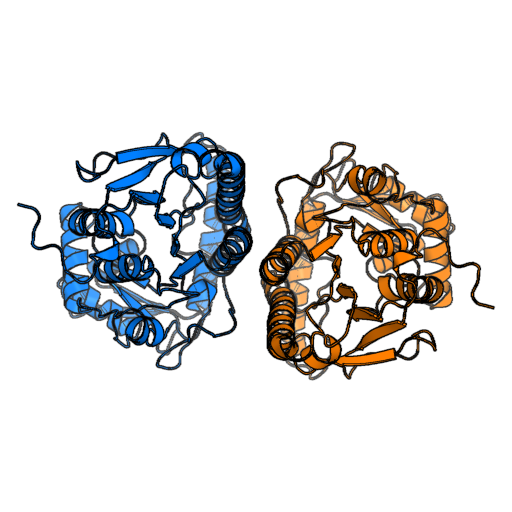 92.38 25 PHE B O 1
ATOM 2835 N N . VAL B 1 26 ? -1.916 -23.203 -8.039 1 94.75 26 VAL B N 1
ATOM 2836 C CA . VAL B 1 26 ? -0.59 -23.484 -7.504 1 94.75 26 VAL B CA 1
ATOM 2837 C C . VAL B 1 26 ? -0.695 -24.547 -6.41 1 94.75 26 VAL B C 1
ATOM 2839 O O . VAL B 1 26 ? 0.195 -25.391 -6.266 1 94.75 26 VAL B O 1
ATOM 2842 N N . GLY B 1 27 ? -1.833 -24.547 -5.652 1 95.5 27 GLY B N 1
ATOM 2843 C CA . GLY B 1 27 ? -2.066 -25.531 -4.609 1 95.5 27 GLY B CA 1
ATOM 2844 C C . GLY B 1 27 ? -2.059 -26.953 -5.125 1 95.5 27 GLY B C 1
ATOM 2845 O O . GLY B 1 27 ? -1.547 -27.859 -4.457 1 95.5 27 GLY B O 1
ATOM 2846 N N . ARG B 1 28 ? -2.551 -27.156 -6.285 1 93.31 28 ARG B N 1
ATOM 2847 C CA . ARG B 1 28 ? -2.621 -28.469 -6.91 1 93.31 28 ARG B CA 1
ATOM 2848 C C . ARG B 1 28 ? -1.231 -29.078 -7.062 1 93.31 28 ARG B C 1
ATOM 2850 O O . ARG B 1 28 ? -1.069 -30.297 -6.977 1 93.31 28 ARG B O 1
ATOM 2857 N N . HIS B 1 29 ? -0.28 -28.25 -7.32 1 95.88 29 HIS B N 1
ATOM 2858 C CA . HIS B 1 29 ? 1.087 -28.703 -7.543 1 95.88 29 HIS B CA 1
ATOM 2859 C C . HIS B 1 29 ? 1.89 -28.703 -6.246 1 95.88 29 HIS B C 1
ATOM 2861 O O . HIS B 1 29 ? 2.859 -29.453 -6.113 1 95.88 29 HIS B O 1
ATOM 2867 N N . LEU B 1 30 ? 1.467 -27.922 -5.281 1 97.69 30 LEU B N 1
ATOM 2868 C CA . LEU B 1 30 ? 2.221 -27.719 -4.051 1 97.69 30 LEU B CA 1
ATOM 2869 C C . LEU B 1 30 ? 1.864 -28.766 -3.006 1 97.69 30 LEU B C 1
ATOM 2871 O O . LEU B 1 30 ? 2.752 -29.344 -2.365 1 97.69 30 LEU B O 1
ATOM 2875 N N . LEU B 1 31 ? 0.6 -29.125 -2.801 1 97.56 31 LEU B N 1
ATOM 2876 C CA . LEU B 1 31 ? 0.115 -29.938 -1.687 1 97.56 31 LEU B CA 1
ATOM 2877 C C . LEU B 1 31 ? 0.711 -31.344 -1.731 1 97.56 31 LEU B C 1
ATOM 2879 O O . LEU B 1 31 ? 1.241 -31.828 -0.73 1 97.56 31 LEU B O 1
ATOM 2883 N N . PRO B 1 32 ? 0.739 -32.031 -2.928 1 96.25 32 PRO B N 1
ATOM 2884 C CA . PRO B 1 32 ? 1.352 -33.344 -2.969 1 96.25 32 PRO B CA 1
ATOM 2885 C C . PRO B 1 32 ? 2.828 -33.312 -2.58 1 96.25 32 PRO B C 1
ATOM 2887 O O . PRO B 1 32 ? 3.318 -34.281 -1.957 1 96.25 32 PRO B O 1
ATOM 2890 N N . ARG B 1 33 ? 3.496 -32.281 -2.916 1 96.69 33 ARG B N 1
ATOM 2891 C CA . ARG B 1 33 ? 4.922 -32.188 -2.619 1 96.69 33 ARG B CA 1
ATOM 2892 C C . ARG B 1 33 ? 5.156 -31.953 -1.13 1 96.69 33 ARG B C 1
ATOM 2894 O O . ARG B 1 33 ? 6.117 -32.469 -0.559 1 96.69 33 ARG B O 1
ATOM 2901 N N . LEU B 1 34 ? 4.316 -31.156 -0.503 1 97.94 34 LEU B N 1
ATOM 2902 C CA . LEU B 1 34 ? 4.398 -30.953 0.938 1 97.94 34 LEU B CA 1
ATOM 2903 C C . LEU B 1 34 ? 4.195 -32.281 1.688 1 97.94 34 LEU B C 1
ATOM 2905 O O . LEU B 1 34 ? 4.945 -32.594 2.619 1 97.94 34 LEU B O 1
ATOM 2909 N N . LEU B 1 35 ? 3.219 -33.062 1.283 1 97.19 35 LEU B N 1
ATOM 2910 C CA . LEU B 1 35 ? 2.936 -34.375 1.897 1 97.19 35 LEU B CA 1
ATOM 2911 C C . LEU B 1 35 ? 4.109 -35.312 1.715 1 97.19 35 LEU B C 1
ATOM 2913 O O . LEU B 1 35 ? 4.512 -36 2.66 1 97.19 35 LEU B O 1
ATOM 2917 N N . ALA B 1 36 ? 4.625 -35.281 0.483 1 96.19 36 ALA B N 1
ATOM 2918 C CA . ALA B 1 36 ? 5.754 -36.156 0.173 1 96.19 36 ALA B CA 1
ATOM 2919 C C . ALA B 1 36 ? 6.973 -35.812 1.021 1 96.19 36 ALA B C 1
ATOM 2921 O O . ALA B 1 36 ? 7.797 -36.656 1.331 1 96.19 36 ALA B O 1
ATOM 2922 N N . ALA B 1 37 ? 7.07 -34.594 1.407 1 96.94 37 ALA B N 1
ATOM 2923 C CA . ALA B 1 37 ? 8.188 -34.125 2.225 1 96.94 37 ALA B CA 1
ATOM 2924 C C . ALA B 1 37 ? 7.969 -34.438 3.697 1 96.94 37 ALA B C 1
ATOM 2926 O O . ALA B 1 37 ? 8.828 -34.188 4.535 1 96.94 37 ALA B O 1
ATOM 2927 N N . GLY B 1 38 ? 6.816 -35 4.066 1 97.06 38 GLY B N 1
ATOM 2928 C CA . GLY B 1 38 ? 6.539 -35.469 5.418 1 97.06 38 GLY B CA 1
ATOM 2929 C C . GLY B 1 38 ? 5.824 -34.406 6.266 1 97.06 38 GLY B C 1
ATOM 2930 O O . GLY B 1 38 ? 5.75 -34.562 7.488 1 97.06 38 GLY B O 1
ATOM 2931 N N . ALA B 1 39 ? 5.293 -33.406 5.66 1 97.81 39 ALA B N 1
ATOM 2932 C CA . ALA B 1 39 ? 4.598 -32.344 6.402 1 97.81 39 ALA B CA 1
ATOM 2933 C C . ALA B 1 39 ? 3.168 -32.75 6.734 1 97.81 39 ALA B C 1
ATOM 2935 O O . ALA B 1 39 ? 2.568 -33.562 6.016 1 97.81 39 ALA B O 1
ATOM 2936 N N . HIS B 1 40 ? 2.664 -32.25 7.848 1 98.12 40 HIS B N 1
ATOM 2937 C CA . HIS B 1 40 ? 1.24 -32.312 8.164 1 98.12 40 HIS B CA 1
ATOM 2938 C C . HIS B 1 40 ? 0.523 -31.062 7.633 1 98.12 40 HIS B C 1
ATOM 2940 O O . HIS B 1 40 ? 0.606 -29.984 8.234 1 98.12 40 HIS B O 1
ATOM 2946 N N . VAL B 1 41 ? -0.249 -31.266 6.582 1 98.31 41 VAL B N 1
ATOM 2947 C CA . VAL B 1 41 ? -0.736 -30.125 5.82 1 98.31 41 VAL B CA 1
ATOM 2948 C C . VAL B 1 41 ? -2.201 -29.859 6.16 1 98.31 41 VAL B C 1
ATOM 2950 O O . VAL B 1 41 ? -3.02 -30.781 6.168 1 98.31 41 VAL B O 1
ATOM 2953 N N . THR B 1 42 ? -2.52 -28.594 6.465 1 97.69 42 THR B N 1
ATOM 2954 C CA . THR B 1 42 ? -3.885 -28.109 6.617 1 97.69 42 THR B CA 1
ATOM 2955 C C . THR B 1 42 ? -4.184 -27.016 5.602 1 97.69 42 THR B C 1
ATOM 2957 O O . THR B 1 42 ? -3.443 -26.031 5.508 1 97.69 42 THR B O 1
ATOM 2960 N N . CYS B 1 43 ? -5.227 -27.156 4.875 1 96.81 43 CYS B N 1
ATOM 2961 C CA . CYS B 1 43 ? -5.664 -26.141 3.92 1 96.81 43 CYS B CA 1
ATOM 2962 C C . CYS B 1 43 ? -6.773 -25.281 4.512 1 96.81 43 CYS B C 1
ATOM 2964 O O . CYS B 1 43 ? -7.754 -25.797 5.047 1 96.81 43 CYS B O 1
ATOM 2966 N N . LEU B 1 44 ? -6.559 -24.016 4.383 1 95.12 44 LEU B N 1
ATOM 2967 C CA . LEU B 1 44 ? -7.613 -23.078 4.781 1 95.12 44 LEU B CA 1
ATOM 2968 C C . LEU B 1 44 ? -8.672 -22.969 3.689 1 95.12 44 LEU B C 1
ATOM 2970 O O . LEU B 1 44 ? -8.352 -22.719 2.525 1 95.12 44 LEU B O 1
ATOM 2974 N N . THR B 1 45 ? -9.875 -23.188 4.047 1 90.12 45 THR B N 1
ATOM 2975 C CA . THR B 1 45 ? -10.969 -23.125 3.078 1 90.12 45 THR B CA 1
ATOM 2976 C C . THR B 1 45 ? -12.102 -22.25 3.604 1 90.12 45 THR B C 1
ATOM 2978 O O . THR B 1 45 ? -12.211 -22.016 4.812 1 90.12 45 THR B O 1
ATOM 2981 N N . ARG B 1 46 ? -12.812 -21.719 2.59 1 82.69 46 ARG B N 1
ATOM 2982 C CA . ARG B 1 46 ? -14.055 -21.031 2.932 1 82.69 46 ARG B CA 1
ATOM 2983 C C . ARG B 1 46 ? -15.242 -21.984 2.84 1 82.69 46 ARG B C 1
ATOM 2985 O O . ARG B 1 46 ? -15.102 -23.125 2.373 1 82.69 46 ARG B O 1
ATOM 2992 N N . ALA B 1 47 ? -16.328 -21.547 3.301 1 71.69 47 ALA B N 1
ATOM 2993 C CA . ALA B 1 47 ? -17.516 -22.391 3.271 1 71.69 47 ALA B CA 1
ATOM 2994 C C . ALA B 1 47 ? -17.859 -22.812 1.843 1 71.69 47 ALA B C 1
ATOM 2996 O O . ALA B 1 47 ? -18.266 -23.938 1.606 1 71.69 47 ALA B O 1
ATOM 2997 N N . ALA B 1 48 ? -17.531 -21.969 0.877 1 71.19 48 ALA B N 1
ATOM 2998 C CA . ALA B 1 48 ? -17.938 -22.203 -0.51 1 71.19 48 ALA B CA 1
ATOM 2999 C C . ALA B 1 48 ? -16.844 -22.969 -1.268 1 71.19 48 ALA B C 1
ATOM 3001 O O . ALA B 1 48 ? -17.031 -23.344 -2.426 1 71.19 48 ALA B O 1
ATOM 3002 N N . SER B 1 49 ? -15.773 -23.297 -0.643 1 77.5 49 SER B N 1
ATOM 3003 C CA . SER B 1 49 ? -14.648 -23.922 -1.332 1 77.5 49 SER B CA 1
ATOM 3004 C C . SER B 1 49 ? -14.961 -25.359 -1.716 1 77.5 49 SER B C 1
ATOM 3006 O O . SER B 1 49 ? -15.609 -26.078 -0.957 1 77.5 49 SER B O 1
ATOM 3008 N N . ARG B 1 50 ? -14.555 -25.719 -2.973 1 75.88 50 ARG B N 1
ATOM 3009 C CA . ARG B 1 50 ? -14.609 -27.109 -3.393 1 75.88 50 ARG B CA 1
ATOM 3010 C C . ARG B 1 50 ? -13.359 -27.859 -2.941 1 75.88 50 ARG B C 1
ATOM 3012 O O . ARG B 1 50 ? -12.258 -27.578 -3.402 1 75.88 50 ARG B O 1
ATOM 3019 N N . THR B 1 51 ? -13.586 -28.828 -2.047 1 81.94 51 THR B N 1
ATOM 3020 C CA . THR B 1 51 ? -12.445 -29.5 -1.441 1 81.94 51 THR B CA 1
ATOM 3021 C C . THR B 1 51 ? -12.32 -30.938 -1.953 1 81.94 51 THR B C 1
ATOM 3023 O O . THR B 1 51 ? -11.469 -31.703 -1.49 1 81.94 51 THR B O 1
ATOM 3026 N N . GLY B 1 52 ? -13.133 -31.234 -2.873 1 79.75 52 GLY B N 1
ATOM 3027 C CA . GLY B 1 52 ? -13.172 -32.594 -3.355 1 79.75 52 GLY B CA 1
ATOM 3028 C C . GLY B 1 52 ? -11.891 -33.031 -4.047 1 79.75 52 GLY B C 1
ATOM 3029 O O . GLY B 1 52 ? -11.562 -34.219 -4.074 1 79.75 52 GLY B O 1
ATOM 3030 N N . HIS B 1 53 ? -11.156 -32.125 -4.562 1 84 53 HIS B N 1
ATOM 3031 C CA . HIS B 1 53 ? -9.977 -32.469 -5.348 1 84 53 HIS B CA 1
ATOM 3032 C C . HIS B 1 53 ? -8.719 -32.469 -4.477 1 84 53 HIS B C 1
ATOM 3034 O O . HIS B 1 53 ? -7.637 -32.812 -4.945 1 84 53 HIS B O 1
ATOM 3040 N N . LEU B 1 54 ? -8.898 -32.156 -3.234 1 91.25 54 LEU B N 1
ATOM 3041 C CA . LEU B 1 54 ? -7.746 -32.156 -2.344 1 91.25 54 LEU B CA 1
ATOM 3042 C C . LEU B 1 54 ? -7.246 -33.562 -2.08 1 91.25 54 LEU B C 1
ATOM 3044 O O . LEU B 1 54 ? -8.047 -34.5 -1.992 1 91.25 54 LEU B O 1
ATOM 3048 N N . PRO B 1 55 ? -5.906 -33.688 -1.901 1 91.44 55 PRO B N 1
ATOM 3049 C CA . PRO B 1 55 ? -5.391 -35 -1.506 1 91.44 55 PRO B CA 1
ATOM 3050 C C . PRO B 1 55 ? -5.984 -35.5 -0.189 1 91.44 55 PRO B C 1
ATOM 3052 O O . PRO B 1 55 ? -6.301 -34.719 0.69 1 91.44 55 PRO B O 1
ATOM 3055 N N . ALA B 1 56 ? -6.113 -36.781 -0.015 1 90.31 56 ALA B N 1
ATOM 3056 C CA . ALA B 1 56 ? -6.773 -37.406 1.131 1 90.31 56 ALA B CA 1
ATOM 3057 C C . ALA B 1 56 ? -6.055 -37.062 2.432 1 90.31 56 ALA B C 1
ATOM 3059 O O . ALA B 1 56 ? -6.688 -36.906 3.477 1 90.31 56 ALA B O 1
ATOM 3060 N N . ASP B 1 57 ? -4.789 -36.844 2.416 1 94.19 57 ASP B N 1
ATOM 3061 C CA . ASP B 1 57 ? -4.012 -36.688 3.639 1 94.19 57 ASP B CA 1
ATOM 3062 C C . ASP B 1 57 ? -3.908 -35.188 4.012 1 94.19 57 ASP B C 1
ATOM 3064 O O . ASP B 1 57 ? -3.221 -34.844 4.973 1 94.19 57 ASP B O 1
ATOM 3068 N N . VAL B 1 58 ? -4.648 -34.375 3.316 1 96.12 58 VAL B N 1
ATOM 3069 C CA . VAL B 1 58 ? -4.656 -32.938 3.629 1 96.12 58 VAL B CA 1
ATOM 3070 C C . VAL B 1 58 ? -5.84 -32.625 4.535 1 96.12 58 VAL B C 1
ATOM 3072 O O . VAL B 1 58 ? -6.984 -32.969 4.227 1 96.12 58 VAL B O 1
ATOM 3075 N N . ALA B 1 59 ? -5.57 -32.062 5.707 1 96.06 59 ALA B N 1
ATOM 3076 C CA . ALA B 1 59 ? -6.633 -31.594 6.59 1 96.06 59 ALA B CA 1
ATOM 3077 C C . ALA B 1 59 ? -7.211 -30.266 6.094 1 96.06 59 ALA B C 1
ATOM 3079 O O . ALA B 1 59 ? -6.602 -29.594 5.262 1 96.06 59 ALA B O 1
ATOM 3080 N N . VAL B 1 60 ? -8.422 -29.969 6.621 1 95.44 60 VAL B N 1
ATOM 3081 C CA . VAL B 1 60 ? -9.086 -28.734 6.219 1 95.44 60 VAL B CA 1
ATOM 3082 C C . VAL B 1 60 ? -9.484 -27.938 7.457 1 95.44 60 VAL B C 1
ATOM 3084 O O . VAL B 1 60 ? -9.945 -28.516 8.453 1 95.44 60 VAL B O 1
ATOM 3087 N N . ALA B 1 61 ? -9.211 -26.672 7.43 1 95.44 61 ALA B N 1
ATOM 3088 C CA . ALA B 1 61 ? -9.68 -25.719 8.438 1 95.44 61 ALA B CA 1
ATOM 3089 C C . ALA B 1 61 ? -10.516 -24.609 7.809 1 95.44 61 ALA B C 1
ATOM 3091 O O . ALA B 1 61 ? -10.141 -24.047 6.777 1 95.44 61 ALA B O 1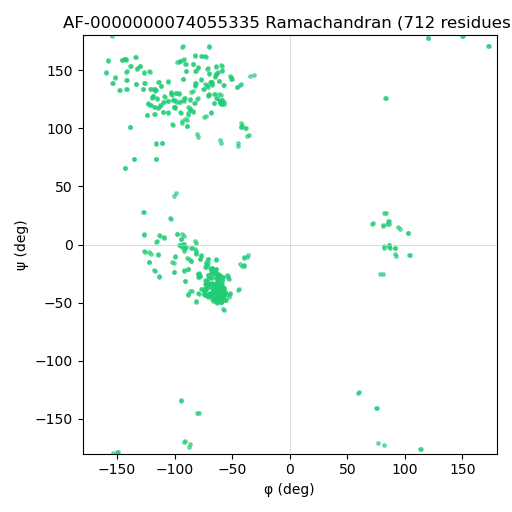
ATOM 3092 N N . ARG B 1 62 ? -11.625 -24.344 8.43 1 94 62 ARG B N 1
ATOM 3093 C CA . ARG B 1 62 ? -12.508 -23.297 7.91 1 94 62 ARG B CA 1
ATOM 3094 C C . ARG B 1 62 ? -12.18 -21.938 8.516 1 94 62 ARG B C 1
ATOM 3096 O O . ARG B 1 62 ? -12.094 -21.812 9.742 1 94 62 ARG B O 1
ATOM 3103 N N . ALA B 1 63 ? -11.945 -20.938 7.676 1 94.38 63 ALA B N 1
ATOM 3104 C CA . ALA B 1 63 ? -11.711 -19.547 8.086 1 94.38 63 ALA B CA 1
ATOM 3105 C C . ALA B 1 63 ? -12.008 -18.578 6.949 1 94.38 63 ALA B C 1
ATOM 3107 O O . ALA B 1 63 ? -12.078 -18.984 5.785 1 94.38 63 ALA B O 1
ATOM 3108 N N . ASP B 1 64 ? -12.266 -17.328 7.305 1 92 64 ASP B N 1
ATOM 3109 C CA . ASP B 1 64 ? -12.586 -16.297 6.328 1 92 64 ASP B CA 1
ATOM 3110 C C . ASP B 1 64 ? -11.531 -15.188 6.344 1 92 64 ASP B C 1
ATOM 3112 O O . ASP B 1 64 ? -11.391 -14.477 7.336 1 92 64 ASP B O 1
ATOM 3116 N N . LEU B 1 65 ? -10.883 -15.016 5.262 1 91.88 65 LEU B N 1
ATOM 3117 C CA . LEU B 1 65 ? -9.82 -14.023 5.164 1 91.88 65 LEU B CA 1
ATOM 3118 C C . LEU B 1 65 ? -10.391 -12.609 5.125 1 91.88 65 LEU B C 1
ATOM 3120 O O . LEU B 1 65 ? -9.664 -11.641 5.352 1 91.88 65 LEU B O 1
ATOM 3124 N N . ARG B 1 66 ? -11.648 -12.445 4.801 1 87.69 66 ARG B N 1
ATOM 3125 C CA . ARG B 1 66 ? -12.266 -11.125 4.727 1 87.69 66 ARG B CA 1
ATOM 3126 C C . ARG B 1 66 ? -12.633 -10.617 6.117 1 87.69 66 ARG B C 1
ATOM 3128 O O . ARG B 1 66 ? -12.359 -9.461 6.453 1 87.69 66 ARG B O 1
ATOM 3135 N N . THR B 1 67 ? -13.156 -11.492 6.914 1 88.94 67 THR B N 1
ATOM 3136 C CA . THR B 1 67 ? -13.656 -11.078 8.219 1 88.94 67 THR B CA 1
ATOM 3137 C C . THR B 1 67 ? -12.656 -11.422 9.32 1 88.94 67 THR B C 1
ATOM 3139 O O . THR B 1 67 ? -12.719 -10.867 10.422 1 88.94 67 THR B O 1
ATOM 3142 N N . GLY B 1 68 ? -11.852 -12.375 9.047 1 93.56 68 GLY B N 1
ATOM 3143 C CA . GLY B 1 68 ? -10.906 -12.836 10.047 1 93.56 68 GLY B CA 1
ATOM 3144 C C . GLY B 1 68 ? -11.438 -13.977 10.891 1 93.56 68 GLY B C 1
ATOM 3145 O O . GLY B 1 68 ? -10.711 -14.555 11.703 1 93.56 68 GLY B O 1
ATOM 3146 N N . GLU B 1 69 ? -12.664 -14.32 10.641 1 94.56 69 GLU B N 1
ATOM 3147 C CA . GLU B 1 69 ? -13.289 -15.367 11.445 1 94.56 69 GLU B CA 1
ATOM 3148 C C . GLU B 1 69 ? -12.57 -16.703 11.266 1 94.56 69 GLU B C 1
ATOM 3150 O O . GLU B 1 69 ? -12.352 -17.156 10.141 1 94.56 69 GLU B O 1
ATOM 3155 N N . GLY B 1 70 ? -12.148 -17.312 12.391 1 95.56 70 GLY B N 1
ATOM 3156 C CA . GLY B 1 70 ? -11.57 -18.656 12.367 1 95.56 70 GLY B CA 1
ATOM 3157 C C . GLY B 1 70 ? -10.078 -18.656 12.102 1 95.56 70 GLY B C 1
ATOM 3158 O O . GLY B 1 70 ? -9.43 -19.703 12.156 1 95.56 70 GLY B O 1
ATOM 3159 N N . LEU B 1 71 ? -9.484 -17.531 11.867 1 96.38 71 LEU B N 1
ATOM 3160 C CA . LEU B 1 71 ? -8.086 -17.469 11.453 1 96.38 71 LEU B CA 1
ATOM 3161 C C . LEU B 1 71 ? -7.16 -17.781 12.625 1 96.38 71 LEU B C 1
ATOM 3163 O O . LEU B 1 71 ? -6.188 -18.531 12.469 1 96.38 71 LEU B O 1
ATOM 3167 N N . ALA B 1 72 ? -7.457 -17.234 13.766 1 94.94 72 ALA B N 1
ATOM 3168 C CA . ALA B 1 72 ? -6.609 -17.469 14.93 1 94.94 72 ALA B CA 1
ATOM 3169 C C . ALA B 1 72 ? -6.562 -18.953 15.281 1 94.94 72 ALA B C 1
ATOM 3171 O O . ALA B 1 72 ? -5.496 -19.5 15.57 1 94.94 72 ALA B O 1
ATOM 3172 N N . GLU B 1 73 ? -7.703 -19.594 15.195 1 94.69 73 GLU B N 1
ATOM 3173 C CA . GLU B 1 73 ? -7.785 -21.031 15.477 1 94.69 73 GLU B CA 1
ATOM 3174 C C . GLU B 1 73 ? -6.988 -21.844 14.461 1 94.69 73 GLU B C 1
ATOM 3176 O O . GLU B 1 73 ? -6.281 -22.781 14.82 1 94.69 73 GLU B O 1
ATOM 3181 N N . ALA B 1 74 ? -7.047 -21.422 13.258 1 95.75 74 ALA B N 1
ATOM 3182 C CA . ALA B 1 74 ? -6.359 -22.141 12.188 1 95.75 74 ALA B CA 1
ATOM 3183 C C . ALA B 1 74 ? -4.848 -21.969 12.289 1 95.75 74 ALA B C 1
ATOM 3185 O O . ALA B 1 74 ? -4.082 -22.859 11.938 1 95.75 74 ALA B O 1
ATOM 3186 N N . LEU B 1 75 ? -4.461 -20.797 12.742 1 96.06 75 LEU B N 1
ATOM 3187 C CA . LEU B 1 75 ? -3.045 -20.453 12.812 1 96.06 75 LEU B CA 1
ATOM 3188 C C . LEU B 1 75 ? -2.393 -21.062 14.039 1 96.06 75 LEU B C 1
ATOM 3190 O O . LEU B 1 75 ? -1.185 -21.312 14.047 1 96.06 75 LEU B O 1
ATOM 3194 N N . ALA B 1 76 ? -3.178 -21.328 15.055 1 93.12 76 ALA B N 1
ATOM 3195 C CA . ALA B 1 76 ? -2.658 -21.797 16.328 1 93.12 76 ALA B CA 1
ATOM 3196 C C . ALA B 1 76 ? -1.933 -23.125 16.172 1 93.12 76 ALA B C 1
ATOM 3198 O O . ALA B 1 76 ? -2.48 -24.078 15.602 1 93.12 76 ALA B O 1
ATOM 3199 N N . GLY B 1 77 ? -0.647 -23.156 16.609 1 92.44 77 GLY B N 1
ATOM 3200 C CA . GLY B 1 77 ? 0.117 -24.391 16.656 1 92.44 77 GLY B CA 1
ATOM 3201 C C . GLY B 1 77 ? 0.81 -24.719 15.352 1 92.44 77 GLY B C 1
ATOM 3202 O O . GLY B 1 77 ? 1.514 -25.719 15.25 1 92.44 77 GLY B O 1
ATOM 3203 N N . GLN B 1 78 ? 0.656 -23.891 14.32 1 96 78 GLN B N 1
ATOM 3204 C CA . GLN B 1 78 ? 1.311 -24.141 13.039 1 96 78 GLN B CA 1
ATOM 3205 C C . GLN B 1 78 ? 2.789 -23.766 13.094 1 96 78 GLN B C 1
ATOM 3207 O O . GLN B 1 78 ? 3.158 -22.766 13.727 1 96 78 GLN B O 1
ATOM 3212 N N . ASP B 1 79 ? 3.623 -24.562 12.422 1 96.5 79 ASP B N 1
ATOM 3213 C CA . ASP B 1 79 ? 5.051 -24.266 12.328 1 96.5 79 ASP B CA 1
ATOM 3214 C C . ASP B 1 79 ? 5.336 -23.344 11.156 1 96.5 79 ASP B C 1
ATOM 3216 O O . ASP B 1 79 ? 6.184 -22.438 11.258 1 96.5 79 ASP B O 1
ATOM 3220 N N . VAL B 1 80 ? 4.641 -23.609 10.07 1 97.94 80 VAL B N 1
ATOM 3221 C CA . VAL B 1 80 ? 4.832 -22.875 8.82 1 97.94 80 VAL B CA 1
ATOM 3222 C C . VAL B 1 80 ? 3.479 -22.469 8.242 1 97.94 80 VAL B C 1
ATOM 3224 O O . VAL B 1 80 ? 2.516 -23.234 8.312 1 97.94 80 VAL B O 1
ATOM 3227 N N . VAL B 1 81 ? 3.41 -21.266 7.758 1 98.31 81 VAL B N 1
ATOM 3228 C CA . VAL B 1 81 ? 2.24 -20.797 7.02 1 98.31 81 VAL B CA 1
ATOM 3229 C C . VAL B 1 81 ? 2.646 -20.406 5.598 1 98.31 81 VAL B C 1
ATOM 3231 O O . VAL B 1 81 ? 3.629 -19.688 5.402 1 98.31 81 VAL B O 1
ATOM 3234 N N . ILE B 1 82 ? 1.969 -20.969 4.645 1 98.62 82 ILE B N 1
ATOM 3235 C CA . ILE B 1 82 ? 2.123 -20.594 3.244 1 98.62 82 ILE B CA 1
ATOM 3236 C C . ILE B 1 82 ? 0.869 -19.875 2.762 1 98.62 82 ILE B C 1
ATOM 3238 O O . ILE B 1 82 ? -0.212 -20.453 2.701 1 98.62 82 ILE B O 1
ATOM 3242 N N . HIS B 1 83 ? 1.063 -18.578 2.451 1 97.81 83 HIS B N 1
ATOM 3243 C CA . HIS B 1 83 ? -0.077 -17.766 2.055 1 97.81 83 HIS B CA 1
ATOM 3244 C C . HIS B 1 83 ? -0.07 -17.5 0.552 1 97.81 83 HIS B C 1
ATOM 3246 O O . HIS B 1 83 ? 0.752 -16.719 0.056 1 97.81 83 HIS B O 1
ATOM 3252 N N . MET B 1 84 ? -1.087 -18.062 -0.136 1 95.75 84 MET B N 1
ATOM 3253 C CA . MET B 1 84 ? -1.175 -17.906 -1.585 1 95.75 84 MET B CA 1
ATOM 3254 C C . MET B 1 84 ? -2.539 -17.359 -1.989 1 95.75 84 MET B C 1
ATOM 3256 O O . MET B 1 84 ? -2.764 -17.031 -3.158 1 95.75 84 MET B O 1
ATOM 3260 N N . ALA B 1 85 ? -3.389 -17.234 -1.077 1 89.88 85 ALA B N 1
ATOM 3261 C CA . ALA B 1 85 ? -4.75 -16.797 -1.388 1 89.88 85 ALA B CA 1
ATOM 3262 C C . ALA B 1 85 ? -4.773 -15.328 -1.796 1 89.88 85 ALA B C 1
ATOM 3264 O O . ALA B 1 85 ? -4.07 -14.508 -1.213 1 89.88 85 ALA B O 1
ATOM 3265 N N . ALA B 1 86 ? -5.367 -15.062 -2.885 1 77.38 86 ALA B N 1
ATOM 3266 C CA . ALA B 1 86 ? -5.645 -13.68 -3.273 1 77.38 86 ALA B CA 1
ATOM 3267 C C . ALA B 1 86 ? -7.145 -13.422 -3.357 1 77.38 86 ALA B C 1
ATOM 3269 O O . ALA B 1 86 ? -7.906 -14.289 -3.801 1 77.38 86 ALA B O 1
ATOM 3270 N N . LEU B 1 87 ? -7.52 -12.359 -2.768 1 65.19 87 LEU B N 1
ATOM 3271 C CA . LEU B 1 87 ? -8.922 -11.969 -2.891 1 65.19 87 LEU B CA 1
ATOM 3272 C C . LEU B 1 87 ? -9.133 -11.094 -4.117 1 65.19 87 LEU B C 1
ATOM 3274 O O . LEU B 1 87 ? -8.32 -10.211 -4.406 1 65.19 87 LEU B O 1
ATOM 3278 N N . LEU B 1 88 ? -9.789 -11.586 -5.035 1 59.28 88 LEU B N 1
ATOM 3279 C CA . LEU B 1 88 ? -10.094 -10.781 -6.207 1 59.28 88 LEU B CA 1
ATOM 3280 C C . LEU B 1 88 ? -11.531 -10.266 -6.156 1 59.28 88 LEU B C 1
ATOM 3282 O O . LEU B 1 88 ? -12.469 -11.055 -5.969 1 59.28 88 LEU B O 1
ATOM 3286 N N . PHE B 1 89 ? -11.555 -8.844 -5.754 1 53.44 89 PHE B N 1
ATOM 3287 C CA . PHE B 1 89 ? -12.867 -8.219 -5.812 1 53.44 89 PHE B CA 1
ATOM 3288 C C . PHE B 1 89 ? -12.914 -7.152 -6.902 1 53.44 89 PHE B C 1
ATOM 3290 O O . PHE B 1 89 ? -12.039 -6.289 -6.969 1 53.44 89 PHE B O 1
ATOM 3297 N N . GLY B 1 90 ? -13.852 -7.297 -7.973 1 58.22 90 GLY B N 1
ATOM 3298 C CA . GLY B 1 90 ? -14.336 -6.152 -8.727 1 58.22 90 GLY B CA 1
ATOM 3299 C C . GLY B 1 90 ? -13.383 -5.699 -9.812 1 58.22 90 GLY B C 1
ATOM 3300 O O . GLY B 1 90 ? -12.414 -6.398 -10.125 1 58.22 90 GLY B O 1
ATOM 3301 N N . LEU B 1 91 ? -13.656 -4.664 -10.383 1 60.47 91 LEU B N 1
ATOM 3302 C CA . LEU B 1 91 ? -13.062 -4.242 -11.641 1 60.47 91 LEU B CA 1
ATOM 3303 C C . LEU B 1 91 ? -12.227 -2.98 -11.453 1 60.47 91 LEU B C 1
ATOM 3305 O O . LEU B 1 91 ? -11.414 -2.631 -12.32 1 60.47 91 LEU B O 1
ATOM 3309 N N . GLY B 1 92 ? -12.289 -2.357 -10.312 1 72.19 92 GLY B N 1
ATOM 3310 C CA . GLY B 1 92 ? -11.555 -1.108 -10.203 1 72.19 92 GLY B CA 1
ATOM 3311 C C . GLY B 1 92 ? -10.203 -1.272 -9.531 1 72.19 92 GLY B C 1
ATOM 3312 O O . GLY B 1 92 ? -9.945 -2.283 -8.875 1 72.19 92 GLY B O 1
ATOM 3313 N N . TRP B 1 93 ? -9.328 -0.362 -9.789 1 79.56 93 TRP B N 1
ATOM 3314 C CA . TRP B 1 93 ? -7.965 -0.439 -9.273 1 79.56 93 TRP B CA 1
ATOM 3315 C C . TRP B 1 93 ? -7.969 -0.51 -7.746 1 79.56 93 TRP B C 1
ATOM 3317 O O . TRP B 1 93 ? -7.137 -1.2 -7.152 1 79.56 93 TRP B O 1
ATOM 3327 N N . GLN B 1 94 ? -8.977 0.048 -7.125 1 85.38 94 GLN B N 1
ATOM 3328 C CA . GLN B 1 94 ? -9.008 0.069 -5.664 1 85.38 94 GLN B CA 1
ATOM 3329 C C . GLN B 1 94 ? -9.43 -1.285 -5.105 1 85.38 94 GLN B C 1
ATOM 3331 O O . GLN B 1 94 ? -9.141 -1.604 -3.949 1 85.38 94 GLN B O 1
ATOM 3336 N N . ASP B 1 95 ? -10.156 -1.938 -5.906 1 83.94 95 ASP B N 1
ATOM 3337 C CA . ASP B 1 95 ? -10.641 -3.234 -5.445 1 83.94 95 ASP B CA 1
ATOM 3338 C C . ASP B 1 95 ? -9.484 -4.203 -5.203 1 83.94 95 ASP B C 1
ATOM 3340 O O . ASP B 1 95 ? -9.523 -5.004 -4.27 1 83.94 95 ASP B O 1
ATOM 3344 N N . TYR B 1 96 ? -8.43 -4.051 -6.027 1 83.56 96 TYR B N 1
ATOM 3345 C CA . TYR B 1 96 ? -7.227 -4.852 -5.812 1 83.56 96 TYR B CA 1
ATOM 3346 C C . TYR B 1 96 ? -6.602 -4.547 -4.457 1 83.56 96 TYR B C 1
ATOM 3348 O O . TYR B 1 96 ? -6.309 -5.461 -3.682 1 83.56 96 TYR B O 1
ATOM 3356 N N . LEU B 1 97 ? -6.539 -3.338 -4.18 1 87.88 97 LEU B N 1
ATOM 3357 C CA . LEU B 1 97 ? -5.895 -2.895 -2.949 1 87.88 97 LEU B CA 1
ATOM 3358 C C . LEU B 1 97 ? -6.734 -3.258 -1.73 1 87.88 97 LEU B C 1
ATOM 3360 O O . LEU B 1 97 ? -6.219 -3.801 -0.751 1 87.88 97 LEU B O 1
ATOM 3364 N N . ARG B 1 98 ? -7.984 -3.021 -1.839 1 88.19 98 ARG B N 1
ATOM 3365 C CA . ARG B 1 98 ? -8.891 -3.238 -0.716 1 88.19 98 ARG B CA 1
ATOM 3366 C C . ARG B 1 98 ? -8.938 -4.715 -0.329 1 88.19 98 ARG B C 1
ATOM 3368 O O . ARG B 1 98 ? -8.75 -5.059 0.84 1 88.19 98 ARG B O 1
ATOM 3375 N N . ALA B 1 99 ? -9.133 -5.535 -1.271 1 85.88 99 ALA B N 1
ATOM 3376 C CA . ALA B 1 99 ? -9.312 -6.961 -1.023 1 85.88 99 ALA B CA 1
ATOM 3377 C C . ALA B 1 99 ? -8.055 -7.578 -0.416 1 85.88 99 ALA B C 1
ATOM 3379 O O . ALA B 1 99 ? -8.125 -8.242 0.623 1 85.88 99 ALA B O 1
ATOM 3380 N N . ASN B 1 100 ? -6.945 -7.301 -0.995 1 86.5 100 ASN B N 1
ATOM 3381 C CA . ASN B 1 100 ? -5.707 -7.91 -0.527 1 86.5 100 ASN B CA 1
ATOM 3382 C C . ASN B 1 100 ? -5.258 -7.312 0.803 1 86.5 100 ASN B C 1
ATOM 3384 O O . ASN B 1 100 ? -4.719 -8.023 1.655 1 86.5 100 ASN B O 1
ATOM 3388 N N . ALA B 1 101 ? -5.516 -6.062 0.959 1 89.38 101 ALA B N 1
ATOM 3389 C CA . ALA B 1 101 ? -5.18 -5.43 2.232 1 89.38 101 ALA B CA 1
ATOM 3390 C C . ALA B 1 101 ? -6.031 -5.992 3.367 1 89.38 101 ALA B C 1
ATOM 3392 O O . ALA B 1 101 ? -5.531 -6.23 4.469 1 89.38 101 ALA B O 1
ATOM 3393 N N . LEU B 1 102 ? -7.258 -6.156 3.057 1 90.19 102 LEU B N 1
ATOM 3394 C CA . LEU B 1 102 ? -8.172 -6.684 4.062 1 90.19 102 LEU B CA 1
ATOM 3395 C C . LEU B 1 102 ? -7.734 -8.07 4.523 1 90.19 102 LEU B C 1
ATOM 3397 O O . LEU B 1 102 ? -7.699 -8.352 5.723 1 90.19 102 LEU B O 1
ATOM 3401 N N . ALA B 1 103 ? -7.395 -8.867 3.627 1 92 103 ALA B N 1
ATOM 3402 C CA . ALA B 1 103 ? -6.941 -10.219 3.947 1 92 103 ALA B CA 1
ATOM 3403 C C . ALA B 1 103 ? -5.641 -10.188 4.746 1 92 103 ALA B C 1
ATOM 3405 O O . ALA B 1 103 ? -5.5 -10.906 5.738 1 92 103 ALA B O 1
ATOM 3406 N N . ALA B 1 104 ? -4.707 -9.391 4.316 1 94.88 104 ALA B N 1
ATOM 3407 C CA . ALA B 1 104 ? -3.42 -9.273 5 1 94.88 104 ALA B CA 1
ATOM 3408 C C . ALA B 1 104 ? -3.602 -8.766 6.426 1 94.88 104 ALA B C 1
ATOM 3410 O O . ALA B 1 104 ? -2.961 -9.266 7.355 1 94.88 104 ALA B O 1
ATOM 3411 N N . ARG B 1 105 ? -4.488 -7.863 6.605 1 94.38 105 ARG B N 1
ATOM 3412 C CA . ARG B 1 105 ? -4.75 -7.316 7.934 1 94.38 105 ARG B CA 1
ATOM 3413 C C . ARG B 1 105 ? -5.41 -8.352 8.836 1 94.38 105 ARG B C 1
ATOM 3415 O O . ARG B 1 105 ? -5.086 -8.453 10.023 1 94.38 105 ARG B O 1
ATOM 3422 N N . ALA B 1 106 ? -6.34 -9.016 8.281 1 94.31 106 ALA B N 1
ATOM 3423 C CA . ALA B 1 106 ? -6.988 -10.078 9.047 1 94.31 106 ALA B CA 1
ATOM 3424 C C . ALA B 1 106 ? -5.969 -11.094 9.547 1 94.31 106 ALA B C 1
ATOM 3426 O O . ALA B 1 106 ? -6.023 -11.516 10.703 1 94.31 106 ALA B O 1
ATOM 3427 N N . LEU B 1 107 ? -5.074 -11.43 8.688 1 96 107 LEU B N 1
ATOM 3428 C CA . LEU B 1 107 ? -4.02 -12.359 9.062 1 96 107 LEU B CA 1
ATOM 3429 C C . LEU B 1 107 ? -3.129 -11.758 10.148 1 96 107 LEU B C 1
ATOM 3431 O O . LEU B 1 107 ? -2.781 -12.43 11.117 1 96 107 LEU B O 1
ATOM 3435 N N . ALA B 1 108 ? -2.768 -10.523 10.008 1 95.31 108 ALA B N 1
ATOM 3436 C CA . ALA B 1 108 ? -1.914 -9.844 10.977 1 95.31 108 ALA B CA 1
ATOM 3437 C C . ALA B 1 108 ? -2.57 -9.805 12.352 1 95.31 108 ALA B C 1
ATOM 3439 O O . ALA B 1 108 ? -1.92 -10.07 13.367 1 95.31 108 ALA B O 1
ATOM 3440 N N . VAL B 1 109 ? -3.816 -9.5 12.359 1 94.5 109 VAL B N 1
ATOM 3441 C CA . VAL B 1 109 ? -4.559 -9.438 13.617 1 94.5 109 VAL B CA 1
ATOM 3442 C C . VAL B 1 109 ? -4.625 -10.82 14.25 1 94.5 109 VAL B C 1
ATOM 3444 O O . VAL B 1 109 ? -4.402 -10.977 15.453 1 94.5 109 VAL B O 1
ATOM 3447 N N . ALA B 1 110 ? -4.902 -11.773 13.453 1 95.31 110 ALA B N 1
ATOM 3448 C CA . ALA B 1 110 ? -4.98 -13.148 13.938 1 95.31 110 ALA B CA 1
ATOM 3449 C C . ALA B 1 110 ? -3.643 -13.594 14.523 1 95.31 110 ALA B C 1
ATOM 3451 O O . ALA B 1 110 ? -3.602 -14.289 15.539 1 95.31 110 ALA B O 1
ATOM 3452 N N . LEU B 1 111 ? -2.578 -13.242 13.875 1 94.69 111 LEU B N 1
ATOM 3453 C CA . LEU B 1 111 ? -1.242 -13.578 14.359 1 94.69 111 LEU B CA 1
ATOM 3454 C C . LEU B 1 111 ? -0.973 -12.93 15.711 1 94.69 111 LEU B C 1
ATOM 3456 O O . LEU B 1 111 ? -0.387 -13.555 16.594 1 94.69 111 LEU B O 1
ATOM 3460 N N . ALA B 1 112 ? -1.372 -11.742 15.836 1 91.62 112 ALA B N 1
ATOM 3461 C CA . ALA B 1 112 ? -1.225 -11.047 17.109 1 91.62 112 ALA B CA 1
ATOM 3462 C C . ALA B 1 112 ? -2.02 -11.75 18.219 1 91.62 112 ALA B C 1
ATOM 3464 O O . ALA B 1 112 ? -1.549 -11.867 19.344 1 91.62 112 ALA B O 1
ATOM 3465 N N . ASP B 1 113 ? -3.205 -12.172 17.844 1 92 113 ASP B N 1
ATOM 3466 C CA . ASP B 1 113 ? -4.047 -12.898 18.797 1 92 113 ASP B CA 1
ATOM 3467 C C . ASP B 1 113 ? -3.377 -14.195 19.234 1 92 113 ASP B C 1
ATOM 3469 O O . ASP B 1 113 ? -3.398 -14.539 20.422 1 92 113 ASP B O 1
ATOM 3473 N N . VAL B 1 114 ? -2.822 -14.836 18.312 1 92.69 114 VAL B N 1
ATOM 3474 C CA . VAL B 1 114 ? -2.139 -16.094 18.609 1 92.69 114 VAL B CA 1
ATOM 3475 C C . VAL B 1 114 ? -0.948 -15.836 19.531 1 92.69 114 VAL B C 1
ATOM 3477 O O . VAL B 1 114 ? -0.714 -16.578 20.484 1 92.69 114 VAL B O 1
ATOM 3480 N N . GLU B 1 115 ? -0.174 -14.828 19.25 1 89.5 115 GLU B N 1
ATOM 3481 C CA . GLU B 1 115 ? 0.981 -14.469 20.062 1 89.5 115 GLU B CA 1
ATOM 3482 C C . GLU B 1 115 ? 0.564 -14.125 21.484 1 89.5 115 GLU B C 1
ATOM 3484 O O . GLU B 1 115 ? 1.216 -14.547 22.453 1 89.5 115 GLU B O 1
ATOM 3489 N N . ALA B 1 116 ? -0.476 -13.414 21.609 1 87.88 116 ALA B N 1
ATOM 3490 C CA . ALA B 1 116 ? -0.976 -13.023 22.922 1 87.88 116 ALA B CA 1
ATOM 3491 C C . ALA B 1 116 ? -1.423 -14.234 23.734 1 87.88 116 ALA B C 1
ATOM 3493 O O . ALA B 1 116 ? -1.205 -14.297 24.953 1 87.88 116 ALA B O 1
ATOM 3494 N N . ALA B 1 117 ? -1.979 -15.086 23.062 1 85.12 117 ALA B N 1
ATOM 3495 C CA . ALA B 1 117 ? -2.467 -16.297 23.719 1 85.12 117 ALA B CA 1
ATOM 3496 C C . ALA B 1 117 ? -1.31 -17.219 24.094 1 85.12 117 ALA B C 1
ATOM 3498 O O . ALA B 1 117 ? -1.413 -18 25.047 1 85.12 117 ALA B O 1
ATOM 3499 N N . ALA B 1 118 ? -0.223 -17.219 23.344 1 80.12 118 ALA B N 1
ATOM 3500 C CA . ALA B 1 118 ? 0.934 -18.094 23.547 1 80.12 118 ALA B CA 1
ATOM 3501 C C . ALA B 1 118 ? 1.754 -17.625 24.75 1 80.12 118 ALA B C 1
ATOM 3503 O O . ALA B 1 118 ? 2.457 -18.422 25.375 1 80.12 118 ALA B O 1
ATOM 3504 N N . GLN B 1 119 ? 2.006 -16.281 25.062 1 66.5 119 GLN B N 1
ATOM 3505 C CA . GLN B 1 119 ? 2.764 -15.82 26.219 1 66.5 119 GLN B CA 1
ATOM 3506 C C . GLN B 1 119 ? 2.502 -16.703 27.438 1 66.5 119 GLN B C 1
ATOM 3508 O O . GLN B 1 119 ? 3.365 -16.844 28.297 1 66.5 119 GLN B O 1
ATOM 3513 N N . GLY B 1 120 ? 1.492 -17.609 27.281 1 54 120 GLY B N 1
ATOM 3514 C CA . GLY B 1 120 ? 1.247 -18.516 28.391 1 54 120 GLY B CA 1
ATOM 3515 C C . GLY B 1 120 ? 1.557 -19.969 28.047 1 54 120 GLY B C 1
ATOM 3516 O O . GLY B 1 120 ? 1.767 -20.797 28.953 1 54 120 GLY B O 1
ATOM 3517 N N . SER B 1 121 ? 1.485 -20.438 26.844 1 53.06 121 SER B N 1
ATOM 3518 C CA . SER B 1 121 ? 1.451 -21.875 26.547 1 53.06 121 SER B CA 1
ATOM 3519 C C . SER B 1 121 ? 2.686 -22.297 25.766 1 53.06 121 SER B C 1
ATOM 3521 O O . SER B 1 121 ? 2.943 -23.5 25.609 1 53.06 121 SER B O 1
ATOM 3523 N N . GLY B 1 122 ? 3.701 -21.391 25.469 1 53.94 122 GLY B N 1
ATOM 3524 C CA . GLY B 1 122 ? 4.91 -21.75 24.734 1 53.94 122 GLY B CA 1
ATOM 3525 C C . GLY B 1 122 ? 4.699 -21.859 23.234 1 53.94 122 GLY B C 1
ATOM 3526 O O . GLY B 1 122 ? 5.656 -22.062 22.484 1 53.94 122 GLY B O 1
ATOM 3527 N N . LYS B 1 123 ? 3.391 -22.156 22.859 1 60.34 123 LYS B N 1
ATOM 3528 C CA . LYS B 1 123 ? 3.188 -22.312 21.422 1 60.34 123 LYS B CA 1
ATOM 3529 C C . LYS B 1 123 ? 3.078 -20.969 20.719 1 60.34 123 LYS B C 1
ATOM 3531 O O . LYS B 1 123 ? 2.061 -20.281 20.844 1 60.34 123 LYS B O 1
ATOM 3536 N N . GLY B 1 124 ? 4.172 -20.375 20.188 1 73.62 124 GLY B N 1
ATOM 3537 C CA . GLY B 1 124 ? 4.352 -19.016 19.688 1 73.62 124 GLY B CA 1
ATOM 3538 C C . GLY B 1 124 ? 3.955 -18.859 18.234 1 73.62 124 GLY B C 1
ATOM 3539 O O . GLY B 1 124 ? 3.178 -19.656 17.703 1 73.62 124 GLY B O 1
ATOM 3540 N N . LEU B 1 125 ? 4.16 -17.859 17.578 1 83.06 125 LEU B N 1
ATOM 3541 C CA . LEU B 1 125 ? 4.004 -17.531 16.172 1 83.06 125 LEU B CA 1
ATOM 3542 C C . LEU B 1 125 ? 4.684 -18.578 15.297 1 83.06 125 LEU B C 1
ATOM 3544 O O . LEU B 1 125 ? 5.648 -19.219 15.719 1 83.06 125 LEU B O 1
ATOM 3548 N N . PRO B 1 126 ? 3.984 -18.906 14.078 1 91.88 126 PRO B N 1
ATOM 3549 C CA . PRO B 1 126 ? 4.73 -19.75 13.148 1 91.88 126 PRO B CA 1
ATOM 3550 C C . PRO B 1 126 ? 6.172 -19.297 12.953 1 91.88 126 PRO B C 1
ATOM 3552 O O . PRO B 1 126 ? 6.438 -18.094 12.922 1 91.88 126 PRO B O 1
ATOM 3555 N N . ALA B 1 127 ? 7.031 -20.219 12.977 1 89.94 127 ALA B N 1
ATOM 3556 C CA . ALA B 1 127 ? 8.445 -19.906 12.812 1 89.94 127 ALA B CA 1
ATOM 3557 C C . ALA B 1 127 ? 8.719 -19.312 11.43 1 89.94 127 ALA B C 1
ATOM 3559 O O . ALA B 1 127 ? 9.672 -18.547 11.25 1 89.94 127 ALA B O 1
ATOM 3560 N N . ARG B 1 128 ? 7.777 -19.734 10.5 1 96.12 128 ARG B N 1
ATOM 3561 C CA . ARG B 1 128 ? 7.98 -19.297 9.117 1 96.12 128 ARG B CA 1
ATOM 3562 C C . ARG B 1 128 ? 6.648 -18.969 8.453 1 96.12 128 ARG B C 1
ATOM 3564 O O . ARG B 1 128 ? 5.664 -19.688 8.625 1 96.12 128 ARG B O 1
ATOM 3571 N N . PHE B 1 129 ? 6.664 -17.828 7.789 1 98.12 129 PHE B N 1
ATOM 3572 C CA . PHE B 1 129 ? 5.539 -17.391 6.961 1 98.12 129 PHE B CA 1
ATOM 3573 C C . PHE B 1 129 ? 5.996 -17.109 5.535 1 98.12 129 PHE B C 1
ATOM 3575 O O . PHE B 1 129 ? 6.738 -16.156 5.297 1 98.12 129 PHE B O 1
ATOM 3582 N N . VAL B 1 130 ? 5.551 -17.953 4.602 1 98.75 130 VAL B N 1
ATOM 3583 C CA . VAL B 1 130 ? 5.918 -17.781 3.199 1 98.75 130 VAL B CA 1
ATOM 3584 C C . VAL B 1 130 ? 4.77 -17.125 2.441 1 98.75 130 VAL B C 1
ATOM 3586 O O . VAL B 1 130 ? 3.664 -17.672 2.377 1 98.75 130 VAL B O 1
ATOM 3589 N N . LEU B 1 131 ? 5.027 -15.961 1.896 1 98.5 131 LEU B N 1
ATOM 3590 C CA . LEU B 1 131 ? 4.059 -15.242 1.076 1 98.5 131 LEU B CA 1
ATOM 3591 C C . LEU B 1 131 ? 4.379 -15.398 -0.406 1 98.5 131 LEU B C 1
ATOM 3593 O O . LEU B 1 131 ? 5.488 -15.078 -0.843 1 98.5 131 LEU B O 1
ATOM 3597 N N . VAL B 1 132 ? 3.404 -15.875 -1.103 1 97.94 132 VAL B N 1
ATOM 3598 C CA . VAL B 1 132 ? 3.521 -15.852 -2.557 1 97.94 132 VAL B CA 1
ATOM 3599 C C . VAL B 1 132 ? 2.959 -14.539 -3.1 1 97.94 132 VAL B C 1
ATOM 3601 O O . VAL B 1 132 ? 1.74 -14.375 -3.189 1 97.94 132 VAL B O 1
ATOM 3604 N N . SER B 1 133 ? 3.818 -13.656 -3.43 1 97.12 133 SER B N 1
ATOM 3605 C CA . SER B 1 133 ? 3.498 -12.359 -4.012 1 97.12 133 SER B CA 1
ATOM 3606 C C . SER B 1 133 ? 3.572 -12.398 -5.535 1 97.12 133 SER B C 1
ATOM 3608 O O . SER B 1 133 ? 2.936 -13.242 -6.168 1 97.12 133 SER B O 1
ATOM 3610 N N . SER B 1 134 ? 4.191 -11.43 -6.152 1 96 134 SER B N 1
ATOM 3611 C CA . SER B 1 134 ? 4.246 -11.359 -7.609 1 96 134 SER B CA 1
ATOM 3612 C C . SER B 1 134 ? 5.395 -10.469 -8.078 1 96 134 SER B C 1
ATOM 3614 O O . SER B 1 134 ? 5.746 -9.5 -7.41 1 96 134 SER B O 1
ATOM 3616 N N . LEU B 1 135 ? 5.938 -10.828 -9.219 1 97.44 135 LEU B N 1
ATOM 3617 C CA . LEU B 1 135 ? 6.914 -9.969 -9.875 1 97.44 135 LEU B CA 1
ATOM 3618 C C . LEU B 1 135 ? 6.359 -8.562 -10.062 1 97.44 135 LEU B C 1
ATOM 3620 O O . LEU B 1 135 ? 7.109 -7.582 -10.031 1 97.44 135 LEU B O 1
ATOM 3624 N N . ALA B 1 136 ? 5.074 -8.438 -10.148 1 95.06 136 ALA B N 1
ATOM 3625 C CA . ALA B 1 136 ? 4.414 -7.145 -10.336 1 95.06 136 ALA B CA 1
ATOM 3626 C C . ALA B 1 136 ? 4.695 -6.211 -9.156 1 95.06 136 ALA B C 1
ATOM 3628 O O . ALA B 1 136 ? 4.605 -4.988 -9.289 1 95.06 136 ALA B O 1
ATOM 3629 N N . ALA B 1 137 ? 4.98 -6.762 -8.039 1 96 137 ALA B N 1
ATOM 3630 C CA . ALA B 1 137 ? 5.316 -5.945 -6.879 1 96 137 ALA B CA 1
ATOM 3631 C C . ALA B 1 137 ? 6.684 -5.285 -7.039 1 96 137 ALA B C 1
ATOM 3633 O O . ALA B 1 137 ? 6.945 -4.23 -6.457 1 96 137 ALA B O 1
ATOM 3634 N N . THR B 1 138 ? 7.578 -5.941 -7.781 1 96.44 138 THR B N 1
ATOM 3635 C CA . THR B 1 138 ? 8.898 -5.379 -8.055 1 96.44 138 THR B CA 1
ATOM 3636 C C . THR B 1 138 ? 8.828 -4.379 -9.203 1 96.44 138 THR B C 1
ATOM 3638 O O . THR B 1 138 ? 9.312 -3.252 -9.086 1 96.44 138 THR B O 1
ATOM 3641 N N . GLY B 1 139 ? 8.203 -4.785 -10.258 1 95.75 139 GLY B N 1
ATOM 3642 C CA . GLY B 1 139 ? 8.148 -3.943 -11.445 1 95.75 139 GLY B CA 1
ATOM 3643 C C . GLY B 1 139 ? 8.773 -4.59 -12.664 1 95.75 139 GLY B C 1
ATOM 3644 O O . GLY B 1 139 ? 9.281 -5.707 -12.594 1 95.75 139 GLY B O 1
ATOM 3645 N N . PRO B 1 140 ? 8.695 -3.887 -13.75 1 95.06 140 PRO B N 1
ATOM 3646 C CA . PRO B 1 140 ? 9.133 -4.434 -15.039 1 95.06 140 PRO B CA 1
ATOM 3647 C C . PRO B 1 140 ? 10.641 -4.285 -15.258 1 95.06 140 PRO B C 1
ATOM 3649 O O . PRO B 1 140 ? 11.289 -3.473 -14.594 1 95.06 140 PRO B O 1
ATOM 3652 N N . SER B 1 141 ? 11.164 -5.117 -16.062 1 94.25 141 SER B N 1
ATOM 3653 C CA . SER B 1 141 ? 12.516 -5.027 -16.594 1 94.25 141 SER B CA 1
ATOM 3654 C C . SER B 1 141 ? 12.625 -5.734 -17.938 1 94.25 141 SER B C 1
ATOM 3656 O O . SER B 1 141 ? 12.055 -6.812 -18.125 1 94.25 141 SER B O 1
ATOM 3658 N N . ASP B 1 142 ? 13.359 -5.082 -18.844 1 91.81 142 ASP B N 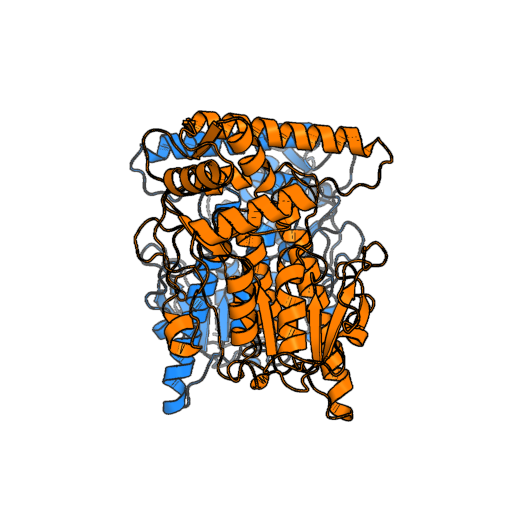1
ATOM 3659 C CA . ASP B 1 142 ? 13.578 -5.691 -20.156 1 91.81 142 ASP B CA 1
ATOM 3660 C C . ASP B 1 142 ? 15.039 -6.062 -20.344 1 91.81 142 ASP B C 1
ATOM 3662 O O . ASP B 1 142 ? 15.43 -6.516 -21.422 1 91.81 142 ASP B O 1
ATOM 3666 N N . CYS B 1 143 ? 15.766 -5.922 -19.328 1 91.62 143 CYS B N 1
ATOM 3667 C CA . CYS B 1 143 ? 17.203 -6.172 -19.453 1 91.62 143 CYS B CA 1
ATOM 3668 C C . CYS B 1 143 ? 17.594 -7.449 -18.719 1 91.62 143 CYS B C 1
ATOM 3670 O O . CYS B 1 143 ? 17.391 -7.566 -17.5 1 91.62 143 CYS B O 1
ATOM 3672 N N . PRO B 1 144 ? 18.203 -8.398 -19.453 1 91.88 144 PRO B N 1
ATOM 3673 C CA . PRO B 1 144 ? 18.672 -9.602 -18.766 1 91.88 144 PRO B CA 1
ATOM 3674 C C . PRO B 1 144 ? 19.75 -9.297 -17.734 1 91.88 144 PRO B C 1
ATOM 3676 O O . PRO B 1 144 ? 20.578 -8.398 -17.922 1 91.88 144 PRO B O 1
ATOM 3679 N N . PRO B 1 145 ? 19.797 -10.07 -16.641 1 93.38 145 PRO B N 1
ATOM 3680 C CA . PRO B 1 145 ? 18.984 -11.258 -16.359 1 93.38 145 PRO B CA 1
ATOM 3681 C C . PRO B 1 145 ? 17.609 -10.898 -15.797 1 93.38 145 PRO B C 1
ATOM 3683 O O . PRO B 1 145 ? 16.797 -11.797 -15.539 1 93.38 145 PRO B O 1
ATOM 3686 N N . GLY B 1 146 ? 17.328 -9.633 -15.703 1 94.5 146 GLY B N 1
ATOM 3687 C CA . GLY B 1 146 ? 16.062 -9.148 -15.141 1 94.5 146 GLY B CA 1
ATOM 3688 C C . GLY B 1 146 ? 16.25 -8.406 -13.828 1 94.5 146 GLY B C 1
ATOM 3689 O O . GLY B 1 146 ? 17.375 -8.172 -13.391 1 94.5 146 GLY B O 1
ATOM 3690 N N . VAL B 1 147 ? 15.102 -8.023 -13.234 1 93.44 147 VAL B N 1
ATOM 3691 C CA . VAL B 1 147 ? 15.148 -7.25 -12 1 93.44 147 VAL B CA 1
ATOM 3692 C C . VAL B 1 147 ? 15.703 -8.109 -10.867 1 93.44 147 VAL B C 1
ATOM 3694 O O . VAL B 1 147 ? 15.344 -9.289 -10.742 1 93.44 147 VAL B O 1
ATOM 3697 N N . ALA B 1 148 ? 16.531 -7.5 -10.102 1 93.25 148 ALA B N 1
ATOM 3698 C CA . ALA B 1 148 ? 17.125 -8.172 -8.945 1 93.25 148 ALA B CA 1
ATOM 3699 C C . ALA B 1 148 ? 16.188 -8.133 -7.746 1 93.25 148 ALA B C 1
ATOM 3701 O O . ALA B 1 148 ? 15.25 -7.32 -7.707 1 93.25 148 ALA B O 1
ATOM 3702 N N . ASP B 1 149 ? 16.484 -9.023 -6.805 1 92.81 149 ASP B N 1
ATOM 3703 C CA . ASP B 1 149 ? 15.625 -9.156 -5.633 1 92.81 149 ASP B CA 1
ATOM 3704 C C . ASP B 1 149 ? 15.695 -7.914 -4.754 1 92.81 149 ASP B C 1
ATOM 3706 O O . ASP B 1 149 ? 14.758 -7.629 -3.998 1 92.81 149 ASP B O 1
ATOM 3710 N N . ASN B 1 150 ? 16.797 -7.168 -4.836 1 89.12 150 ASN B N 1
ATOM 3711 C CA . ASN B 1 150 ? 16.984 -6.008 -3.969 1 89.12 150 ASN B CA 1
ATOM 3712 C C . ASN B 1 150 ? 16.609 -4.715 -4.68 1 89.12 150 ASN B C 1
ATOM 3714 O O . ASN B 1 150 ? 16.844 -3.623 -4.156 1 89.12 150 ASN B O 1
ATOM 3718 N N . ALA B 1 151 ? 16.031 -4.871 -5.84 1 90.56 151 ALA B N 1
ATOM 3719 C CA . ALA B 1 151 ? 15.602 -3.68 -6.566 1 90.56 151 ALA B CA 1
ATOM 3720 C C . ALA B 1 151 ? 14.523 -2.926 -5.801 1 90.56 151 ALA B C 1
ATOM 3722 O O . ALA B 1 151 ? 13.688 -3.537 -5.125 1 90.56 151 ALA B O 1
ATOM 3723 N N . VAL B 1 152 ? 14.547 -1.611 -5.938 1 88.69 152 VAL B N 1
ATOM 3724 C CA . VAL B 1 152 ? 13.477 -0.806 -5.367 1 88.69 152 VAL B CA 1
ATOM 3725 C C . VAL B 1 152 ? 12.164 -1.112 -6.082 1 88.69 152 VAL B C 1
ATOM 3727 O O . VAL B 1 152 ? 12.07 -0.99 -7.309 1 88.69 152 VAL B O 1
ATOM 3730 N N . PRO B 1 153 ? 11.227 -1.525 -5.352 1 93.69 153 PRO B N 1
ATOM 3731 C CA . PRO B 1 153 ? 9.953 -1.862 -6 1 93.69 153 PRO B CA 1
ATOM 3732 C C . PRO B 1 153 ? 9.359 -0.689 -6.777 1 93.69 153 PRO B C 1
ATOM 3734 O O . PRO B 1 153 ? 9.375 0.447 -6.297 1 93.69 153 PRO B O 1
ATOM 3737 N N . ALA B 1 154 ? 8.867 -0.943 -7.93 1 91.88 154 ALA B N 1
ATOM 3738 C CA . ALA B 1 154 ? 8.25 0.045 -8.812 1 91.88 154 ALA B CA 1
ATOM 3739 C C . ALA B 1 154 ? 7.066 -0.556 -9.562 1 91.88 154 ALA B C 1
ATOM 3741 O O . ALA B 1 154 ? 7.078 -0.626 -10.797 1 91.88 154 ALA B O 1
ATOM 3742 N N . PRO B 1 155 ? 6.031 -0.9 -8.781 1 94.88 155 PRO B N 1
ATOM 3743 C CA . PRO B 1 155 ? 4.852 -1.451 -9.461 1 94.88 155 PRO B CA 1
ATOM 3744 C C . PRO B 1 155 ? 4.254 -0.486 -10.477 1 94.88 155 PRO B C 1
ATOM 3746 O O . PRO B 1 155 ? 4.371 0.732 -10.328 1 94.88 155 PRO B O 1
ATOM 3749 N N . VAL B 1 156 ? 3.564 -1.047 -11.492 1 93.75 156 VAL B N 1
ATOM 3750 C CA . VAL B 1 156 ? 2.998 -0.202 -12.539 1 93.75 156 VAL B CA 1
ATOM 3751 C C . VAL B 1 156 ? 1.509 -0.497 -12.695 1 93.75 156 VAL B C 1
ATOM 3753 O O . VAL B 1 156 ? 0.876 -0.046 -13.648 1 93.75 156 VAL B O 1
ATOM 3756 N N . SER B 1 157 ? 0.951 -1.276 -11.812 1 91 157 SER B N 1
ATOM 3757 C CA . SER B 1 157 ? -0.454 -1.669 -11.852 1 91 157 SER B CA 1
ATOM 3758 C C . SER B 1 157 ? -1.051 -1.733 -10.453 1 91 157 SER B C 1
ATOM 3760 O O . SER B 1 157 ? -0.32 -1.803 -9.461 1 91 157 SER B O 1
ATOM 3762 N N . ALA B 1 158 ? -2.383 -1.662 -10.383 1 89.94 158 ALA B N 1
ATOM 3763 C CA . ALA B 1 158 ? -3.072 -1.807 -9.102 1 89.94 158 ALA B CA 1
ATOM 3764 C C . ALA B 1 158 ? -2.77 -3.16 -8.461 1 89.94 158 ALA B C 1
ATOM 3766 O O . ALA B 1 158 ? -2.615 -3.26 -7.246 1 89.94 158 ALA B O 1
ATOM 3767 N N . TYR B 1 159 ? -2.678 -4.129 -9.289 1 89.81 159 TYR B N 1
ATOM 3768 C CA . TYR B 1 159 ? -2.316 -5.461 -8.812 1 89.81 159 TYR B CA 1
ATOM 3769 C C . TYR B 1 159 ? -0.939 -5.449 -8.156 1 89.81 159 TYR B C 1
ATOM 3771 O O . TYR B 1 159 ? -0.776 -5.93 -7.031 1 89.81 159 TYR B O 1
ATOM 3779 N N . GLY B 1 160 ? 0.048 -4.883 -8.828 1 93.75 160 GLY B N 1
ATOM 3780 C CA . GLY B 1 160 ? 1.392 -4.781 -8.281 1 93.75 160 GLY B CA 1
ATOM 3781 C C . GLY B 1 160 ? 1.445 -4.031 -6.961 1 93.75 160 GLY B C 1
ATOM 3782 O O . GLY B 1 160 ? 2.076 -4.484 -6.008 1 93.75 160 GLY B O 1
ATOM 3783 N N . TRP B 1 161 ? 0.767 -2.924 -6.953 1 93.56 161 TRP B N 1
ATOM 3784 C CA . TRP B 1 161 ? 0.727 -2.119 -5.734 1 93.56 161 TRP B CA 1
ATOM 3785 C C . TRP B 1 161 ? 0.054 -2.885 -4.602 1 93.56 161 TRP B C 1
ATOM 3787 O O . TRP B 1 161 ? 0.473 -2.787 -3.443 1 93.56 161 TRP B O 1
ATOM 3797 N N . SER B 1 162 ? -1.003 -3.604 -4.906 1 92.94 162 SER B N 1
ATOM 3798 C CA . SER B 1 162 ? -1.717 -4.383 -3.898 1 92.94 162 SER B CA 1
ATOM 3799 C C . SER B 1 162 ? -0.818 -5.453 -3.287 1 92.94 162 SER B C 1
ATOM 3801 O O . SER B 1 162 ? -0.846 -5.676 -2.076 1 92.94 162 SER B O 1
ATOM 3803 N N . LYS B 1 163 ? -0.077 -6.086 -4.137 1 94.94 163 LYS B N 1
ATOM 3804 C CA . LYS B 1 163 ? 0.836 -7.109 -3.639 1 94.94 163 LYS B CA 1
ATOM 3805 C C . LYS B 1 163 ? 1.922 -6.496 -2.758 1 94.94 163 LYS B C 1
ATOM 3807 O O . LYS B 1 163 ? 2.279 -7.059 -1.722 1 94.94 163 LYS B O 1
ATOM 3812 N N . LEU B 1 164 ? 2.455 -5.43 -3.18 1 95.88 164 LEU B N 1
ATOM 3813 C CA . LEU B 1 164 ? 3.463 -4.75 -2.373 1 95.88 164 LEU B CA 1
ATOM 3814 C C . LEU B 1 164 ? 2.896 -4.359 -1.012 1 95.88 164 LEU B C 1
ATOM 3816 O O . LEU B 1 164 ? 3.568 -4.512 0.012 1 95.88 164 LEU B O 1
ATOM 3820 N N . LEU B 1 165 ? 1.702 -3.811 -0.999 1 95.38 165 LEU B N 1
ATOM 3821 C CA . LEU B 1 165 ? 1.052 -3.422 0.248 1 95.38 165 LEU B CA 1
ATOM 3822 C C . LEU B 1 165 ? 0.901 -4.621 1.18 1 95.38 165 LEU B C 1
ATOM 3824 O O . LEU B 1 165 ? 1.161 -4.516 2.381 1 95.38 165 LEU B O 1
ATOM 3828 N N . VAL B 1 166 ? 0.535 -5.766 0.646 1 96.31 166 VAL B N 1
ATOM 3829 C CA . VAL B 1 166 ? 0.387 -6.992 1.423 1 96.31 166 VAL B CA 1
ATOM 3830 C C . VAL B 1 166 ? 1.722 -7.359 2.068 1 96.31 166 VAL B C 1
ATOM 3832 O O . VAL B 1 166 ? 1.771 -7.715 3.248 1 96.31 166 VAL B O 1
ATOM 3835 N N . GLU B 1 167 ? 2.814 -7.258 1.294 1 97.25 167 GLU B N 1
ATOM 3836 C CA . GLU B 1 167 ? 4.152 -7.539 1.807 1 97.25 167 GLU B CA 1
ATOM 3837 C C . GLU B 1 167 ? 4.477 -6.664 3.014 1 97.25 167 GLU B C 1
ATOM 3839 O O . GLU B 1 167 ? 5.062 -7.137 3.99 1 97.25 167 GLU B O 1
ATOM 3844 N N . GLN B 1 168 ? 4.074 -5.434 2.893 1 95.44 168 GLN B N 1
ATOM 3845 C CA . GLN B 1 168 ? 4.406 -4.5 3.963 1 95.44 168 GLN B CA 1
ATOM 3846 C C . GLN B 1 168 ? 3.572 -4.773 5.211 1 95.44 168 GLN B C 1
ATOM 3848 O O . GLN B 1 168 ? 4.09 -4.742 6.328 1 95.44 168 GLN B O 1
ATOM 3853 N N . ILE B 1 169 ? 2.285 -5.02 5.062 1 95.75 169 ILE B N 1
ATOM 3854 C CA . ILE B 1 169 ? 1.4 -5.293 6.191 1 95.75 169 ILE B CA 1
ATOM 3855 C C . ILE B 1 169 ? 1.887 -6.535 6.938 1 95.75 169 ILE B C 1
ATOM 3857 O O . ILE B 1 169 ? 2.055 -6.504 8.156 1 95.75 169 ILE B O 1
ATOM 3861 N N . LEU B 1 170 ? 2.125 -7.559 6.203 1 97.06 170 LEU B N 1
ATOM 3862 C CA . LEU B 1 170 ? 2.561 -8.797 6.836 1 97.06 170 LEU B CA 1
ATOM 3863 C C . LEU B 1 170 ? 3.986 -8.672 7.359 1 97.06 170 LEU B C 1
ATOM 3865 O O . LEU B 1 170 ? 4.332 -9.266 8.383 1 97.06 170 LEU B O 1
ATOM 3869 N N . GLY B 1 171 ? 4.84 -7.941 6.625 1 96.44 171 GLY B N 1
ATOM 3870 C CA . GLY B 1 171 ? 6.191 -7.684 7.094 1 96.44 171 GLY B CA 1
ATOM 3871 C C . GLY B 1 171 ? 6.234 -6.996 8.445 1 96.44 171 GLY B C 1
ATOM 3872 O O . GLY B 1 171 ? 7.082 -7.309 9.281 1 96.44 171 GLY B O 1
ATOM 3873 N N . ARG B 1 172 ? 5.355 -6.047 8.633 1 93.94 172 ARG B N 1
ATOM 3874 C CA . ARG B 1 172 ? 5.266 -5.344 9.906 1 93.94 172 ARG B CA 1
ATOM 3875 C C . ARG B 1 172 ? 4.875 -6.297 11.031 1 93.94 172 ARG B C 1
ATOM 3877 O O . ARG B 1 172 ? 5.402 -6.203 12.141 1 93.94 172 ARG B O 1
ATOM 3884 N N . ALA B 1 173 ? 4.016 -7.234 10.727 1 92.88 173 ALA B N 1
ATOM 3885 C CA . ALA B 1 173 ? 3.488 -8.156 11.727 1 92.88 173 ALA B CA 1
ATOM 3886 C C . ALA B 1 173 ? 4.492 -9.266 12.031 1 92.88 173 ALA B C 1
ATOM 3888 O O . ALA B 1 173 ? 4.543 -9.773 13.148 1 92.88 173 ALA B O 1
ATOM 3889 N N . LEU B 1 174 ? 5.348 -9.609 11.047 1 95.25 174 LEU B N 1
ATOM 3890 C CA . LEU B 1 174 ? 6.082 -10.867 11.156 1 95.25 174 LEU B CA 1
ATOM 3891 C C . LEU B 1 174 ? 7.586 -10.617 11.227 1 95.25 174 LEU B C 1
ATOM 3893 O O . LEU B 1 174 ? 8.344 -11.492 11.648 1 95.25 174 LEU B O 1
ATOM 3897 N N . GLY B 1 175 ? 8.031 -9.477 10.742 1 92.5 175 GLY B N 1
ATOM 3898 C CA . GLY B 1 175 ? 9.461 -9.219 10.688 1 92.5 175 GLY B CA 1
ATOM 3899 C C . GLY B 1 175 ? 10.211 -10.227 9.844 1 92.5 175 GLY B C 1
ATOM 3900 O O . GLY B 1 175 ? 9.828 -10.508 8.703 1 92.5 175 GLY B O 1
ATOM 3901 N N . ASP B 1 176 ? 11.234 -10.82 10.414 1 92.38 176 ASP B N 1
ATOM 3902 C CA . ASP B 1 176 ? 12.141 -11.703 9.68 1 92.38 176 ASP B CA 1
ATOM 3903 C C . ASP B 1 176 ? 11.508 -13.078 9.461 1 92.38 176 ASP B C 1
ATOM 3905 O O . ASP B 1 176 ? 12.031 -13.891 8.695 1 92.38 176 ASP B O 1
ATOM 3909 N N . ARG B 1 177 ? 10.391 -13.375 10.078 1 95.56 177 ARG B N 1
ATOM 3910 C CA . ARG B 1 177 ? 9.688 -14.633 9.867 1 95.56 177 ARG B CA 1
ATOM 3911 C C . ARG B 1 177 ? 9.031 -14.68 8.492 1 95.56 177 ARG B C 1
ATOM 3913 O O . ARG B 1 177 ? 8.68 -15.75 8 1 95.56 177 ARG B O 1
ATOM 3920 N N . LEU B 1 178 ? 8.883 -13.5 7.895 1 97.75 178 LEU B N 1
ATOM 3921 C CA . LEU B 1 178 ? 8.25 -13.43 6.586 1 97.75 178 LEU B CA 1
ATOM 3922 C C . LEU B 1 178 ? 9.273 -13.648 5.473 1 97.75 178 LEU B C 1
ATOM 3924 O O . LEU B 1 178 ? 10.305 -12.977 5.438 1 97.75 178 LEU B O 1
ATOM 3928 N N . VAL B 1 179 ? 9.016 -14.594 4.625 1 98.5 179 VAL B N 1
ATOM 3929 C CA . VAL B 1 179 ? 9.742 -14.797 3.375 1 98.5 179 VAL B CA 1
ATOM 3930 C C . VAL B 1 179 ? 8.797 -14.578 2.191 1 98.5 179 VAL B C 1
ATOM 3932 O O . VAL B 1 179 ? 7.715 -15.172 2.137 1 98.5 179 VAL B O 1
ATOM 3935 N N . THR B 1 180 ? 9.188 -13.719 1.302 1 98.5 180 THR B N 1
ATOM 3936 C CA . THR B 1 180 ? 8.328 -13.367 0.175 1 98.5 180 THR B CA 1
ATOM 3937 C C . THR B 1 180 ? 8.883 -13.938 -1.126 1 98.5 180 THR B C 1
ATOM 3939 O O . THR B 1 180 ? 10.062 -13.773 -1.433 1 98.5 180 THR B O 1
ATOM 3942 N N . LEU B 1 181 ? 8.047 -14.633 -1.822 1 98.5 181 LEU B N 1
ATOM 3943 C CA . LEU B 1 181 ? 8.352 -15.117 -3.164 1 98.5 181 LEU B CA 1
ATOM 3944 C C . LEU B 1 181 ? 7.605 -14.305 -4.219 1 98.5 181 LEU B C 1
ATOM 3946 O O . LEU B 1 181 ? 6.387 -14.141 -4.133 1 98.5 181 LEU B O 1
ATOM 3950 N N . ARG B 1 182 ? 8.344 -13.719 -5.164 1 98.38 182 ARG B N 1
ATOM 3951 C CA . ARG B 1 182 ? 7.77 -12.93 -6.242 1 98.38 182 ARG B CA 1
ATOM 3952 C C . ARG B 1 182 ? 7.926 -13.641 -7.586 1 98.38 182 ARG B C 1
ATOM 3954 O O . ARG B 1 182 ? 8.844 -13.336 -8.352 1 98.38 182 ARG B O 1
ATOM 3961 N N . PRO B 1 183 ? 6.988 -14.469 -7.914 1 98 183 PRO B N 1
ATOM 3962 C CA . PRO B 1 183 ? 7.078 -15.203 -9.18 1 98 183 PRO B CA 1
ATOM 3963 C C . PRO B 1 183 ? 6.652 -14.359 -10.375 1 98 183 PRO B C 1
ATOM 3965 O O . PRO B 1 183 ? 5.875 -13.414 -10.227 1 98 183 PRO B O 1
ATOM 3968 N N . PRO B 1 184 ? 7.227 -14.719 -11.562 1 97.19 184 PRO B N 1
ATOM 3969 C CA . PRO B 1 184 ? 6.68 -14.203 -12.82 1 97.19 184 PRO B CA 1
ATOM 3970 C C . PRO B 1 184 ? 5.445 -14.969 -13.281 1 97.19 184 PRO B C 1
ATOM 3972 O O . PRO B 1 184 ? 4.641 -15.414 -12.461 1 97.19 184 PRO B O 1
ATOM 3975 N N . ILE B 1 185 ? 5.277 -15.133 -14.594 1 95.69 185 ILE B N 1
ATOM 3976 C CA . ILE B 1 185 ? 4.176 -15.93 -15.125 1 95.69 185 ILE B CA 1
ATOM 3977 C C . ILE B 1 185 ? 4.289 -17.359 -14.625 1 95.69 185 ILE B C 1
ATOM 3979 O O . ILE B 1 185 ? 5.332 -18 -14.789 1 95.69 185 ILE B O 1
ATOM 3983 N N . ILE B 1 186 ? 3.273 -17.812 -13.984 1 97.31 186 ILE B N 1
ATOM 3984 C CA . ILE B 1 186 ? 3.186 -19.219 -13.594 1 97.31 186 ILE B CA 1
ATOM 3985 C C . ILE B 1 186 ? 2.238 -19.953 -14.531 1 97.31 186 ILE B C 1
ATOM 3987 O O . ILE B 1 186 ? 1.138 -19.484 -14.82 1 97.31 186 ILE B O 1
ATOM 3991 N N . TYR B 1 187 ? 2.686 -21.047 -15.062 1 96.69 187 TYR B N 1
ATOM 3992 C CA . TYR B 1 187 ? 1.829 -21.812 -15.961 1 96.69 187 TYR B CA 1
ATOM 3993 C C . TYR B 1 187 ? 1.875 -23.297 -15.625 1 96.69 187 TYR B C 1
ATOM 3995 O O . TYR B 1 187 ? 2.762 -23.75 -14.898 1 96.69 187 TYR B O 1
ATOM 4003 N N . GLY B 1 188 ? 0.927 -24.016 -16.078 1 97.38 188 GLY B N 1
ATOM 4004 C CA . GLY B 1 188 ? 0.793 -25.438 -15.82 1 97.38 188 GLY B CA 1
ATOM 4005 C C . GLY B 1 188 ? -0.649 -25.906 -15.797 1 97.38 188 GLY B C 1
ATOM 4006 O O . GLY B 1 188 ? -1.57 -25.109 -15.977 1 97.38 188 GLY B O 1
ATOM 4007 N N . SER B 1 189 ? -0.771 -27.219 -15.578 1 95.75 189 SER B N 1
ATOM 4008 C CA . SER B 1 189 ? -2.102 -27.812 -15.508 1 95.75 189 SER B CA 1
ATOM 4009 C C . SER B 1 189 ? -2.934 -27.172 -14.406 1 95.75 189 SER B C 1
ATOM 4011 O O . SER B 1 189 ? -2.471 -27.047 -13.266 1 95.75 189 SER B O 1
ATOM 4013 N N . GLY B 1 190 ? -4.098 -26.672 -14.789 1 92.69 190 GLY B N 1
ATOM 4014 C CA . GLY B 1 190 ? -5.004 -26.094 -13.805 1 92.69 190 GLY B CA 1
ATOM 4015 C C . GLY B 1 190 ? -5.016 -24.578 -13.812 1 92.69 190 GLY B C 1
ATOM 4016 O O . GLY B 1 190 ? -5.859 -23.953 -13.164 1 92.69 190 GLY B O 1
ATOM 4017 N N . ASP B 1 191 ? -4.121 -24 -14.539 1 93.69 191 ASP B N 1
ATOM 4018 C CA . ASP B 1 191 ? -4.055 -22.547 -14.602 1 93.69 191 ASP B CA 1
ATOM 4019 C C . ASP B 1 191 ? -5.238 -21.969 -15.383 1 93.69 191 ASP B C 1
ATOM 4021 O O . ASP B 1 191 ? -5.504 -22.391 -16.516 1 93.69 191 ASP B O 1
ATOM 4025 N N . LYS B 1 192 ? -5.887 -21.047 -14.805 1 88.62 192 LYS B N 1
ATOM 4026 C CA . LYS B 1 192 ? -7.012 -20.422 -15.5 1 88.62 192 LYS B CA 1
ATOM 4027 C C . LYS B 1 192 ? -6.629 -19.062 -16.062 1 88.62 192 LYS B C 1
ATOM 4029 O O . LYS B 1 192 ? -7.328 -18.531 -16.922 1 88.62 192 LYS B O 1
ATOM 4034 N N . GLY B 1 193 ? -5.551 -18.562 -15.609 1 86.81 193 GLY B N 1
ATOM 4035 C CA . GLY B 1 193 ? -5.121 -17.25 -16.047 1 86.81 193 GLY B CA 1
ATOM 4036 C C . GLY B 1 193 ? -4.703 -17.203 -17.5 1 86.81 193 GLY B C 1
ATOM 4037 O O . GLY B 1 193 ? -5.109 -16.312 -18.25 1 86.81 193 GLY B O 1
ATOM 4038 N N . LEU B 1 194 ? -4.008 -18.188 -17.922 1 90.75 194 LEU B N 1
ATOM 4039 C CA . LEU B 1 194 ? -3.492 -18.234 -19.297 1 90.75 194 LEU B CA 1
ATOM 4040 C C . LEU B 1 194 ? -4.418 -19.031 -20.203 1 90.75 194 LEU B C 1
ATOM 4042 O O . LEU B 1 194 ? -4.184 -19.109 -21.406 1 90.75 194 LEU B O 1
ATOM 4046 N N . LEU B 1 195 ? -5.465 -19.547 -19.688 1 90.25 195 LEU B N 1
ATOM 4047 C CA . LEU B 1 195 ? -6.367 -20.391 -20.453 1 90.25 195 LEU B CA 1
ATOM 4048 C C . LEU B 1 195 ? -6.875 -19.672 -21.688 1 90.25 195 LEU B C 1
ATOM 4050 O O . LEU B 1 195 ? -6.902 -20.234 -22.781 1 90.25 195 LEU B O 1
ATOM 4054 N N . PRO B 1 196 ? -7.211 -18.359 -21.578 1 86.94 196 PRO B N 1
ATOM 4055 C CA . PRO B 1 196 ? -7.66 -17.672 -22.797 1 86.94 196 PRO B CA 1
ATOM 4056 C C . PRO B 1 196 ? -6.582 -17.594 -23.875 1 86.94 196 PRO B C 1
ATOM 4058 O O . PRO B 1 196 ? -6.895 -17.641 -25.062 1 86.94 196 PRO B O 1
ATOM 4061 N N . VAL B 1 197 ? -5.426 -17.516 -23.5 1 89.56 197 VAL B N 1
ATOM 4062 C CA . VAL B 1 197 ? -4.316 -17.469 -24.453 1 89.56 197 VAL B CA 1
ATOM 4063 C C . VAL B 1 197 ? -4.145 -18.828 -25.109 1 89.56 197 VAL B C 1
ATOM 4065 O O . VAL B 1 197 ? -3.943 -18.922 -26.328 1 89.56 197 VAL B O 1
ATOM 4068 N N . PHE B 1 198 ? -4.23 -19.859 -24.359 1 92.62 198 PHE B N 1
ATOM 4069 C CA . PHE B 1 198 ? -4.148 -21.219 -24.891 1 92.62 198 PHE B CA 1
ATOM 4070 C C . PHE B 1 198 ? -5.281 -21.484 -25.875 1 92.62 198 PHE B C 1
ATOM 4072 O O . PHE B 1 198 ? -5.074 -22.109 -26.906 1 92.62 198 PHE B O 1
ATOM 4079 N N . LYS B 1 199 ? -6.41 -21.031 -25.516 1 92.38 199 LYS B N 1
ATOM 4080 C CA . LYS B 1 199 ? -7.562 -21.203 -26.391 1 92.38 199 LYS B CA 1
ATOM 4081 C C . LYS B 1 199 ? -7.363 -20.469 -27.703 1 92.38 199 LYS B C 1
ATOM 4083 O O . LYS B 1 199 ? -7.719 -20.969 -28.766 1 92.38 199 LYS B O 1
ATOM 4088 N N . GLY B 1 200 ? -6.871 -19.25 -27.656 1 91.94 200 GLY B N 1
ATOM 4089 C CA . GLY B 1 200 ? -6.512 -18.547 -28.875 1 91.94 200 GLY B CA 1
ATOM 4090 C C . GLY B 1 200 ? -5.488 -19.281 -29.719 1 91.94 200 GLY B C 1
ATOM 4091 O O . GLY B 1 200 ? -5.656 -19.406 -30.938 1 91.94 200 GLY B O 1
ATOM 4092 N N . ALA B 1 201 ? -4.516 -19.781 -29.094 1 93.12 201 ALA B N 1
ATOM 4093 C CA . ALA B 1 201 ? -3.465 -20.531 -29.797 1 93.12 201 ALA B CA 1
ATOM 4094 C C . ALA B 1 201 ? -4.027 -21.781 -30.438 1 93.12 201 ALA B C 1
ATOM 4096 O O . ALA B 1 201 ? -3.6 -22.172 -31.531 1 93.12 201 ALA B O 1
ATOM 4097 N N . ALA B 1 202 ? -4.895 -22.391 -29.75 1 93.5 202 ALA B N 1
ATOM 4098 C CA . ALA B 1 202 ? -5.543 -23.578 -30.297 1 93.5 202 ALA B CA 1
ATOM 4099 C C . ALA B 1 202 ? -6.293 -23.25 -31.578 1 93.5 202 ALA B C 1
ATOM 4101 O O . ALA B 1 202 ? -6.48 -24.125 -32.438 1 93.5 202 ALA B O 1
ATOM 4102 N N . ARG B 1 203 ? -6.684 -22.047 -31.688 1 92.5 203 ARG B N 1
ATOM 4103 C CA . ARG B 1 203 ? -7.371 -21.594 -32.875 1 92.5 203 ARG B CA 1
ATOM 4104 C C . ARG B 1 203 ? -6.379 -21.047 -33.906 1 92.5 203 ARG B C 1
ATOM 4106 O O . ARG B 1 203 ? -6.777 -20.547 -34.969 1 92.5 203 ARG B O 1
ATOM 4113 N N . GLY B 1 204 ? -5.168 -21.031 -33.531 1 92.38 204 GLY B N 1
ATOM 4114 C CA . GLY B 1 204 ? -4.125 -20.688 -34.469 1 92.38 204 GLY B CA 1
ATOM 4115 C C . GLY B 1 204 ? -3.584 -19.281 -34.312 1 92.38 204 GLY B C 1
ATOM 4116 O O . GLY B 1 204 ? -2.814 -18.812 -35.156 1 92.38 204 GLY B O 1
ATOM 4117 N N . PHE B 1 205 ? -3.986 -18.656 -33.25 1 92.06 205 PHE B N 1
ATOM 4118 C CA . PHE B 1 205 ? -3.514 -17.297 -33.094 1 92.06 205 PHE B CA 1
ATOM 4119 C C . PHE B 1 205 ? -3.111 -17 -31.656 1 92.06 205 PHE B C 1
ATOM 4121 O O . PHE B 1 205 ? -3.588 -17.656 -30.734 1 92.06 205 PHE B O 1
ATOM 4128 N N . ALA B 1 206 ? -2.234 -16.094 -31.484 1 90.56 206 ALA B N 1
ATOM 4129 C CA . ALA B 1 206 ? -1.84 -15.539 -30.188 1 90.56 206 ALA B CA 1
ATOM 4130 C C . ALA B 1 206 ? -1.486 -14.055 -30.312 1 90.56 206 ALA B C 1
ATOM 4132 O O . ALA B 1 206 ? -1.24 -13.562 -31.422 1 90.56 206 ALA B O 1
ATOM 4133 N N . VAL B 1 207 ? -1.55 -13.398 -29.188 1 85.31 207 VAL B N 1
ATOM 4134 C CA . VAL B 1 207 ? -1.302 -11.961 -29.203 1 85.31 207 VAL B CA 1
ATOM 4135 C C . VAL B 1 207 ? -0.07 -11.641 -28.359 1 85.31 207 VAL B C 1
ATOM 4137 O O . VAL B 1 207 ? 0.117 -12.211 -27.281 1 85.31 207 VAL B O 1
ATOM 4140 N N . SER B 1 208 ? 0.816 -10.836 -28.859 1 86.12 208 SER B N 1
ATOM 4141 C CA . SER B 1 208 ? 1.946 -10.266 -28.125 1 86.12 208 SER B CA 1
ATOM 4142 C C . SER B 1 208 ? 1.81 -8.75 -28 1 86.12 208 SER B C 1
ATOM 4144 O O . SER B 1 208 ? 1.374 -8.078 -28.938 1 86.12 208 SER B O 1
ATOM 4146 N N . PRO B 1 209 ? 2.164 -8.266 -26.812 1 85.38 209 PRO B N 1
ATOM 4147 C CA . PRO B 1 209 ? 2.004 -6.82 -26.609 1 85.38 209 PRO B CA 1
ATOM 4148 C C . PRO B 1 209 ? 3.016 -6 -27.406 1 85.38 209 PRO B C 1
ATOM 4150 O O . PRO B 1 209 ? 4.219 -6.258 -27.344 1 85.38 209 PRO B O 1
ATOM 4153 N N . GLY B 1 210 ? 2.461 -4.902 -28.047 1 81.25 210 GLY B N 1
ATOM 4154 C CA . GLY B 1 210 ? 3.291 -3.908 -28.719 1 81.25 210 GLY B CA 1
ATOM 4155 C C . GLY B 1 210 ? 3.695 -4.309 -30.125 1 81.25 210 GLY B C 1
ATOM 4156 O O . GLY B 1 210 ? 4.312 -5.355 -30.312 1 81.25 210 GLY B O 1
ATOM 4157 N N . ALA B 1 211 ? 3.389 -3.422 -31.031 1 78.5 211 ALA B N 1
ATOM 4158 C CA . ALA B 1 211 ? 3.818 -3.646 -32.406 1 78.5 211 ALA B CA 1
ATOM 4159 C C . ALA B 1 211 ? 5.312 -3.383 -32.562 1 78.5 211 ALA B C 1
ATOM 4161 O O . ALA B 1 211 ? 5.855 -2.455 -31.953 1 78.5 211 ALA B O 1
ATOM 4162 N N . PHE B 1 212 ? 6.02 -4.242 -33.219 1 77.69 212 PHE B N 1
ATOM 4163 C CA . PHE B 1 212 ? 7.41 -4.094 -33.625 1 77.69 212 PHE B CA 1
ATOM 4164 C C . PHE B 1 212 ? 8.344 -4.176 -32.438 1 77.69 212 PHE B C 1
ATOM 4166 O O . PHE B 1 212 ? 9.375 -3.496 -32.406 1 77.69 212 PHE B O 1
ATOM 4173 N N . ARG B 1 213 ? 7.914 -4.668 -31.375 1 82.56 213 ARG B N 1
ATOM 4174 C CA . ARG B 1 213 ? 8.836 -4.82 -30.25 1 82.56 213 ARG B CA 1
ATOM 4175 C C . ARG B 1 213 ? 8.844 -6.254 -29.734 1 82.56 213 ARG B C 1
ATOM 4177 O O . ARG B 1 213 ? 7.871 -6.992 -29.922 1 82.56 213 ARG B O 1
ATOM 4184 N N . ASP B 1 214 ? 10.023 -6.535 -29.266 1 86.31 214 ASP B N 1
ATOM 4185 C CA . ASP B 1 214 ? 10.117 -7.777 -28.5 1 86.31 214 ASP B CA 1
ATOM 4186 C C . ASP B 1 214 ? 9.672 -7.566 -27.047 1 86.31 214 ASP B C 1
ATOM 4188 O O . ASP B 1 214 ? 9.789 -6.465 -26.516 1 86.31 214 ASP B O 1
ATOM 4192 N N . PHE B 1 215 ? 8.93 -8.445 -26.531 1 92.62 215 PHE B N 1
ATOM 4193 C CA . PHE B 1 215 ? 8.438 -8.375 -25.172 1 92.62 215 PHE B CA 1
ATOM 4194 C C . PHE B 1 215 ? 8.992 -9.523 -24.328 1 92.62 215 PHE B C 1
ATOM 4196 O O . PHE B 1 215 ? 8.383 -10.594 -24.25 1 92.62 215 PHE B O 1
ATOM 4203 N N . PRO B 1 216 ? 10.172 -9.281 -23.766 1 95 216 PRO B N 1
ATOM 4204 C CA . PRO B 1 216 ? 10.789 -10.352 -22.984 1 95 216 PRO B CA 1
ATOM 4205 C C . PRO B 1 216 ? 10.023 -10.664 -21.703 1 95 216 PRO B C 1
ATOM 4207 O O . PRO B 1 216 ? 9.555 -9.75 -21.016 1 95 216 PRO B O 1
ATOM 4210 N N . VAL B 1 217 ? 9.922 -11.953 -21.391 1 95.88 217 VAL B N 1
ATOM 4211 C CA . VAL B 1 217 ? 9.18 -12.375 -20.203 1 95.88 217 VAL B CA 1
ATOM 4212 C C . VAL B 1 217 ? 9.898 -13.531 -19.516 1 95.88 217 VAL B C 1
ATOM 4214 O O . VAL B 1 217 ? 10.492 -14.383 -20.188 1 95.88 217 VAL B O 1
ATOM 4217 N N . SER B 1 218 ? 9.891 -13.531 -18.203 1 97.44 218 SER B N 1
ATOM 4218 C CA . SER B 1 218 ? 10.242 -14.695 -17.406 1 97.44 218 SER B CA 1
ATOM 4219 C C . SER B 1 218 ? 9.016 -15.555 -17.094 1 97.44 218 SER B C 1
ATOM 4221 O O . SER B 1 218 ? 7.895 -15.047 -17.062 1 97.44 218 SER B O 1
ATOM 4223 N N . ALA B 1 219 ? 9.219 -16.844 -16.969 1 97.38 219 ALA B N 1
ATOM 4224 C CA . ALA B 1 219 ? 8.148 -17.781 -16.656 1 97.38 219 ALA B CA 1
ATOM 4225 C C . ALA B 1 219 ? 8.648 -18.891 -15.742 1 97.38 219 ALA B C 1
ATOM 4227 O O . ALA B 1 219 ? 9.852 -19.094 -15.594 1 97.38 219 ALA B O 1
ATOM 4228 N N . VAL B 1 220 ? 7.715 -19.516 -15.094 1 98.19 220 VAL B N 1
ATOM 4229 C CA . VAL B 1 220 ? 8.023 -20.672 -14.25 1 98.19 220 VAL B CA 1
ATOM 4230 C C . VAL B 1 220 ? 6.848 -21.641 -14.25 1 98.19 220 VAL B C 1
ATOM 4232 O O . VAL B 1 220 ? 5.688 -21.219 -14.211 1 98.19 220 VAL B O 1
ATOM 4235 N N . HIS B 1 221 ? 7.203 -22.906 -14.445 1 98.44 221 HIS B N 1
ATOM 4236 C CA . HIS B 1 221 ? 6.16 -23.922 -14.352 1 98.44 221 HIS B CA 1
ATOM 4237 C C . HIS B 1 221 ? 5.711 -24.109 -12.906 1 98.44 221 HIS B C 1
ATOM 4239 O O . HIS B 1 221 ? 6.516 -23.984 -11.977 1 98.44 221 HIS B O 1
ATOM 4245 N N . ALA B 1 222 ? 4.473 -24.516 -12.695 1 98.19 222 ALA B N 1
ATOM 4246 C CA . ALA B 1 222 ? 3.867 -24.656 -11.375 1 98.19 222 ALA B CA 1
ATOM 4247 C C . ALA B 1 222 ? 4.637 -25.656 -10.523 1 98.19 222 ALA B C 1
ATOM 4249 O O . ALA B 1 222 ? 4.73 -25.5 -9.305 1 98.19 222 ALA B O 1
ATOM 4250 N N . ARG B 1 223 ? 5.203 -26.672 -11.117 1 97.56 223 ARG B N 1
ATOM 4251 C CA . ARG B 1 223 ? 5.988 -27.656 -10.383 1 97.56 223 ARG B CA 1
ATOM 4252 C C . ARG B 1 223 ? 7.246 -27.031 -9.797 1 97.56 223 ARG B C 1
ATOM 4254 O O . ARG B 1 223 ? 7.613 -27.312 -8.656 1 97.56 223 ARG B O 1
ATOM 4261 N N . ASP B 1 224 ? 7.895 -26.219 -10.609 1 98.19 224 ASP B N 1
ATOM 4262 C CA . ASP B 1 224 ? 9.078 -25.516 -10.125 1 98.19 224 ASP B CA 1
ATOM 4263 C C . ASP B 1 224 ? 8.695 -24.438 -9.109 1 98.19 224 ASP B C 1
ATOM 4265 O O . ASP B 1 224 ? 9.438 -24.156 -8.172 1 98.19 224 ASP B O 1
ATOM 4269 N N . MET B 1 225 ? 7.539 -23.828 -9.312 1 98.06 225 MET B N 1
ATOM 4270 C CA . MET B 1 225 ? 7.004 -22.906 -8.32 1 98.06 225 MET B CA 1
ATOM 4271 C C . MET B 1 225 ? 6.82 -23.578 -6.973 1 98.06 225 MET B C 1
ATOM 4273 O O . MET B 1 225 ? 7.188 -23.031 -5.938 1 98.06 225 MET B O 1
ATOM 4277 N N . ALA B 1 226 ? 6.262 -24.766 -6.992 1 98.06 226 ALA B N 1
ATOM 4278 C CA . ALA B 1 226 ? 6.07 -25.531 -5.766 1 98.06 226 ALA B CA 1
ATOM 4279 C C . ALA B 1 226 ? 7.402 -25.812 -5.082 1 98.06 226 ALA B C 1
ATOM 4281 O O . ALA B 1 226 ? 7.52 -25.703 -3.859 1 98.06 226 ALA B O 1
ATOM 4282 N N . GLN B 1 227 ? 8.375 -26.203 -5.883 1 97.62 227 GLN B N 1
ATOM 4283 C CA . GLN B 1 227 ? 9.711 -26.422 -5.348 1 97.62 227 GLN B CA 1
ATOM 4284 C C . GLN B 1 227 ? 10.227 -25.172 -4.621 1 97.62 227 GLN B C 1
ATOM 4286 O O . GLN B 1 227 ? 10.766 -25.281 -3.518 1 97.62 227 GLN B O 1
ATOM 4291 N N . ALA B 1 228 ? 10.078 -24.062 -5.266 1 98.5 228 ALA B N 1
ATOM 4292 C CA . ALA B 1 228 ? 10.555 -22.797 -4.695 1 98.5 228 ALA B CA 1
ATOM 4293 C C . ALA B 1 228 ? 9.867 -22.5 -3.367 1 98.5 228 ALA B C 1
ATOM 4295 O O . ALA B 1 228 ? 10.508 -22.047 -2.416 1 98.5 228 ALA B O 1
ATOM 4296 N N . VAL B 1 229 ? 8.578 -22.75 -3.283 1 98.69 229 VAL B N 1
ATOM 4297 C CA . VAL B 1 229 ? 7.828 -22.5 -2.055 1 98.69 229 VAL B CA 1
ATOM 4298 C C . VAL B 1 229 ? 8.383 -23.375 -0.933 1 98.69 229 VAL B C 1
ATOM 4300 O O . VAL B 1 229 ? 8.602 -22.906 0.184 1 98.69 229 VAL B O 1
ATOM 4303 N N . LEU B 1 230 ? 8.648 -24.672 -1.199 1 98.56 230 LEU B N 1
ATOM 4304 C CA . LEU B 1 230 ? 9.195 -25.578 -0.191 1 98.56 230 LEU B CA 1
ATOM 4305 C C . LEU B 1 230 ? 10.547 -25.078 0.311 1 98.56 230 LEU B C 1
ATOM 4307 O O . LEU B 1 230 ? 10.82 -25.109 1.512 1 98.56 230 LEU B O 1
ATOM 4311 N N . LEU B 1 231 ? 11.359 -24.609 -0.609 1 98.38 231 LEU B N 1
ATOM 4312 C CA . LEU B 1 231 ? 12.68 -24.109 -0.248 1 98.38 231 LEU B CA 1
ATOM 4313 C C . LEU B 1 231 ? 12.57 -22.859 0.628 1 98.38 231 LEU B C 1
ATOM 4315 O O . LEU B 1 231 ? 13.383 -22.672 1.541 1 98.38 231 LEU B O 1
ATOM 4319 N N . CYS B 1 232 ? 11.57 -22.047 0.39 1 98.44 232 CYS B N 1
ATOM 4320 C CA . CYS B 1 232 ? 11.383 -20.812 1.151 1 98.44 232 CYS B CA 1
ATOM 4321 C C . CYS B 1 232 ? 10.938 -21.125 2.576 1 98.44 232 CYS B C 1
ATOM 4323 O O . CYS B 1 232 ? 10.953 -20.234 3.438 1 98.44 232 CYS B O 1
ATOM 4325 N N . CYS B 1 233 ? 10.547 -22.344 2.848 1 98.31 233 CYS B N 1
ATOM 4326 C CA . CYS B 1 233 ? 10.141 -22.75 4.188 1 98.31 233 CYS B CA 1
ATOM 4327 C C . CYS B 1 233 ? 11.352 -23.062 5.059 1 98.31 233 CYS B C 1
ATOM 4329 O O . CYS B 1 233 ? 11.219 -23.234 6.273 1 98.31 233 CYS B O 1
ATOM 4331 N N . LYS B 1 234 ? 12.555 -23.078 4.441 1 97.25 234 LYS B N 1
ATOM 4332 C CA . LYS B 1 234 ? 13.773 -23.312 5.203 1 97.25 234 LYS B CA 1
ATOM 4333 C C . LYS B 1 234 ? 14.023 -22.203 6.211 1 97.25 234 LYS B C 1
ATOM 4335 O O . LYS B 1 234 ? 13.672 -21.047 5.969 1 97.25 234 LYS B O 1
ATOM 4340 N N . ASP B 1 235 ? 14.703 -22.547 7.27 1 94.81 235 ASP B N 1
ATOM 4341 C CA . ASP B 1 235 ? 15.055 -21.562 8.297 1 94.81 235 ASP B CA 1
ATOM 4342 C C . ASP B 1 235 ? 16.062 -20.547 7.77 1 94.81 235 ASP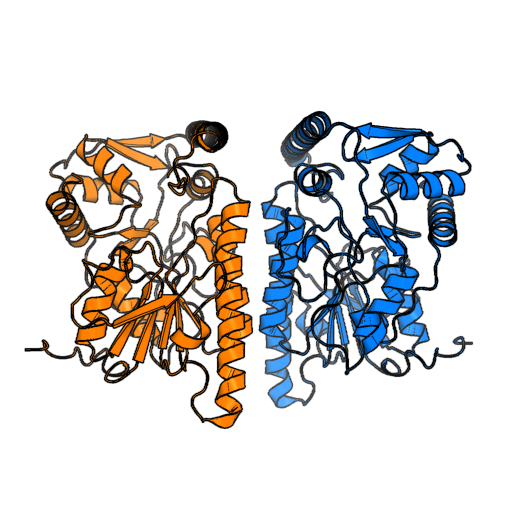 B C 1
ATOM 4344 O O . ASP B 1 235 ? 16.156 -19.438 8.289 1 94.81 235 ASP B O 1
ATOM 4348 N N . THR B 1 236 ? 16.781 -20.891 6.699 1 96.06 236 THR B N 1
ATOM 4349 C CA . THR B 1 236 ? 17.828 -20.031 6.16 1 96.06 236 THR B CA 1
ATOM 4350 C C . THR B 1 236 ? 17.234 -19.016 5.195 1 96.06 236 THR B C 1
ATOM 4352 O O . THR B 1 236 ? 17.891 -18.031 4.828 1 96.06 236 THR B O 1
ATOM 4355 N N . ALA B 1 237 ? 16.031 -19.25 4.797 1 97.44 237 ALA B N 1
ATOM 4356 C CA . ALA B 1 237 ? 15.398 -18.312 3.865 1 97.44 237 ALA B CA 1
ATOM 4357 C C . ALA B 1 237 ? 15.109 -16.969 4.543 1 97.44 237 ALA B C 1
ATOM 4359 O O . ALA B 1 237 ? 14.75 -16.938 5.723 1 97.44 237 ALA B O 1
ATOM 4360 N N . ARG B 1 238 ? 15.344 -15.875 3.801 1 96.5 238 ARG B N 1
ATOM 4361 C CA . ARG B 1 238 ? 15.086 -14.547 4.344 1 96.5 238 ARG B CA 1
ATOM 4362 C C . ARG B 1 238 ? 14.734 -13.555 3.236 1 96.5 238 ARG B C 1
ATOM 4364 O O . ARG B 1 238 ? 15.297 -13.625 2.139 1 96.5 238 ARG B O 1
ATOM 4371 N N . GLY B 1 239 ? 13.867 -12.703 3.555 1 96.19 239 GLY B N 1
ATOM 4372 C CA . GLY B 1 239 ? 13.609 -11.586 2.664 1 96.19 239 GLY B CA 1
ATOM 4373 C C . GLY B 1 239 ? 12.805 -11.969 1.435 1 96.19 239 GLY B C 1
ATOM 4374 O O . GLY B 1 239 ? 11.828 -12.711 1.532 1 96.19 239 GLY B O 1
ATOM 4375 N N . VAL B 1 240 ? 13.164 -11.398 0.301 1 97.88 240 VAL B N 1
ATOM 4376 C CA . VAL B 1 240 ? 12.422 -11.523 -0.945 1 97.88 240 VAL B CA 1
ATOM 4377 C C . VAL B 1 240 ? 13.234 -12.336 -1.954 1 97.88 240 VAL B C 1
ATOM 4379 O O . VAL B 1 240 ? 14.445 -12.141 -2.082 1 97.88 240 VAL B O 1
ATOM 4382 N N . TYR B 1 241 ? 12.562 -13.242 -2.641 1 98.56 241 TYR B N 1
ATOM 4383 C CA . TYR B 1 241 ? 13.172 -14 -3.721 1 98.56 241 TYR B CA 1
ATOM 4384 C C . TYR B 1 241 ? 12.359 -13.891 -5 1 98.56 241 TYR B C 1
ATOM 4386 O O . TYR B 1 241 ? 11.125 -13.922 -4.965 1 98.56 241 TYR B O 1
ATOM 4394 N N . HIS B 1 242 ? 13.039 -13.758 -6.098 1 98.44 242 HIS B N 1
ATOM 4395 C CA . HIS B 1 242 ? 12.461 -14.023 -7.414 1 98.44 242 HIS B CA 1
ATOM 4396 C C . HIS B 1 242 ? 12.766 -15.445 -7.871 1 98.44 242 HIS B C 1
ATOM 4398 O O . HIS B 1 242 ? 13.719 -16.062 -7.395 1 98.44 242 HIS B O 1
ATOM 4404 N N . ILE B 1 243 ? 11.898 -15.898 -8.82 1 98.06 243 ILE B N 1
ATOM 4405 C CA . ILE B 1 243 ? 12.133 -17.219 -9.391 1 98.06 243 ILE B CA 1
ATOM 4406 C C . ILE B 1 243 ? 11.805 -17.219 -10.883 1 98.06 243 ILE B C 1
ATOM 4408 O O . ILE B 1 243 ? 11.008 -16.391 -11.336 1 98.06 243 ILE B O 1
ATOM 4412 N N . ASN B 1 244 ? 12.445 -17.969 -11.602 1 97.75 244 ASN B N 1
ATOM 4413 C CA . ASN B 1 244 ? 12.148 -18.25 -13.008 1 97.75 244 ASN B CA 1
ATOM 4414 C C . ASN B 1 244 ? 12.656 -19.625 -13.43 1 97.75 244 ASN B C 1
ATOM 4416 O O . ASN B 1 244 ? 13.18 -20.375 -12.609 1 97.75 244 ASN B O 1
ATOM 4420 N N . ASP B 1 245 ? 12.477 -20 -14.617 1 97.06 245 ASP B N 1
ATOM 4421 C CA . ASP B 1 245 ? 12.867 -21.328 -15.07 1 97.06 245 ASP B CA 1
ATOM 4422 C C . ASP B 1 245 ? 14.258 -21.312 -15.703 1 97.06 245 ASP B C 1
ATOM 4424 O O . ASP B 1 245 ? 14.703 -22.328 -16.25 1 97.06 245 ASP B O 1
ATOM 4428 N N . GLY B 1 246 ? 14.898 -20.188 -15.664 1 94.25 246 GLY B N 1
ATOM 4429 C CA . GLY B 1 246 ? 16.25 -20.078 -16.188 1 94.25 246 GLY B CA 1
ATOM 4430 C C . GLY B 1 246 ? 16.281 -19.656 -17.641 1 94.25 246 GLY B C 1
ATOM 4431 O O . GLY B 1 246 ? 17.344 -19.297 -18.172 1 94.25 246 GLY B O 1
ATOM 4432 N N . GLY B 1 247 ? 15.172 -19.609 -18.266 1 92.06 247 GLY B N 1
ATOM 4433 C CA . GLY B 1 247 ? 15.109 -19.25 -19.672 1 92.06 247 GLY B CA 1
ATOM 4434 C C . GLY B 1 247 ? 14.883 -17.766 -19.906 1 92.06 247 GLY B C 1
ATOM 4435 O O . GLY B 1 247 ? 14.492 -17.047 -18.984 1 92.06 247 GLY B O 1
ATOM 4436 N N . LEU B 1 248 ? 15.242 -17.344 -21.094 1 88.62 248 LEU B N 1
ATOM 4437 C CA . LEU B 1 248 ? 14.938 -16.016 -21.609 1 88.62 248 LEU B CA 1
ATOM 4438 C C . LEU B 1 248 ? 14.047 -16.094 -22.844 1 88.62 248 LEU B C 1
ATOM 4440 O O . LEU B 1 248 ? 14.461 -16.625 -23.875 1 88.62 248 LEU B O 1
ATOM 4444 N N . TYR B 1 249 ? 12.844 -15.594 -22.578 1 92.44 249 TYR B N 1
ATOM 4445 C CA . TYR B 1 249 ? 11.867 -15.727 -23.656 1 92.44 249 TYR B CA 1
ATOM 4446 C C . TYR B 1 249 ? 11.328 -14.367 -24.078 1 92.44 249 TYR B C 1
ATOM 4448 O O . TYR B 1 249 ? 11.305 -13.422 -23.281 1 92.44 249 TYR B O 1
ATOM 4456 N N . SER B 1 250 ? 11.008 -14.359 -25.359 1 93 250 SER B N 1
ATOM 4457 C CA . SER B 1 250 ? 10.039 -13.336 -25.766 1 93 250 SER B CA 1
ATOM 4458 C C . SER B 1 250 ? 8.617 -13.867 -25.672 1 93 250 SER B C 1
ATOM 4460 O O . SER B 1 250 ? 8.391 -15.078 -25.719 1 93 250 SER B O 1
ATOM 4462 N N . MET B 1 251 ? 7.699 -12.938 -25.516 1 93.44 251 MET B N 1
ATOM 4463 C CA . MET B 1 251 ? 6.305 -13.367 -25.484 1 93.44 251 MET B CA 1
ATOM 4464 C C . MET B 1 251 ? 5.945 -14.133 -26.75 1 93.44 251 MET B C 1
ATOM 4466 O O . MET B 1 251 ? 5.223 -15.133 -26.688 1 93.44 251 MET B O 1
ATOM 4470 N N . ALA B 1 252 ? 6.484 -13.719 -27.891 1 92.06 252 ALA B N 1
ATOM 4471 C CA . ALA B 1 252 ? 6.242 -14.406 -29.156 1 92.06 252 ALA B CA 1
ATOM 4472 C C . ALA B 1 252 ? 6.762 -15.844 -29.109 1 92.06 252 ALA B C 1
ATOM 4474 O O . ALA B 1 252 ? 6.07 -16.766 -29.531 1 92.06 252 ALA B O 1
ATOM 4475 N N . HIS B 1 253 ? 7.953 -15.961 -28.641 1 93 253 HIS B N 1
ATOM 4476 C CA . HIS B 1 253 ? 8.523 -17.297 -28.516 1 93 253 HIS B CA 1
ATOM 4477 C C . HIS B 1 253 ? 7.719 -18.156 -27.547 1 93 253 HIS B C 1
ATOM 4479 O O . HIS B 1 253 ? 7.473 -19.328 -27.812 1 93 253 HIS B O 1
ATOM 4485 N N . PHE B 1 254 ? 7.355 -17.594 -26.406 1 94.62 254 PHE B N 1
ATOM 4486 C CA . PHE B 1 254 ? 6.516 -18.25 -25.422 1 94.62 254 PHE B CA 1
ATOM 4487 C C . PHE B 1 254 ? 5.246 -18.797 -26.062 1 94.62 254 PHE B C 1
ATOM 4489 O O . PHE B 1 254 ? 4.898 -19.969 -25.859 1 94.62 254 PHE B O 1
ATOM 4496 N N . CYS B 1 255 ? 4.672 -18.016 -26.922 1 93.75 255 CYS B N 1
ATOM 4497 C CA . CYS B 1 255 ? 3.436 -18.391 -27.594 1 93.75 255 CYS B CA 1
ATOM 4498 C C . CYS B 1 255 ? 3.695 -19.469 -28.656 1 93.75 255 CYS B C 1
ATOM 4500 O O . CYS B 1 255 ? 2.871 -20.359 -28.844 1 93.75 255 CYS B O 1
ATOM 4502 N N . ARG B 1 256 ? 4.746 -19.375 -29.297 1 94.38 256 ARG B N 1
ATOM 4503 C CA . ARG B 1 256 ? 5.066 -20.359 -30.328 1 94.38 256 ARG B CA 1
ATOM 4504 C C . ARG B 1 256 ? 5.262 -21.75 -29.719 1 94.38 256 ARG B C 1
ATOM 4506 O O . ARG B 1 256 ? 4.836 -22.75 -30.297 1 94.38 256 ARG B O 1
ATOM 4513 N N . VAL B 1 257 ? 5.914 -21.766 -28.578 1 95.56 257 VAL B N 1
ATOM 4514 C CA . VAL B 1 257 ? 6.098 -23.031 -27.891 1 95.56 257 VAL B CA 1
ATOM 4515 C C . VAL B 1 257 ? 4.742 -23.578 -27.438 1 95.56 257 VAL B C 1
ATOM 4517 O O . VAL B 1 257 ? 4.496 -24.781 -27.5 1 95.56 257 VAL B O 1
ATOM 4520 N N . MET B 1 258 ? 3.877 -22.719 -26.984 1 95.44 258 MET B N 1
ATOM 4521 C CA . MET B 1 258 ? 2.502 -23.062 -26.656 1 95.44 258 MET B CA 1
ATOM 4522 C C . MET B 1 258 ? 1.787 -23.688 -27.844 1 95.44 258 MET B C 1
ATOM 4524 O O . MET B 1 258 ? 1.14 -24.719 -27.719 1 95.44 258 MET B O 1
ATOM 4528 N N . GLY B 1 259 ? 1.929 -23.047 -29 1 95.38 259 GLY B N 1
ATOM 4529 C CA . GLY B 1 259 ? 1.33 -23.547 -30.219 1 95.38 259 GLY B CA 1
ATOM 4530 C C . GLY B 1 259 ? 1.838 -24.922 -30.609 1 95.38 259 GLY B C 1
ATOM 4531 O O . GLY B 1 259 ? 1.056 -25.797 -31 1 95.38 259 GLY B O 1
ATOM 4532 N N . ALA B 1 260 ? 3.068 -25.078 -30.484 1 96.12 260 ALA B N 1
ATOM 4533 C CA . ALA B 1 260 ? 3.668 -26.375 -30.812 1 96.12 260 ALA B CA 1
ATOM 4534 C C . ALA B 1 260 ? 3.092 -27.484 -29.938 1 96.12 260 ALA B C 1
ATOM 4536 O O . ALA B 1 260 ? 2.795 -28.578 -30.422 1 96.12 260 ALA B O 1
ATOM 4537 N N . ALA B 1 261 ? 2.936 -27.219 -28.672 1 96.19 261 ALA B N 1
ATOM 4538 C CA . ALA B 1 261 ? 2.381 -28.188 -27.734 1 96.19 261 ALA B CA 1
ATOM 4539 C C . ALA B 1 261 ? 0.925 -28.5 -28.062 1 96.19 261 ALA B C 1
ATOM 4541 O O . ALA B 1 261 ? 0.431 -29.594 -27.75 1 96.19 261 ALA B O 1
ATOM 4542 N N . LEU B 1 262 ? 0.286 -27.578 -28.75 1 96.44 262 LEU B N 1
ATOM 4543 C CA . LEU B 1 262 ? -1.12 -27.719 -29.109 1 96.44 262 LEU B CA 1
ATOM 4544 C C . LEU B 1 262 ? -1.27 -28.375 -30.469 1 96.44 262 LEU B C 1
ATOM 4546 O O . LEU B 1 262 ? -2.389 -28.594 -30.938 1 96.44 262 LEU B O 1
ATOM 4550 N N . GLY B 1 263 ? -0.145 -28.625 -31.125 1 94.44 263 GLY B N 1
ATOM 4551 C CA . GLY B 1 263 ? -0.173 -29.172 -32.469 1 94.44 263 GLY B CA 1
ATOM 4552 C C . GLY B 1 263 ? -0.335 -28.109 -33.531 1 94.44 263 GLY B C 1
ATOM 4553 O O . GLY B 1 263 ? -0.848 -28.391 -34.625 1 94.44 263 GLY B O 1
ATOM 4554 N N . ARG B 1 264 ? -0.08 -26.922 -33.156 1 92.06 264 ARG B N 1
ATOM 4555 C CA . ARG B 1 264 ? -0.124 -25.812 -34.094 1 92.06 264 ARG B CA 1
ATOM 4556 C C . ARG B 1 264 ? 1.252 -25.172 -34.25 1 92.06 264 ARG B C 1
ATOM 4558 O O . ARG B 1 264 ? 1.453 -24.016 -33.875 1 92.06 264 ARG B O 1
ATOM 4565 N N . PRO B 1 265 ? 2.148 -25.766 -34.906 1 87.25 265 PRO B N 1
ATOM 4566 C CA . PRO B 1 265 ? 3.52 -25.25 -35 1 87.25 265 PRO B CA 1
ATOM 4567 C C . PRO B 1 265 ? 3.617 -23.953 -35.781 1 87.25 265 PRO B C 1
ATOM 4569 O O . PRO B 1 265 ? 4.59 -23.203 -35.656 1 87.25 265 PRO B O 1
ATOM 4572 N N . ARG B 1 266 ? 2.598 -23.672 -36.625 1 90.19 266 ARG B N 1
ATOM 4573 C CA . ARG B 1 266 ? 2.604 -22.438 -37.406 1 90.19 266 ARG B CA 1
ATOM 4574 C C . ARG B 1 266 ? 1.694 -21.375 -36.781 1 90.19 266 ARG B C 1
ATOM 4576 O O . ARG B 1 266 ? 0.985 -20.672 -37.5 1 90.19 266 ARG B O 1
ATOM 4583 N N . LEU B 1 267 ? 1.753 -21.297 -35.562 1 91.06 267 LEU B N 1
ATOM 4584 C CA . LEU B 1 267 ? 0.948 -20.328 -34.812 1 91.06 267 LEU B CA 1
ATOM 4585 C C . LEU B 1 267 ? 1.265 -18.906 -35.25 1 91.06 267 LEU B C 1
ATOM 4587 O O . LEU B 1 267 ? 2.434 -18.531 -35.375 1 91.06 267 LEU B O 1
ATOM 4591 N N . ARG B 1 268 ? 0.249 -18.078 -35.594 1 92.25 268 ARG B N 1
ATOM 4592 C CA . ARG B 1 268 ? 0.415 -16.688 -35.969 1 92.25 268 ARG B CA 1
ATOM 4593 C C . ARG B 1 268 ? 0.406 -15.789 -34.719 1 92.25 268 ARG B C 1
ATOM 4595 O O . ARG B 1 268 ? -0.61 -15.688 -34.031 1 92.25 268 ARG B O 1
ATOM 4602 N N . VAL B 1 269 ? 1.512 -15.172 -34.5 1 92 269 VAL B N 1
ATOM 4603 C CA . VAL B 1 269 ? 1.603 -14.242 -33.375 1 92 269 VAL B CA 1
ATOM 4604 C C . VAL B 1 269 ? 1.325 -12.82 -33.844 1 92 269 VAL B C 1
ATOM 4606 O O . VAL B 1 269 ? 2.098 -12.266 -34.625 1 92 269 VAL B O 1
ATOM 4609 N N . ILE B 1 270 ? 0.264 -12.258 -33.406 1 89.56 270 ILE B N 1
ATOM 4610 C CA . ILE B 1 270 ? -0.137 -10.914 -33.781 1 89.56 270 ILE B CA 1
ATOM 4611 C C . ILE B 1 270 ? 0.413 -9.906 -32.781 1 89.56 270 ILE B C 1
ATOM 4613 O O . ILE B 1 270 ? 0.173 -10.031 -31.562 1 89.56 270 ILE B O 1
ATOM 4617 N N . HIS B 1 271 ? 1.116 -8.992 -33.219 1 90.19 271 HIS B N 1
ATOM 4618 C CA . HIS B 1 271 ? 1.628 -7.914 -32.375 1 90.19 271 HIS B CA 1
ATOM 4619 C C . HIS B 1 271 ? 0.686 -6.715 -32.406 1 90.19 271 HIS B C 1
ATOM 4621 O O . HIS B 1 271 ? 0.678 -5.938 -33.344 1 90.19 271 HIS B O 1
ATOM 4627 N N . LEU B 1 272 ? 0.002 -6.535 -31.359 1 86.69 272 LEU B N 1
ATOM 4628 C CA . LEU B 1 272 ? -0.997 -5.473 -31.297 1 86.69 272 LEU B CA 1
ATOM 4629 C C . LEU B 1 272 ? -0.358 -4.148 -30.891 1 86.69 272 LEU B C 1
ATOM 4631 O O . LEU B 1 272 ? 0.346 -4.074 -29.891 1 86.69 272 LEU B O 1
ATOM 4635 N N . PRO B 1 273 ? -0.697 -3.152 -31.656 1 88.75 273 PRO B N 1
ATOM 4636 C CA . PRO B 1 273 ? -0.179 -1.839 -31.281 1 88.75 273 PRO B CA 1
ATOM 4637 C C . PRO B 1 273 ? -0.728 -1.361 -29.938 1 88.75 273 PRO B C 1
ATOM 4639 O O . PRO B 1 273 ? -1.896 -1.604 -29.609 1 88.75 273 PRO B O 1
ATOM 4642 N N . LEU B 1 274 ? 0.071 -0.691 -29.203 1 86.75 274 LEU B N 1
ATOM 4643 C CA . LEU B 1 274 ? -0.255 -0.288 -27.828 1 86.75 274 LEU B CA 1
ATOM 4644 C C . LEU B 1 274 ? -1.509 0.58 -27.812 1 86.75 274 LEU B C 1
ATOM 4646 O O . LEU B 1 274 ? -2.365 0.415 -26.938 1 86.75 274 LEU B O 1
ATOM 4650 N N . PRO B 1 275 ? -1.676 1.499 -28.781 1 85 275 PRO B N 1
ATOM 4651 C CA . PRO B 1 275 ? -2.9 2.303 -28.75 1 85 275 PRO B CA 1
ATOM 4652 C C . PRO B 1 275 ? -4.164 1.458 -28.891 1 85 275 PRO B C 1
ATOM 4654 O O . PRO B 1 275 ? -5.184 1.748 -28.266 1 85 275 PRO B O 1
ATOM 4657 N N . LEU B 1 276 ? -4.035 0.458 -29.734 1 84.56 276 LEU B N 1
ATOM 4658 C CA . LEU B 1 276 ? -5.176 -0.438 -29.891 1 84.56 276 LEU B CA 1
ATOM 4659 C C . LEU B 1 276 ? -5.438 -1.211 -28.609 1 84.56 276 LEU B C 1
ATOM 4661 O O . LEU B 1 276 ? -6.594 -1.405 -28.219 1 84.56 276 LEU B O 1
ATOM 4665 N N . MET B 1 277 ? -4.402 -1.614 -27.984 1 84.5 277 MET B N 1
ATOM 4666 C CA . MET B 1 277 ? -4.535 -2.322 -26.719 1 84.5 277 MET B CA 1
ATOM 4667 C C . MET B 1 277 ? -5.145 -1.418 -25.656 1 84.5 277 MET B C 1
ATOM 4669 O O . MET B 1 277 ? -5.953 -1.868 -24.844 1 84.5 277 MET B O 1
ATOM 4673 N N . ALA B 1 278 ? -4.824 -0.209 -25.688 1 84.06 278 ALA B N 1
ATOM 4674 C CA . ALA B 1 278 ? -5.371 0.756 -24.75 1 84.06 278 ALA B CA 1
ATOM 4675 C C . ALA B 1 278 ? -6.879 0.9 -24.922 1 84.06 278 ALA B C 1
ATOM 4677 O O . ALA B 1 278 ? -7.621 0.909 -23.938 1 84.06 278 ALA B O 1
ATOM 4678 N N . VAL B 1 279 ? -7.262 0.955 -26.156 1 80.88 279 VAL B N 1
ATOM 4679 C CA . VAL B 1 279 ? -8.672 1.145 -26.469 1 80.88 279 VAL B CA 1
ATOM 4680 C C . VAL B 1 279 ? -9.469 -0.08 -26.031 1 80.88 279 VAL B C 1
ATOM 4682 O O . VAL B 1 279 ? -10.523 0.051 -25.391 1 80.88 279 VAL B O 1
ATOM 4685 N N . THR B 1 280 ? -8.898 -1.235 -26.266 1 78.81 280 THR B N 1
ATOM 4686 C CA . THR B 1 280 ? -9.617 -2.457 -25.922 1 78.81 280 THR B CA 1
ATOM 4687 C C . THR B 1 280 ? -9.672 -2.641 -24.406 1 78.81 280 THR B C 1
ATOM 4689 O O . THR B 1 280 ? -10.672 -3.123 -23.875 1 78.81 280 THR B O 1
ATOM 4692 N N . ALA B 1 281 ? -8.672 -2.26 -23.812 1 77.88 281 ALA B N 1
ATOM 4693 C CA . ALA B 1 281 ? -8.648 -2.33 -22.359 1 77.88 281 ALA B CA 1
ATOM 4694 C C . ALA B 1 281 ? -9.672 -1.372 -21.75 1 77.88 281 ALA B C 1
ATOM 4696 O O . ALA B 1 281 ? -10.352 -1.715 -20.781 1 77.88 281 ALA B O 1
ATOM 4697 N N . GLY B 1 282 ? -9.688 -0.217 -22.312 1 76.06 282 GLY B N 1
ATOM 4698 C CA . GLY B 1 282 ? -10.664 0.762 -21.875 1 76.06 282 GLY B CA 1
ATOM 4699 C C . GLY B 1 282 ? -12.102 0.289 -22.047 1 76.06 282 GLY B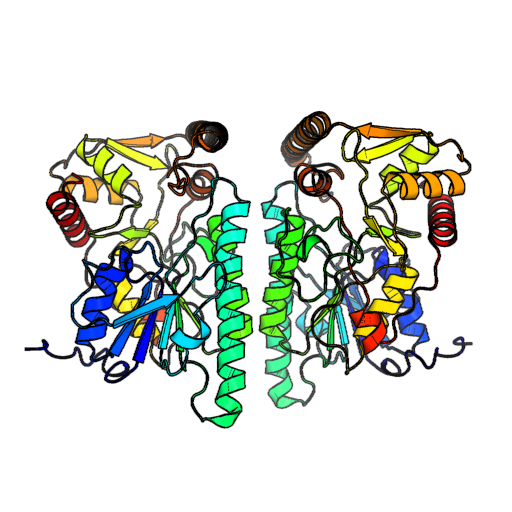 C 1
ATOM 4700 O O . GLY B 1 282 ? -12.914 0.429 -21.125 1 76.06 282 GLY B O 1
ATOM 4701 N N . LEU B 1 283 ? -12.352 -0.274 -23.172 1 71.44 283 LEU B N 1
ATOM 4702 C CA . LEU B 1 283 ? -13.688 -0.788 -23.469 1 71.44 283 LEU B CA 1
ATOM 4703 C C . LEU B 1 283 ? -14.039 -1.94 -22.547 1 71.44 283 LEU B C 1
ATOM 4705 O O . LEU B 1 283 ? -15.172 -2.023 -22.047 1 71.44 283 LEU B O 1
ATOM 4709 N N . ALA B 1 284 ? -13.102 -2.773 -22.297 1 70.31 284 ALA B N 1
ATOM 4710 C CA . ALA B 1 284 ? -13.312 -3.91 -21.406 1 70.31 284 ALA B CA 1
ATOM 4711 C C . ALA B 1 284 ? -13.578 -3.443 -19.969 1 70.31 284 ALA B C 1
ATOM 4713 O O . ALA B 1 284 ? -14.445 -3.994 -19.281 1 70.31 284 ALA B O 1
ATOM 4714 N N . SER B 1 285 ? -12.828 -2.508 -19.641 1 68.62 285 SER B N 1
ATOM 4715 C CA . SER B 1 285 ? -13.008 -1.969 -18.297 1 68.62 285 SER B CA 1
ATOM 4716 C C . SER B 1 285 ? -14.359 -1.284 -18.141 1 68.62 285 SER B C 1
ATOM 4718 O O . SER B 1 285 ? -15.023 -1.428 -17.125 1 68.62 285 SER B O 1
ATOM 4720 N N . SER B 1 286 ? -14.727 -0.573 -19.125 1 66.69 286 SER B N 1
ATOM 4721 C CA . SER B 1 286 ? -16.016 0.107 -19.109 1 66.69 286 SER B CA 1
ATOM 4722 C C . SER B 1 286 ? -17.172 -0.89 -19.203 1 66.69 286 SER B C 1
ATOM 4724 O O . SER B 1 286 ? -18.203 -0.72 -18.547 1 66.69 286 SER B O 1
ATOM 4726 N N . GLY B 1 287 ? -16.984 -1.874 -20.062 1 59.03 287 GLY B N 1
ATOM 4727 C CA . GLY B 1 287 ? -18 -2.912 -20.188 1 59.03 287 GLY B CA 1
ATOM 4728 C C . GLY B 1 287 ? -18.172 -3.734 -18.922 1 59.03 287 GLY B C 1
ATOM 4729 O O . GLY B 1 287 ? -19.281 -4.098 -18.562 1 59.03 287 GLY B O 1
ATOM 4730 N N . GLY B 1 288 ? -17.062 -4.016 -18.391 1 54.56 288 GLY B N 1
ATOM 4731 C CA . GLY B 1 288 ? -17.109 -4.715 -17.109 1 54.56 288 GLY B CA 1
ATOM 4732 C C . GLY B 1 288 ? -17.828 -3.934 -16.031 1 54.56 288 GLY B C 1
ATOM 4733 O O . GLY B 1 288 ? -18.625 -4.496 -15.281 1 54.56 288 GLY B O 1
ATOM 4734 N N . LEU B 1 289 ? -17.5 -2.654 -16.047 1 54.72 289 LEU B N 1
ATOM 4735 C CA . LEU B 1 289 ? -18.188 -1.79 -15.078 1 54.72 289 LEU B CA 1
ATOM 4736 C C . LEU B 1 289 ? -19.688 -1.735 -15.367 1 54.72 289 LEU B C 1
ATOM 4738 O O . LEU B 1 289 ? -20.5 -1.793 -14.438 1 54.72 289 LEU B O 1
ATOM 4742 N N . LEU B 1 290 ? -19.922 -1.588 -16.625 1 53.69 290 LEU B N 1
ATOM 4743 C CA . LEU B 1 290 ? -21.328 -1.544 -17.016 1 53.69 290 LEU B CA 1
ATOM 4744 C C . LEU B 1 290 ? -22.031 -2.859 -16.703 1 53.69 290 LEU B C 1
ATOM 4746 O O . LEU B 1 290 ? -23.172 -2.863 -16.234 1 53.69 290 LEU B O 1
ATOM 4750 N N . TRP B 1 291 ? -21.297 -3.836 -17 1 52.53 291 TRP B N 1
ATOM 4751 C CA . TRP B 1 291 ? -21.875 -5.148 -16.719 1 52.53 291 TRP B CA 1
ATOM 4752 C C . TRP B 1 291 ? -22.031 -5.359 -15.219 1 52.53 291 TRP B C 1
ATOM 4754 O O . TRP B 1 291 ? -23.047 -5.91 -14.773 1 52.53 291 TRP B O 1
ATOM 4764 N N . ALA B 1 292 ? -21.047 -5.066 -14.539 1 51.38 292 ALA B N 1
ATOM 4765 C CA . ALA B 1 292 ? -21.156 -5.137 -13.086 1 51.38 292 ALA B CA 1
ATOM 4766 C C . ALA B 1 292 ? -22.359 -4.324 -12.594 1 51.38 292 ALA B C 1
ATOM 4768 O O . ALA B 1 292 ? -23.078 -4.754 -11.688 1 51.38 292 ALA B O 1
ATOM 4769 N N . ARG B 1 293 ? -22.516 -3.137 -13.117 1 50.38 293 ARG B N 1
ATOM 4770 C CA . ARG B 1 293 ? -23.641 -2.289 -12.766 1 50.38 293 ARG B CA 1
ATOM 4771 C C . ARG B 1 293 ? -24.953 -2.934 -13.18 1 50.38 293 ARG B C 1
ATOM 4773 O O . ARG B 1 293 ? -25.953 -2.848 -12.461 1 50.38 293 ARG B O 1
ATOM 4780 N N . LEU B 1 294 ? -24.859 -3.479 -14.305 1 47.94 294 LEU B N 1
ATOM 4781 C CA . LEU B 1 294 ? -26.078 -4.105 -14.812 1 47.94 294 LEU B CA 1
ATOM 4782 C C . LEU B 1 294 ? -26.359 -5.418 -14.078 1 47.94 294 LEU B C 1
ATOM 4784 O O . LEU B 1 294 ? -27.516 -5.785 -13.875 1 47.94 294 LEU B O 1
ATOM 4788 N N . SER B 1 295 ? -25.25 -6.086 -13.875 1 46.75 295 SER B N 1
ATOM 4789 C CA . SER B 1 295 ? -25.438 -7.367 -13.195 1 46.75 295 SER B CA 1
ATOM 4790 C C . SER B 1 295 ? -25.781 -7.168 -11.719 1 46.75 295 SER B C 1
ATOM 4792 O O . SER B 1 295 ? -26.172 -8.117 -11.039 1 46.75 295 SER B O 1
ATOM 4794 N N . CYS B 1 296 ? -25.234 -6.156 -11.102 1 45.56 296 CYS B N 1
ATOM 4795 C CA . CYS B 1 296 ? -25.656 -5.906 -9.727 1 45.56 296 CYS B CA 1
ATOM 4796 C C . CYS B 1 296 ? -27.172 -6.027 -9.578 1 45.56 296 CYS B C 1
ATOM 4798 O O . CYS B 1 296 ? -27.672 -6.254 -8.477 1 45.56 296 CYS B O 1
ATOM 4800 N N . CYS B 1 297 ? -27.875 -5.574 -10.547 1 39.28 297 CYS B N 1
ATOM 4801 C CA . CYS B 1 297 ? -29.328 -5.758 -10.492 1 39.28 297 CYS B CA 1
ATOM 4802 C C . CYS B 1 297 ? -29.688 -7.23 -10.633 1 39.28 297 CYS B C 1
ATOM 4804 O O . CYS B 1 297 ? -30.844 -7.613 -10.422 1 39.28 297 CYS B O 1
ATOM 4806 N N . LEU B 1 298 ? -28.891 -7.969 -11.281 1 37.09 298 LEU B N 1
ATOM 4807 C CA . LEU B 1 298 ? -29.234 -9.383 -11.359 1 37.09 298 LEU B CA 1
ATOM 4808 C C . LEU B 1 298 ? -28.656 -10.148 -10.172 1 37.09 298 LEU B C 1
ATOM 4810 O O . LEU B 1 298 ? -27.578 -9.812 -9.672 1 37.09 298 LEU B O 1
ATOM 4814 N N . PRO B 1 299 ? -29.531 -10.773 -9.32 1 37.75 299 PRO B N 1
ATOM 4815 C CA . PRO B 1 299 ? -29.219 -11.523 -8.102 1 37.75 299 PRO B CA 1
ATOM 4816 C C . PRO B 1 299 ? -27.969 -12.391 -8.234 1 37.75 299 PRO B C 1
ATOM 4818 O O . PRO B 1 299 ? -27.656 -13.156 -7.328 1 37.75 299 PRO B O 1
ATOM 4821 N N . SER B 1 300 ? -27.484 -12.719 -9.406 1 36.56 300 SER B N 1
ATOM 4822 C CA . SER B 1 300 ? -26.547 -13.828 -9.398 1 36.56 300 SER B CA 1
ATOM 4823 C C . SER B 1 300 ? -25.25 -13.445 -8.695 1 36.56 300 SER B C 1
ATOM 4825 O O . SER B 1 300 ? -24.719 -12.352 -8.898 1 36.56 300 SER B O 1
ATOM 4827 N N . ARG B 1 301 ? -24.875 -14.008 -7.512 1 41.38 301 ARG B N 1
ATOM 4828 C CA . ARG B 1 301 ? -23.844 -14.18 -6.5 1 41.38 301 ARG B CA 1
ATOM 4829 C C . ARG B 1 301 ? -22.469 -14.32 -7.141 1 41.38 301 ARG B C 1
ATOM 4831 O O . ARG B 1 301 ? -21.5 -14.711 -6.477 1 41.38 301 ARG B O 1
ATOM 4838 N N . ALA B 1 302 ? -22.344 -14.484 -8.398 1 39.91 302 ALA B N 1
ATOM 4839 C CA . ALA B 1 302 ? -21.031 -14.938 -8.82 1 39.91 302 ALA B CA 1
ATOM 4840 C C . ALA B 1 302 ? -20 -13.82 -8.703 1 39.91 302 ALA B C 1
ATOM 4842 O O . ALA B 1 302 ? -20.234 -12.703 -9.164 1 39.91 302 ALA B O 1
ATOM 4843 N N . PRO B 1 303 ? -19.156 -13.914 -7.859 1 47.06 303 PRO B N 1
ATOM 4844 C CA . PRO B 1 303 ? -18.047 -12.945 -7.785 1 47.06 303 PRO B CA 1
ATOM 4845 C C . PRO B 1 303 ? -17.547 -12.523 -9.164 1 47.06 303 PRO B C 1
ATOM 4847 O O . PRO B 1 303 ? -17.312 -13.367 -10.031 1 47.06 303 PRO B O 1
ATOM 4850 N N . GLN B 1 304 ? -17.984 -11.375 -9.594 1 47.97 304 GLN B N 1
ATOM 4851 C CA . GLN B 1 304 ? -17.625 -10.875 -10.914 1 47.97 304 GLN B CA 1
ATOM 4852 C C . GLN B 1 304 ? -16.109 -10.719 -11.047 1 47.97 304 GLN B C 1
ATOM 4854 O O . GLN B 1 304 ? -15.492 -9.953 -10.305 1 47.97 304 GLN B O 1
ATOM 4859 N N . ARG B 1 305 ? -15.547 -11.797 -11.438 1 52.78 305 ARG B N 1
ATOM 4860 C CA . ARG B 1 305 ? -14.125 -11.719 -11.766 1 52.78 305 ARG B CA 1
ATOM 4861 C C . ARG B 1 305 ? -13.867 -10.672 -12.844 1 52.78 305 ARG B C 1
ATOM 4863 O O . ARG B 1 305 ? -14.633 -10.562 -13.805 1 52.78 305 ARG B O 1
ATOM 4870 N N . ALA B 1 306 ? -13.07 -9.703 -12.531 1 54.38 306 ALA B N 1
ATOM 4871 C CA . ALA B 1 306 ? -12.633 -8.758 -13.555 1 54.38 306 ALA B CA 1
ATOM 4872 C C . ALA B 1 306 ? -12.273 -9.477 -14.852 1 54.38 306 ALA B C 1
ATOM 4874 O O . ALA B 1 306 ? -11.766 -10.602 -14.828 1 54.38 306 ALA B O 1
ATOM 4875 N N . PRO B 1 307 ? -12.711 -8.859 -16.031 1 56.31 307 PRO B N 1
ATOM 4876 C CA . PRO B 1 307 ? -12.227 -9.469 -17.266 1 56.31 307 PRO B CA 1
ATOM 4877 C C . PRO B 1 307 ? -10.711 -9.648 -17.281 1 56.31 307 PRO B C 1
ATOM 4879 O O . PRO B 1 307 ? -9.992 -8.875 -16.656 1 56.31 307 PRO B O 1
ATOM 4882 N N . ASN B 1 308 ? -10.227 -10.672 -17.859 1 60.44 308 ASN B N 1
ATOM 4883 C CA . ASN B 1 308 ? -8.805 -10.992 -17.953 1 60.44 308 ASN B CA 1
ATOM 4884 C C . ASN B 1 308 ? -8.008 -9.828 -18.547 1 60.44 308 ASN B C 1
ATOM 4886 O O . ASN B 1 308 ? -6.855 -9.609 -18.172 1 60.44 308 ASN B O 1
ATOM 4890 N N . TRP B 1 309 ? -8.789 -9.062 -19.422 1 68.19 309 TRP B N 1
ATOM 4891 C CA . TRP B 1 309 ? -8.148 -7.91 -20.047 1 68.19 309 TRP B CA 1
ATOM 4892 C C . TRP B 1 309 ? -8.781 -6.609 -19.562 1 68.19 309 TRP B C 1
ATOM 4894 O O . TRP B 1 309 ? -9.992 -6.422 -19.672 1 68.19 309 TRP B O 1
ATOM 4904 N N . ASN B 1 310 ? -7.977 -5.801 -18.938 1 75.75 310 ASN B N 1
ATOM 4905 C CA . ASN B 1 310 ? -8.422 -4.516 -18.391 1 75.75 310 ASN B CA 1
ATOM 4906 C C . ASN B 1 310 ? -7.289 -3.49 -18.391 1 75.75 310 ASN B C 1
ATOM 4908 O O . ASN B 1 310 ? -6.215 -3.742 -18.938 1 75.75 310 ASN B O 1
ATOM 4912 N N . LEU B 1 311 ? -7.574 -2.348 -17.906 1 78.5 311 LEU B N 1
ATOM 4913 C CA . LEU B 1 311 ? -6.598 -1.262 -17.938 1 78.5 311 LEU B CA 1
ATOM 4914 C C . LEU B 1 311 ? -5.375 -1.603 -17.109 1 78.5 311 LEU B C 1
ATOM 4916 O O . LEU B 1 311 ? -4.258 -1.202 -17.438 1 78.5 311 LEU B O 1
ATOM 4920 N N . ASP B 1 312 ? -5.574 -2.365 -16.141 1 84.19 312 ASP B N 1
ATOM 4921 C CA . ASP B 1 312 ? -4.461 -2.773 -15.281 1 84.19 312 ASP B CA 1
ATOM 4922 C C . ASP B 1 312 ? -3.502 -3.689 -16.047 1 84.19 312 ASP B C 1
ATOM 4924 O O . ASP B 1 312 ? -2.283 -3.521 -15.961 1 84.19 312 ASP B O 1
ATOM 4928 N N . LYS B 1 313 ? -4.039 -4.59 -16.766 1 82.75 313 LYS B N 1
ATOM 4929 C CA . LYS B 1 313 ? -3.221 -5.477 -17.578 1 82.75 313 LYS B CA 1
ATOM 4930 C C . LYS B 1 313 ? -2.543 -4.707 -18.719 1 82.75 313 LYS B C 1
ATOM 4932 O O . LYS B 1 313 ? -1.421 -5.031 -19.109 1 82.75 313 LYS B O 1
ATOM 4937 N N . TYR B 1 314 ? -3.285 -3.791 -19.219 1 84.25 314 TYR B N 1
ATOM 4938 C CA . TYR B 1 314 ? -2.678 -2.949 -20.234 1 84.25 314 TYR B CA 1
ATOM 4939 C C . TYR B 1 314 ? -1.443 -2.234 -19.703 1 84.25 314 TYR B C 1
ATOM 4941 O O . TYR B 1 314 ? -0.428 -2.127 -20.391 1 84.25 314 TYR B O 1
ATOM 4949 N N . ARG B 1 315 ? -1.525 -1.722 -18.516 1 86.88 315 ARG B N 1
ATOM 4950 C CA . ARG B 1 315 ? -0.401 -1.023 -17.906 1 86.88 315 ARG B CA 1
ATOM 4951 C C . ARG B 1 315 ? 0.813 -1.938 -17.781 1 86.88 315 ARG B C 1
ATOM 4953 O O . ARG B 1 315 ? 1.953 -1.486 -17.906 1 86.88 315 ARG B O 1
ATOM 4960 N N . GLU B 1 316 ? 0.565 -3.109 -17.562 1 88.38 316 GLU B N 1
ATOM 4961 C CA . GLU B 1 316 ? 1.659 -4.074 -17.5 1 88.38 316 GLU B CA 1
ATOM 4962 C C . GLU B 1 316 ? 2.172 -4.422 -18.891 1 88.38 316 GLU B C 1
ATOM 4964 O O . GLU B 1 316 ? 3.383 -4.508 -19.109 1 88.38 316 GLU B O 1
ATOM 4969 N N . ALA B 1 317 ? 1.266 -4.527 -19.797 1 88.69 317 ALA B N 1
ATOM 4970 C CA . ALA B 1 317 ? 1.604 -4.93 -21.156 1 88.69 317 ALA B CA 1
ATOM 4971 C C . ALA B 1 317 ? 2.367 -3.822 -21.891 1 88.69 317 ALA B C 1
ATOM 4973 O O . ALA B 1 317 ? 3.119 -4.09 -22.828 1 88.69 317 ALA B O 1
ATOM 4974 N N . ARG B 1 318 ? 2.141 -2.643 -21.469 1 90.75 318 ARG B N 1
ATOM 4975 C CA . ARG B 1 318 ? 2.766 -1.526 -22.172 1 90.75 318 ARG B CA 1
ATOM 4976 C C . ARG B 1 318 ? 4.234 -1.388 -21.781 1 90.75 318 ARG B C 1
ATOM 4978 O O . ARG B 1 318 ? 4.984 -0.655 -22.422 1 90.75 318 ARG B O 1
ATOM 4985 N N . GLN B 1 319 ? 4.613 -2.068 -20.766 1 91.38 319 GLN B N 1
ATOM 4986 C CA . GLN B 1 319 ? 6.008 -1.998 -20.328 1 91.38 319 GLN B CA 1
ATOM 4987 C C . GLN B 1 319 ? 6.926 -2.697 -21.328 1 91.38 319 GLN B C 1
ATOM 4989 O O . GLN B 1 319 ? 6.453 -3.371 -22.25 1 91.38 319 GLN B O 1
ATOM 4994 N N . ALA B 1 320 ? 8.234 -2.498 -21.109 1 89.19 320 ALA B N 1
ATOM 4995 C CA . ALA B 1 320 ? 9.195 -2.998 -22.094 1 89.19 320 ALA B CA 1
ATOM 4996 C C . ALA B 1 320 ? 9.414 -4.5 -21.922 1 89.19 320 ALA B C 1
ATOM 4998 O O . ALA B 1 320 ? 9.859 -5.172 -22.859 1 89.19 320 ALA B O 1
ATOM 4999 N N . GLY B 1 321 ? 9.188 -5 -20.766 1 94.25 321 GLY B N 1
ATOM 5000 C CA . GLY B 1 321 ? 9.367 -6.418 -20.5 1 94.25 321 GLY B CA 1
ATOM 5001 C C . GLY B 1 321 ? 9.219 -6.766 -19.031 1 94.25 321 GLY B C 1
ATOM 5002 O O . GLY B 1 321 ? 9.133 -5.879 -18.172 1 94.25 321 GLY B O 1
ATOM 5003 N N . TRP B 1 322 ? 9.188 -8.062 -18.766 1 96.25 322 TRP B N 1
ATOM 5004 C CA . TRP B 1 322 ? 9.016 -8.578 -17.406 1 96.25 322 TRP B CA 1
ATOM 5005 C C . TRP B 1 322 ? 10 -9.711 -17.125 1 96.25 322 TRP B C 1
ATOM 5007 O O . TRP B 1 322 ? 9.602 -10.867 -16.984 1 96.25 322 TRP B O 1
ATOM 5017 N N . LEU B 1 323 ? 11.234 -9.305 -16.953 1 96.75 323 LEU B N 1
ATOM 5018 C CA . LEU B 1 323 ? 12.289 -10.25 -16.625 1 96.75 323 LEU B CA 1
ATOM 5019 C C . LEU B 1 323 ? 12.688 -10.133 -15.164 1 96.75 323 LEU B C 1
ATOM 5021 O O . LEU B 1 323 ? 12.742 -9.031 -14.617 1 96.75 323 LEU B O 1
ATOM 5025 N N . CYS B 1 324 ? 12.938 -11.281 -14.531 1 97.31 324 CYS B N 1
ATOM 5026 C CA . CYS B 1 324 ? 13.438 -11.273 -13.164 1 97.31 324 CYS B CA 1
ATOM 5027 C C . CYS B 1 324 ? 14.625 -12.219 -13.008 1 97.31 324 CYS B C 1
ATOM 5029 O O . CYS B 1 324 ? 14.766 -13.18 -13.773 1 97.31 324 CYS B O 1
ATOM 5031 N N . ASP B 1 325 ? 15.461 -11.898 -12.102 1 97.5 325 ASP B N 1
ATOM 5032 C CA . ASP B 1 325 ? 16.688 -12.648 -11.828 1 97.5 325 ASP B CA 1
ATOM 5033 C C . ASP B 1 325 ? 16.5 -13.586 -10.633 1 97.5 325 ASP B C 1
ATOM 5035 O O . ASP B 1 325 ? 16.188 -13.125 -9.531 1 97.5 325 ASP B O 1
ATOM 5039 N N . ALA B 1 326 ? 16.734 -14.914 -10.828 1 97.69 326 ALA B N 1
ATOM 5040 C CA . ALA B 1 326 ? 16.547 -15.898 -9.766 1 97.69 326 ALA B CA 1
ATOM 5041 C C . ALA B 1 326 ? 17.875 -16.328 -9.172 1 97.69 326 ALA B C 1
ATOM 5043 O O . ALA B 1 326 ? 17.984 -17.406 -8.578 1 97.69 326 ALA B O 1
ATOM 5044 N N . ALA B 1 327 ? 18.891 -15.562 -9.289 1 96.81 327 ALA B N 1
ATOM 5045 C CA . ALA B 1 327 ? 20.234 -15.93 -8.859 1 96.81 327 ALA B CA 1
ATOM 5046 C C . ALA B 1 327 ? 20.297 -16.109 -7.344 1 96.81 327 ALA B C 1
ATOM 5048 O O . ALA B 1 327 ? 20.953 -17.031 -6.848 1 96.81 327 ALA B O 1
ATOM 5049 N N . ARG B 1 328 ? 19.656 -15.32 -6.598 1 97.62 328 ARG B N 1
ATOM 5050 C CA . ARG B 1 328 ? 19.75 -15.344 -5.141 1 97.62 328 ARG B CA 1
ATOM 5051 C C . ARG B 1 328 ? 19.172 -16.625 -4.574 1 97.62 328 ARG B C 1
ATOM 5053 O O . ARG B 1 328 ? 19.797 -17.297 -3.746 1 97.62 328 ARG B O 1
ATOM 5060 N N . ILE B 1 329 ? 17.969 -17 -5.016 1 98.12 329 ILE B N 1
ATOM 5061 C CA . ILE B 1 329 ? 17.328 -18.203 -4.477 1 98.12 329 ILE B CA 1
ATOM 5062 C C . ILE B 1 329 ? 18.125 -19.438 -4.875 1 98.12 329 ILE B C 1
ATOM 5064 O O . ILE B 1 329 ? 18.203 -20.406 -4.109 1 98.12 329 ILE B O 1
ATOM 5068 N N . ARG B 1 330 ? 18.734 -19.453 -6.055 1 97.69 330 ARG B N 1
ATOM 5069 C CA . ARG B 1 330 ? 19.594 -20.562 -6.488 1 97.69 330 ARG B CA 1
ATOM 5070 C C . ARG B 1 330 ? 20.812 -20.688 -5.586 1 97.69 330 ARG B C 1
ATOM 5072 O O . ARG B 1 330 ? 21.141 -21.797 -5.141 1 97.69 330 ARG B O 1
ATOM 5079 N N . ARG B 1 331 ? 21.391 -19.594 -5.293 1 97 331 ARG B N 1
ATOM 5080 C CA . ARG B 1 331 ? 22.609 -19.578 -4.512 1 97 331 ARG B CA 1
ATOM 5081 C C . ARG B 1 331 ? 22.328 -19.875 -3.043 1 97 331 ARG B C 1
ATOM 5083 O O . ARG B 1 331 ? 23.031 -20.688 -2.426 1 97 331 ARG B O 1
ATOM 5090 N N . GLU B 1 332 ? 21.281 -19.312 -2.486 1 97.44 332 GLU B N 1
ATOM 5091 C CA . GLU B 1 332 ? 21.062 -19.344 -1.042 1 97.44 332 GLU B CA 1
ATOM 5092 C C . GLU B 1 332 ? 20.234 -20.562 -0.627 1 97.44 332 GLU B C 1
ATOM 5094 O O . GLU B 1 332 ? 20.406 -21.078 0.473 1 97.44 332 GLU B O 1
ATOM 5099 N N . LEU B 1 333 ? 19.297 -21.016 -1.55 1 97.69 333 LEU B N 1
ATOM 5100 C CA . LEU B 1 333 ? 18.344 -22.031 -1.095 1 97.69 333 LEU B CA 1
ATOM 5101 C C . LEU B 1 333 ? 18.438 -23.281 -1.952 1 97.69 333 LEU B C 1
ATOM 5103 O O . LEU B 1 333 ? 17.781 -24.281 -1.668 1 97.69 333 LEU B O 1
ATOM 5107 N N . GLY B 1 334 ? 19.234 -23.219 -3.031 1 97 334 GLY B N 1
ATOM 5108 C CA . GLY B 1 334 ? 19.422 -24.391 -3.859 1 97 334 GLY B CA 1
ATOM 5109 C C . GLY B 1 334 ? 18.312 -24.609 -4.867 1 97 334 GLY B C 1
ATOM 5110 O O . GLY B 1 334 ? 18.016 -25.75 -5.246 1 97 334 GLY B O 1
ATOM 5111 N N . TYR B 1 335 ? 17.656 -23.594 -5.289 1 97.5 335 TYR B N 1
ATOM 5112 C CA . TYR B 1 335 ? 16.609 -23.688 -6.297 1 97.5 335 TYR B CA 1
ATOM 5113 C C . TYR B 1 335 ? 17.188 -24.109 -7.645 1 97.5 335 TYR B C 1
ATOM 5115 O O . TYR B 1 335 ? 18.172 -23.547 -8.109 1 97.5 335 TYR B O 1
ATOM 5123 N N . GLU B 1 336 ? 16.562 -25.125 -8.227 1 96.12 336 GLU B N 1
ATOM 5124 C CA . GLU B 1 336 ? 16.953 -25.656 -9.531 1 96.12 336 GLU B CA 1
ATOM 5125 C C . GLU B 1 336 ? 15.719 -25.984 -10.375 1 96.12 336 GLU B C 1
ATOM 5127 O O . GLU B 1 336 ? 15.125 -27.047 -10.219 1 96.12 336 GLU B O 1
ATOM 5132 N N . PRO B 1 337 ? 15.453 -25.062 -11.281 1 95.88 337 PRO B N 1
ATOM 5133 C CA . PRO B 1 337 ? 14.32 -25.406 -12.148 1 95.88 337 PRO B CA 1
ATOM 5134 C C . PRO B 1 337 ? 14.547 -26.672 -12.961 1 95.88 337 PRO B C 1
ATOM 5136 O O . PRO B 1 337 ? 15.664 -26.906 -13.445 1 95.88 337 PRO B O 1
ATOM 5139 N N . ARG B 1 338 ? 13.492 -27.469 -13.094 1 95.62 338 ARG B N 1
ATOM 5140 C CA . ARG B 1 338 ? 13.664 -28.781 -13.727 1 95.62 338 ARG B CA 1
ATOM 5141 C C . ARG B 1 338 ? 12.75 -28.922 -14.938 1 95.62 338 ARG B C 1
ATOM 5143 O O . ARG B 1 338 ? 12.922 -29.828 -15.75 1 95.62 338 ARG B O 1
ATOM 5150 N N . VAL B 1 339 ? 11.805 -28.094 -15.055 1 97.25 339 VAL B N 1
ATOM 5151 C CA . VAL B 1 339 ? 10.828 -28.203 -16.141 1 97.25 339 VAL B CA 1
ATOM 5152 C C . VAL B 1 339 ? 11.18 -27.234 -17.266 1 97.25 339 VAL B C 1
ATOM 5154 O O . VAL B 1 339 ? 11.172 -26.016 -17.062 1 97.25 339 VAL B O 1
ATOM 5157 N N . SER B 1 340 ? 11.445 -27.781 -18.422 1 96.5 340 SER B N 1
ATOM 5158 C CA . SER B 1 340 ? 11.672 -26.922 -19.578 1 96.5 340 SER B CA 1
ATOM 5159 C C . SER B 1 340 ? 10.367 -26.312 -20.062 1 96.5 340 SER B C 1
ATOM 5161 O O . SER B 1 340 ? 9.281 -26.797 -19.734 1 96.5 340 SER B O 1
ATOM 5163 N N . LEU B 1 341 ? 10.531 -25.25 -20.844 1 97.19 341 LEU B N 1
ATOM 5164 C CA . LEU B 1 341 ? 9.344 -24.578 -21.359 1 97.19 341 LEU B CA 1
ATOM 5165 C C . LEU B 1 341 ? 8.5 -25.531 -22.188 1 97.19 341 LEU B C 1
ATOM 5167 O O . LEU B 1 341 ? 7.277 -25.578 -22.031 1 97.19 341 LEU B O 1
ATOM 5171 N N . ALA B 1 342 ? 9.125 -26.328 -23.062 1 96.88 342 ALA B N 1
ATOM 5172 C CA . ALA B 1 342 ? 8.422 -27.266 -23.938 1 96.88 342 ALA B CA 1
ATOM 5173 C C . ALA B 1 342 ? 7.684 -28.328 -23.125 1 96.88 342 ALA B C 1
ATOM 5175 O O . ALA B 1 342 ? 6.508 -28.594 -23.375 1 96.88 342 ALA B O 1
ATOM 5176 N N . GLU B 1 343 ? 8.398 -28.891 -22.156 1 97.5 343 GLU B N 1
ATOM 5177 C CA . GLU B 1 343 ? 7.793 -29.906 -21.297 1 97.5 343 GLU B CA 1
ATOM 5178 C C . GLU B 1 343 ? 6.625 -29.328 -20.5 1 97.5 343 GLU B C 1
ATOM 5180 O O . GLU B 1 343 ? 5.594 -29.984 -20.344 1 97.5 343 GLU B O 1
ATOM 5185 N N . GLY B 1 344 ? 6.844 -28.156 -19.969 1 97.94 344 GLY B N 1
ATOM 5186 C CA . GLY B 1 344 ? 5.801 -27.516 -19.188 1 97.94 344 GLY B CA 1
ATOM 5187 C C . GLY B 1 344 ? 4.562 -27.188 -20 1 97.94 344 GLY B C 1
ATOM 5188 O O . GLY B 1 344 ? 3.439 -27.359 -19.516 1 97.94 344 GLY B O 1
ATOM 5189 N N . MET B 1 345 ? 4.762 -26.75 -21.172 1 97.31 345 MET B N 1
ATOM 5190 C CA . MET B 1 345 ? 3.639 -26.422 -22.047 1 97.31 345 MET B CA 1
ATOM 5191 C C . MET B 1 345 ? 2.852 -27.688 -22.406 1 97.31 345 MET B C 1
ATOM 5193 O O . MET B 1 345 ? 1.619 -27.656 -22.438 1 97.31 345 MET B O 1
ATOM 5197 N N . ALA B 1 346 ? 3.574 -28.688 -22.703 1 97.62 346 ALA B N 1
ATOM 5198 C CA . ALA B 1 346 ? 2.918 -29.953 -23 1 97.62 346 ALA B CA 1
ATOM 5199 C C . ALA B 1 346 ? 2.074 -30.422 -21.812 1 97.62 346 ALA B C 1
ATOM 5201 O O . ALA B 1 346 ? 0.944 -30.891 -22 1 97.62 346 ALA B O 1
ATOM 5202 N N . GLU B 1 347 ? 2.674 -30.312 -20.672 1 97.56 347 GLU B N 1
ATOM 5203 C CA . GLU B 1 347 ? 1.967 -30.703 -19.453 1 97.56 347 GLU B CA 1
ATOM 5204 C C . GLU B 1 347 ? 0.714 -29.859 -19.25 1 97.56 347 GLU B C 1
ATOM 5206 O O . GLU B 1 347 ? -0.332 -30.375 -18.844 1 97.56 347 GLU B O 1
ATOM 5211 N N . ALA B 1 348 ? 0.792 -28.594 -19.469 1 97.25 348 ALA B N 1
ATOM 5212 C CA . ALA B 1 348 ? -0.347 -27.688 -19.328 1 97.25 348 ALA B CA 1
ATOM 5213 C C . ALA B 1 348 ? -1.468 -28.062 -20.297 1 97.25 348 ALA B C 1
ATOM 5215 O O . ALA B 1 348 ? -2.631 -28.172 -19.891 1 97.25 348 ALA B O 1
ATOM 5216 N N . VAL B 1 349 ? -1.074 -28.344 -21.516 1 97.06 349 VAL B N 1
ATOM 5217 C CA . VAL B 1 349 ? -2.039 -28.703 -22.562 1 97.06 349 VAL B CA 1
ATOM 5218 C C . VAL B 1 349 ? -2.74 -30.016 -22.188 1 97.06 349 VAL B C 1
ATOM 5220 O O . VAL B 1 349 ? -3.965 -30.109 -22.281 1 97.06 349 VAL B O 1
ATOM 5223 N N . GLU B 1 350 ? -1.965 -30.969 -21.781 1 97.12 350 GLU B N 1
ATOM 5224 C CA . GLU B 1 350 ? -2.535 -32.25 -21.359 1 97.12 350 GLU B CA 1
ATOM 5225 C C . GLU B 1 350 ? -3.527 -32.031 -20.219 1 97.12 350 GLU B C 1
ATOM 5227 O O . GLU B 1 350 ? -4.59 -32.656 -20.188 1 97.12 350 GLU B O 1
ATOM 5232 N N . GLY B 1 351 ? -3.139 -31.234 -19.297 1 95.88 351 GLY B N 1
ATOM 5233 C CA . GLY B 1 351 ? -4.031 -30.922 -18.188 1 95.88 351 GLY B CA 1
ATOM 5234 C C . GLY B 1 351 ? -5.328 -30.266 -18.625 1 95.88 351 GLY B C 1
ATOM 5235 O O . GLY B 1 351 ? -6.406 -30.641 -18.172 1 95.88 351 GLY B O 1
ATOM 5236 N N . TYR B 1 352 ? -5.23 -29.328 -19.516 1 95.75 352 TYR B N 1
ATOM 5237 C CA . TYR B 1 352 ? -6.414 -28.656 -20.031 1 95.75 352 TYR B CA 1
ATOM 5238 C C . TYR B 1 352 ? -7.336 -29.625 -20.75 1 95.75 352 TYR B C 1
ATOM 5240 O O . TYR B 1 352 ? -8.562 -29.562 -20.594 1 95.75 352 TYR B O 1
ATOM 5248 N N . ARG B 1 353 ? -6.785 -30.516 -21.484 1 95.94 353 ARG B N 1
ATOM 5249 C CA . ARG B 1 353 ? -7.566 -31.5 -22.203 1 95.94 353 ARG B CA 1
ATOM 5250 C C . ARG B 1 353 ? -8.258 -32.469 -21.25 1 95.94 353 ARG B C 1
ATOM 5252 O O . ARG B 1 353 ? -9.43 -32.812 -21.438 1 95.94 353 ARG B O 1
ATOM 5259 N N . ARG B 1 354 ? -7.578 -32.875 -20.25 1 94.62 354 ARG B N 1
ATOM 5260 C CA . ARG B 1 354 ? -8.141 -33.781 -19.25 1 94.62 354 ARG B CA 1
ATOM 5261 C C . ARG B 1 354 ? -9.352 -33.125 -18.562 1 94.62 354 ARG B C 1
ATOM 5263 O O . ARG B 1 354 ? -10.32 -33.844 -18.25 1 94.62 354 ARG B O 1
ATOM 5270 N N . GLU B 1 355 ? -9.305 -31.844 -18.391 1 93.12 355 GLU B N 1
ATOM 5271 C CA . GLU B 1 355 ? -10.375 -31.141 -17.703 1 93.12 355 GLU B CA 1
ATOM 5272 C C . GLU B 1 355 ? -11.469 -30.703 -18.672 1 93.12 355 GLU B C 1
ATOM 5274 O O . GLU B 1 355 ? -12.5 -30.172 -18.266 1 93.12 355 GLU B O 1
ATOM 5279 N N . GLY B 1 356 ? -11.211 -30.797 -19.953 1 93.5 356 GLY B N 1
ATOM 5280 C CA . GLY B 1 356 ? -12.195 -30.438 -20.969 1 93.5 356 GLY B CA 1
ATOM 5281 C C . GLY B 1 356 ? -12.195 -28.969 -21.312 1 93.5 356 GLY B C 1
ATOM 5282 O O . GLY B 1 356 ? -13.203 -28.438 -21.781 1 93.5 356 GLY B O 1
ATOM 5283 N N . TRP B 1 357 ? -11.125 -28.328 -21 1 92.88 357 TRP B N 1
ATOM 5284 C CA . TRP B 1 357 ? -11.062 -26.891 -21.234 1 92.88 357 TRP B CA 1
ATOM 5285 C C . TRP B 1 357 ? -10.547 -26.594 -22.641 1 92.88 357 TRP B C 1
ATOM 5287 O O . TRP B 1 357 ? -10.688 -25.469 -23.141 1 92.88 357 TRP B O 1
ATOM 5297 N N . LEU B 1 358 ? -9.867 -27.547 -23.234 1 91.12 358 LEU B N 1
ATOM 5298 C CA . LEU B 1 358 ? -9.336 -27.453 -24.594 1 91.12 358 LEU B CA 1
ATOM 5299 C C . LEU B 1 358 ? -9.789 -28.625 -25.453 1 91.12 358 LEU B C 1
ATOM 5301 O O . LEU B 1 358 ? -10.047 -29.719 -24.922 1 91.12 358 LEU B O 1
#

Solvent-accessible surface area (backbone atoms only — not comparable to full-atom values): 36495 Å² total; per-residue (Å²): 130,80,62,83,56,57,74,90,37,54,87,36,46,74,33,34,35,36,27,35,38,38,80,39,43,62,20,66,46,28,52,64,52,43,48,50,24,41,29,46,40,30,29,48,32,49,94,84,55,75,64,82,82,53,62,87,82,50,42,78,38,68,34,38,53,77,79,29,49,48,40,36,69,62,52,55,75,26,41,31,36,39,43,54,60,73,54,82,41,53,76,50,60,60,28,33,35,50,34,31,41,39,30,32,47,28,50,38,52,26,49,52,52,36,38,63,59,12,84,75,69,77,49,52,63,47,69,28,36,33,36,56,58,34,30,44,26,44,31,70,20,67,51,88,69,23,43,53,61,84,52,78,62,48,44,67,29,37,61,12,45,19,42,40,45,29,53,28,48,37,30,45,66,45,49,77,33,34,24,39,37,24,41,49,50,69,43,36,49,66,45,69,81,57,41,66,53,52,54,37,25,69,72,42,29,43,78,30,58,31,52,97,49,78,31,35,36,29,42,29,39,34,63,46,48,27,50,50,54,61,43,46,65,38,88,82,45,61,50,59,34,29,51,41,47,82,66,87,36,34,45,58,56,55,48,41,48,44,9,42,52,68,74,30,72,82,42,43,70,43,53,44,41,54,70,60,48,49,52,52,13,47,50,38,42,50,48,47,48,49,44,48,58,56,40,66,73,41,84,74,79,64,77,57,68,50,64,92,57,20,54,51,50,40,46,55,48,69,47,64,16,43,22,49,27,35,61,63,38,32,70,76,59,61,57,70,61,77,63,48,70,65,60,36,35,35,47,20,49,53,37,31,43,76,72,64,76,96,131,79,61,82,54,56,74,89,39,52,87,35,46,76,33,33,34,35,26,36,37,39,80,41,44,61,20,67,47,28,52,64,53,44,47,48,26,42,29,47,42,31,30,48,31,48,93,85,55,76,64,82,82,55,61,87,83,51,44,78,39,67,35,38,53,77,79,29,49,45,40,37,69,62,50,54,76,26,41,31,34,38,44,53,58,73,53,84,41,54,76,49,60,60,30,33,34,50,35,31,42,40,30,32,47,29,51,40,53,26,49,51,52,35,38,64,60,11,85,73,69,76,52,52,63,48,68,28,36,35,36,57,57,33,33,44,25,44,31,72,22,67,51,85,70,24,44,52,60,83,52,76,63,47,43,67,28,37,61,14,46,18,41,42,46,29,51,28,48,38,30,46,67,44,47,76,34,33,22,37,36,24,42,50,50,70,43,34,50,66,46,67,84,57,40,66,54,52,54,36,24,69,73,41,30,43,80,29,58,31,51,96,49,78,32,35,36,29,40,29,39,31,61,46,48,28,51,48,54,59,44,47,64,38,89,82,46,61,51,58,34,30,50,42,45,82,65,86,35,35,45,59,56,54,47,40,47,45,10,40,53,67,73,29,75,81,43,44,70,42,53,43,41,55,70,59,47,49,53,52,13,48,50,38,41,50,47,45,49,49,41,49,61,56,40,66,73,40,82,72,79,65,78,58,67,49,62,90,56,21,55,50,50,39,46,55,46,70,47,64,17,43,24,48,27,35,62,63,38,32,72,76,58,62,56,71,61,76,62,48,72,64,59,35,35,35,47,21,49,51,36,30,43,75,72,62,77,95

Organism: NCBI:txid44742

pLDDT: mean 88.02, std 14.53, range [27.31, 98.75]

InterPro domains:
  IPR001509 NAD-dependent epimerase/dehydratase [PF01370] (17-238)
  IPR036291 NAD(P)-binding domain superfamily [SSF51735] (10-357)
  IPR051783 NAD(P)-dependent oxidoreductase-like [PTHR48079] (14-354)

Secondary structure (DSSP, 8-state):
------GGGGGGTT-EEEEESTTSHHHHHHHHHHHHTT-EEEEEE-TT---TTS-TT-EEEE--TTT-TTHHHHHTT-SEEEE-------SSHHHHHHHHHHHHHHHHHHHHHHHHHHTTTS--S-SEEEEE--GGGT--B-STT-B-TTSPP---SHHHHHHHHHHHHHHHHHGGGEEEEE--EEESTT-SSSHHHHHHHHTTEEEEESTT---EE-EEEHHHHHHHHHHHTSTT--EEEE---S--EEHHHHHHHHHHHTT-TT-EEEEE-HHHHHHHHHHHHHHHHHHHHHHSSS---------SSSHHHHHHHTSS-B-B--HHHHHHH-------HHHHHHHHHHHHHHHT--/------GGGGGGTT-EEEEESTTSHHHHHHHHHHHHTT-EEEEEE-TT---TTS-TT-EEEE--TTT-TTHHHHHTT-SEEEE-------SSHHHHHHHHHHHHHHHHHHHHHHHHHHTTTS--S-SEEEEE--GGGT--B-STT-B-TTSPP---SHHHHHHHHHHHHHHHHHGGGEEEEE--EEESTT-SSSHHHHHHHHTTEEEEESTT---EE-EEEHHHHHHHHHHHTSTT--EEEE---S--EEHHHHHHHHHHHTT-TT-EEEEE-HHHHHHHHHHHHHHHHHHHHHHTTS---------SSSHHHHHHHTSS-B-B--HHHHHHH-------HHHHHHHHHHHHHHHT--

Nearest PDB structures (foldseek):
  3wj7-assembly1_C  TM=7.951E-01  e=3.092E-20  Gluconobacter oxydans 621H
  4gll-assembly1_B  TM=7.231E-01  e=9.490E-16  Homo sapiens
  4b4o-assembly2_B  TM=7.917E-01  e=2.912E-14  Homo sapiens
  2z95-assembly1_B  TM=7.295E-01  e=3.419E-13  Aquifex aeolicus VF5
  4wpg-assembly1_A  TM=7.391E-01  e=8.417E-13  Streptococcus pyogenes

Radius of gyration: 27.3 Å; Cα contacts (8 Å, |Δi|>4): 1515; chains: 2; bounding box: 59×86×68 Å

Foldseek 3Di:
DLPPQPPLLLVQAAFEEEEEPLLADLVLQQVSNSVSNHHQAEYEDEPPGDCPSPDPSYHYFYADLQVLRRLLVRQFLGQEYEYEDADFAAQDLVSRQVRLLNSLQSNLVSLVVNQVVCVPVVRHGHQAYEYEAALLLQHADDDPPTAEQPHDRDHQFSNNVNRVSSCVSNCVSQPFRYEYEHEWAEAFQRDPLCLVQLVQLLVQEHEAEAPPAWAKEFYAYSNLVSVLRSLCSDSQHGHYFYDGQPDIDTPVRLSCLLNVLSVRNNRYYHYDHLVVLQVVQDVLSVVSVVCCVVCVVPPDPDRSRRPSRHNRVSSRRVDRYHHYDRVVCCVRRVRHRDADSNNRSNRRVVSCVVVPSD/DLPPQPPLLLVQAAFEEEEEPLLADLVLQQVSNSVSNHHQAEYEDEPPDDCPSPDPSYHYFYADLQVLRRLLVRQFLGQEYEYDDADFFAQDLVSRQVRLLNSLQSNLVSLVVNQVVCVPVVRHGHQAYEYEAALLLQHADDDPPTDEQPHDRDHQFSNNVNRVSSCVSNCVSQPFRYEYEHEWAEAFQRDPLCLVQLVQLLVQEHEAEAPPAWAKEFYAYSNLVSVLRSLCSDSQHGHYFYDGQPDIDTPVRLSCLLNVLSVRNNRYYHYDHLVVLQVVQDVLSVVSVVVCVVCVVPPDPDRSRRPSRHNRVSSRRVDRYHHYDRVVCCVRRVRHRDADSNNRSNRRVVSCVVVPSD

Sequence (716 aa):
MTGPSDERFSHLSGKKVLVTGGTGFVGRHLLPRLLAAGAHVTCLTRAASRTGHLPADVAVARADLRTGEGLAEALAGQDVVIHMAALLFGLGWQDYLRANALAARALAVALADVEAAAQGSGKGLPARFVLVSSLAATGPSDCPPGVADNAVPAPVSAYGWSKLLVEQILGRALGDRLVTLRPPIIYGSGDKGLLPVFKGAARGFAVSPGAFRDFPVSAVHARDMAQAVLLCCKDTARGVYHINDGGLYSMAHFCRVMGAALGRPRLRVIHLPLPLMAVTAGLASSGGLLWARLSCCLPSRAPQRAPNWNLDKYREARQAGWLCDAARIRRELGYEPRVSLAEGMAEAVEGYRREGWLMTGPSDERFSHLSGKKVLVTGGTGFVGRHLLPRLLAAGAHVTCLTRAASRTGHLPADVAVARADLRTGEGLAEALAGQDVVIHMAALLFGLGWQDYLRANALAARALAVALADVEAAAQGSGKGLPARFVLVSSLAATGPSDCPPGVADNAVPAPVSAYGWSKLLVEQILGRALGDRLVTLRPPIIYGSGDKGLLPVFKGAARGFAVSPGAFRDFPVSAVHARDMAQAVLLCCKDTARGVYHINDGGLYSMAHFCRVMGAALGRPRLRVIHLPLPLMAVTAGLASSGGLLWARLSCCLPSRAPQRAPNWNLDKYREARQAGWLCDAARIRRELGYEPRVSLAEGMAEAVEGYRREGWL